Protein AF-A0A4R4PE21-F1 (afdb_monomer_lite)

Radius of gyration: 30.62 Å; chains: 1; bounding box: 73×59×98 Å

Structure (mmCIF, N/CA/C/O backbone):
data_AF-A0A4R4PE21-F1
#
_entry.id   AF-A0A4R4PE21-F1
#
loop_
_atom_site.group_PDB
_atom_site.id
_atom_site.type_symbol
_atom_site.label_atom_id
_atom_site.label_alt_id
_atom_site.label_comp_id
_atom_site.label_asym_id
_atom_site.label_entity_id
_atom_site.label_seq_id
_atom_site.pdbx_PDB_ins_code
_atom_site.Cartn_x
_atom_site.Cartn_y
_atom_site.Cartn_z
_atom_site.occupancy
_atom_site.B_iso_or_equiv
_atom_site.auth_seq_id
_atom_site.auth_comp_id
_atom_site.auth_asym_id
_atom_site.auth_atom_id
_atom_site.pdbx_PDB_model_num
ATOM 1 N N . MET A 1 1 ? 22.674 -35.352 25.903 1.00 44.53 1 MET A N 1
ATOM 2 C CA . MET A 1 1 ? 21.561 -34.923 26.779 1.00 44.53 1 MET A CA 1
ATOM 3 C C . MET A 1 1 ? 21.494 -33.419 26.658 1.00 44.53 1 MET A C 1
ATOM 5 O O . MET A 1 1 ? 22.567 -32.829 26.760 1.00 44.53 1 MET A O 1
ATOM 9 N N . PRO A 1 2 ? 20.328 -32.822 26.370 1.00 60.19 2 PRO A N 1
ATOM 10 C CA . PRO A 1 2 ? 20.245 -31.374 26.244 1.00 60.19 2 PRO A CA 1
ATOM 11 C C . PRO A 1 2 ? 20.706 -30.725 27.553 1.00 60.19 2 PRO A C 1
ATOM 13 O O . PRO A 1 2 ? 20.484 -31.265 28.641 1.00 60.19 2 PRO A O 1
ATOM 16 N N . VAL A 1 3 ? 21.434 -29.617 27.430 1.00 74.56 3 VAL A N 1
ATOM 17 C CA . VAL A 1 3 ? 21.872 -28.810 28.571 1.00 74.56 3 VAL A CA 1
ATOM 18 C C . VAL A 1 3 ? 20.606 -28.283 29.259 1.00 74.56 3 VAL A C 1
ATOM 20 O O . VAL A 1 3 ? 19.735 -27.766 28.562 1.00 74.56 3 VAL A O 1
ATOM 23 N N . PRO A 1 4 ? 20.441 -28.440 30.585 1.00 86.75 4 PRO A N 1
ATOM 24 C CA . PRO A 1 4 ? 19.269 -27.907 31.269 1.00 86.75 4 PRO A CA 1
ATOM 25 C C . PRO A 1 4 ? 19.253 -26.378 31.163 1.00 86.75 4 PRO A C 1
ATOM 27 O O . PRO A 1 4 ? 20.235 -25.729 31.530 1.00 86.75 4 PRO A O 1
ATOM 30 N N . VAL A 1 5 ? 18.136 -25.822 30.691 1.00 92.50 5 VAL A N 1
ATOM 31 C CA . VAL A 1 5 ? 17.904 -24.374 30.597 1.00 92.50 5 VAL A CA 1
ATOM 32 C C . VAL A 1 5 ? 17.174 -23.919 31.855 1.00 92.50 5 VAL A C 1
ATOM 34 O O . VAL A 1 5 ? 16.093 -24.419 32.159 1.00 92.50 5 VAL A O 1
ATOM 37 N N . TRP A 1 6 ? 17.773 -23.009 32.621 1.00 94.94 6 TRP A N 1
ATOM 38 C CA . TRP A 1 6 ? 17.172 -22.509 33.861 1.00 94.94 6 TRP A CA 1
ATOM 39 C C . TRP A 1 6 ? 17.671 -21.113 34.228 1.00 94.94 6 TRP A C 1
ATOM 41 O O . TRP A 1 6 ? 18.756 -20.689 33.815 1.00 94.94 6 TRP A O 1
ATOM 51 N N . ARG A 1 7 ? 16.880 -20.412 35.045 1.00 95.88 7 ARG A N 1
ATOM 52 C CA . ARG A 1 7 ? 17.190 -19.101 35.628 1.00 95.88 7 ARG A CA 1
ATOM 53 C C . ARG A 1 7 ? 16.810 -19.113 37.110 1.00 95.88 7 ARG A C 1
ATOM 55 O O . ARG A 1 7 ? 15.808 -19.713 37.485 1.00 95.88 7 ARG A O 1
ATOM 62 N N . THR A 1 8 ? 17.601 -18.456 37.951 1.00 96.12 8 THR A N 1
ATOM 63 C CA . THR A 1 8 ? 17.257 -18.144 39.343 1.00 96.12 8 THR A CA 1
ATOM 64 C C . THR A 1 8 ? 17.065 -16.647 39.453 1.00 96.12 8 THR A C 1
ATOM 66 O O . THR A 1 8 ? 17.989 -15.878 39.180 1.00 96.12 8 THR A O 1
ATOM 69 N N . LEU A 1 9 ? 15.864 -16.255 39.860 1.00 95.31 9 LEU A N 1
ATOM 70 C CA . LEU A 1 9 ? 15.431 -14.871 39.949 1.00 95.31 9 LEU A CA 1
ATOM 71 C C . LEU A 1 9 ? 15.038 -14.549 41.386 1.00 95.31 9 LEU A C 1
ATOM 73 O O . LEU A 1 9 ? 14.494 -15.393 42.095 1.00 95.31 9 LEU A O 1
ATOM 77 N N . GLU A 1 10 ? 15.268 -13.309 41.788 1.00 94.62 10 GLU A N 1
ATOM 78 C CA . GLU A 1 10 ? 14.630 -12.722 42.955 1.00 94.62 10 GLU A CA 1
ATOM 79 C C . GLU A 1 10 ? 13.569 -11.728 42.496 1.00 94.62 10 GLU A C 1
ATOM 81 O O . GLU A 1 10 ? 13.832 -10.848 41.673 1.00 94.62 10 GLU A O 1
ATOM 86 N N . VAL A 1 11 ? 12.374 -11.857 43.061 1.00 93.50 11 VAL A N 1
ATOM 87 C CA . VAL A 1 11 ? 11.214 -11.009 42.781 1.00 93.50 11 VAL A CA 1
ATOM 88 C C . VAL A 1 11 ? 10.529 -10.631 44.098 1.00 93.50 11 VAL A C 1
ATOM 90 O O . VAL A 1 11 ? 10.643 -11.379 45.076 1.00 93.50 11 VAL A O 1
ATOM 93 N N . PRO A 1 12 ? 9.828 -9.486 44.171 1.00 93.75 12 PRO A N 1
ATOM 94 C CA . PRO A 1 12 ? 8.986 -9.167 45.317 1.00 93.75 12 PRO A CA 1
ATOM 95 C C . PRO A 1 12 ? 7.944 -10.267 45.568 1.00 93.75 12 PRO A C 1
ATOM 97 O O . PRO A 1 12 ? 7.343 -10.790 44.638 1.00 93.75 12 PRO A O 1
ATOM 100 N N . ALA A 1 13 ? 7.686 -10.607 46.835 1.00 89.94 13 ALA A N 1
ATOM 101 C CA . ALA A 1 13 ? 6.741 -11.682 47.171 1.00 89.94 13 ALA A CA 1
ATOM 102 C C . ALA A 1 13 ? 5.314 -11.416 46.650 1.00 89.94 13 ALA A C 1
ATOM 104 O O . ALA A 1 13 ? 4.637 -12.341 46.220 1.00 89.94 13 ALA A O 1
ATOM 105 N N . GLY A 1 14 ? 4.901 -10.143 46.643 1.00 93.00 14 GLY A N 1
ATOM 106 C CA . GLY A 1 14 ? 3.607 -9.698 46.123 1.00 93.00 14 GLY A CA 1
ATOM 107 C C . GLY A 1 14 ? 3.579 -9.434 44.615 1.00 93.00 14 GLY A C 1
ATOM 108 O O . GLY A 1 14 ? 2.668 -8.755 44.156 1.00 93.00 14 GLY A O 1
ATOM 109 N N . THR A 1 15 ? 4.579 -9.887 43.851 1.00 93.25 15 THR A N 1
ATOM 110 C CA . THR A 1 15 ? 4.526 -9.863 42.382 1.00 93.25 15 THR A CA 1
ATOM 111 C C . THR A 1 15 ? 3.337 -10.702 41.921 1.00 93.25 15 THR A C 1
ATOM 113 O O . THR A 1 15 ? 3.183 -11.848 42.350 1.00 93.25 15 THR A O 1
ATOM 116 N N . THR A 1 16 ? 2.483 -10.119 41.081 1.00 95.81 16 THR A N 1
ATOM 117 C CA . THR A 1 16 ? 1.347 -10.836 40.491 1.00 95.81 16 THR A CA 1
ATOM 118 C C . THR A 1 16 ? 1.838 -11.827 39.438 1.00 95.81 16 THR A C 1
ATOM 120 O O . THR A 1 16 ? 2.945 -11.684 38.916 1.00 95.81 16 THR A O 1
ATOM 123 N N . LEU A 1 17 ? 1.040 -12.835 39.091 1.00 95.69 17 LEU A N 1
ATOM 124 C CA . LEU A 1 17 ? 1.401 -13.733 37.990 1.00 95.69 17 LEU A CA 1
ATOM 125 C C . LEU A 1 17 ? 1.453 -12.993 36.641 1.00 95.69 17 LEU A C 1
ATOM 127 O O . LEU A 1 17 ? 2.303 -13.315 35.813 1.00 95.69 17 LEU A O 1
ATOM 131 N N . ALA A 1 18 ? 0.639 -11.946 36.465 1.00 87.25 18 ALA A N 1
ATOM 132 C CA . ALA A 1 18 ? 0.717 -11.053 35.307 1.00 87.25 18 ALA A CA 1
ATOM 133 C C . ALA A 1 18 ? 2.061 -10.304 35.237 1.00 87.25 18 ALA A C 1
ATOM 135 O O . ALA A 1 18 ? 2.654 -10.203 34.168 1.00 87.25 18 ALA A O 1
ATOM 136 N N . ASP A 1 19 ? 2.587 -9.841 36.376 1.00 87.44 19 ASP A N 1
ATOM 137 C CA . ASP A 1 19 ? 3.910 -9.205 36.448 1.00 87.44 19 ASP A CA 1
ATOM 138 C C . ASP A 1 19 ? 5.058 -10.223 36.347 1.00 87.44 19 ASP A C 1
ATOM 140 O O . ASP A 1 19 ? 6.162 -9.876 35.933 1.00 87.44 19 ASP A O 1
ATOM 144 N N . LEU A 1 20 ? 4.829 -11.484 36.726 1.00 92.88 20 LEU A N 1
ATOM 145 C CA . LEU A 1 20 ? 5.826 -12.550 36.621 1.00 92.88 20 LEU A CA 1
ATOM 146 C C . LEU A 1 20 ? 6.057 -12.986 35.168 1.00 92.88 20 LEU A C 1
ATOM 148 O O . LEU A 1 20 ? 7.188 -13.321 34.818 1.00 92.88 20 LEU A O 1
ATOM 152 N N . TYR A 1 21 ? 5.019 -12.970 34.329 1.00 89.56 21 TYR A N 1
ATOM 153 C CA . TYR A 1 21 ? 5.109 -13.309 32.906 1.00 89.56 21 TYR A CA 1
ATOM 154 C C . TYR A 1 21 ? 6.270 -12.593 32.181 1.00 89.56 21 TYR A C 1
ATOM 156 O O . TYR A 1 21 ? 7.203 -13.279 31.748 1.00 89.56 21 TYR A O 1
ATOM 164 N N . PRO A 1 22 ? 6.319 -11.245 32.107 1.00 83.62 22 PRO A N 1
ATOM 165 C CA . PRO A 1 22 ? 7.391 -10.550 31.396 1.00 83.62 22 PRO A CA 1
ATOM 166 C C . PRO A 1 22 ? 8.765 -10.776 32.039 1.00 83.62 22 PRO A C 1
ATOM 168 O O . PRO A 1 22 ? 9.783 -10.761 31.349 1.00 83.62 22 PRO A O 1
ATOM 171 N N . VAL A 1 23 ? 8.815 -11.039 33.348 1.00 90.25 23 VAL A N 1
ATOM 172 C CA . VAL A 1 23 ? 10.056 -11.364 34.062 1.00 90.25 23 VAL A CA 1
ATOM 173 C C . VAL A 1 23 ? 10.629 -12.703 33.601 1.00 90.25 23 VAL A C 1
ATOM 175 O O . VAL A 1 23 ? 11.835 -12.803 33.373 1.00 90.25 23 VAL A O 1
ATOM 178 N N . VAL A 1 24 ? 9.790 -13.729 33.436 1.00 91.69 24 VAL A N 1
ATOM 179 C CA . VAL A 1 24 ? 10.227 -15.039 32.929 1.00 91.69 24 VAL A CA 1
ATOM 180 C C . VAL A 1 24 ? 10.689 -14.927 31.475 1.00 91.69 24 VAL A C 1
ATOM 182 O O . VAL A 1 24 ? 11.782 -15.412 31.172 1.00 91.69 24 VAL A O 1
ATOM 185 N N . GLN A 1 25 ? 9.929 -14.233 30.617 1.00 88.19 25 GLN A N 1
ATOM 186 C CA . GLN A 1 25 ? 10.276 -14.042 29.200 1.00 88.19 25 GLN A CA 1
ATOM 187 C C . GLN A 1 25 ? 11.646 -13.378 29.037 1.00 88.19 25 GLN A C 1
ATOM 189 O O . GLN A 1 25 ? 12.552 -13.950 28.428 1.00 88.19 25 GLN A O 1
ATOM 194 N N . GLN A 1 26 ? 11.848 -12.229 29.689 1.00 86.44 26 GLN A N 1
ATOM 195 C CA . GLN A 1 26 ? 13.098 -11.469 29.605 1.00 86.44 26 GLN A CA 1
ATOM 196 C C . GLN A 1 26 ? 14.296 -12.223 30.208 1.00 86.44 26 GLN A C 1
ATOM 198 O O . GLN A 1 26 ? 15.412 -12.179 29.674 1.00 86.44 26 GLN A O 1
ATOM 203 N N . ALA A 1 27 ? 14.084 -12.951 31.312 1.00 89.56 27 ALA A N 1
ATOM 204 C CA . ALA A 1 27 ? 15.129 -13.764 31.930 1.00 89.56 27 ALA A CA 1
ATOM 205 C C . ALA A 1 27 ? 15.571 -14.925 31.031 1.00 89.56 27 ALA A C 1
ATOM 207 O O . ALA A 1 27 ? 16.767 -15.229 30.955 1.00 89.56 27 ALA A O 1
ATOM 208 N N . MET A 1 28 ? 14.623 -15.600 30.376 1.00 90.00 28 MET A N 1
ATOM 209 C CA . MET A 1 28 ? 14.926 -16.690 29.450 1.00 90.00 28 MET A CA 1
ATOM 210 C C . MET A 1 28 ? 15.615 -16.146 28.202 1.00 90.00 28 MET A C 1
ATOM 212 O O . MET A 1 28 ? 16.726 -16.592 27.889 1.00 90.00 28 MET A O 1
ATOM 216 N N . GLY A 1 29 ? 15.035 -15.100 27.616 1.00 82.25 29 GLY A N 1
ATOM 217 C CA . GLY A 1 29 ? 15.443 -14.479 26.363 1.00 82.25 29 GLY A CA 1
ATOM 218 C C . GLY A 1 29 ? 14.467 -14.690 25.220 1.00 82.25 29 GLY A C 1
ATOM 219 O O . GLY A 1 29 ? 14.916 -14.716 24.081 1.00 82.25 29 GLY A O 1
ATOM 220 N N . TRP A 1 30 ? 13.193 -14.865 25.556 1.00 83.19 30 TRP A N 1
ATOM 221 C CA . TRP A 1 30 ? 12.093 -14.880 24.605 1.00 83.19 30 TRP A CA 1
ATOM 222 C C . TRP A 1 30 ? 11.558 -13.488 24.363 1.00 83.19 30 TRP A C 1
ATOM 224 O O . TRP A 1 30 ? 11.726 -12.591 25.201 1.00 83.19 30 TRP A O 1
ATOM 234 N N . ASP A 1 31 ? 10.920 -13.337 23.211 1.00 66.25 31 ASP A N 1
ATOM 235 C CA . ASP A 1 31 ? 10.436 -12.051 22.771 1.00 66.25 31 ASP A CA 1
ATOM 236 C C . ASP A 1 31 ? 9.260 -11.609 23.632 1.00 66.25 31 ASP A C 1
ATOM 238 O O . ASP A 1 31 ? 8.492 -12.399 24.201 1.00 66.25 31 ASP A O 1
ATOM 242 N N . LEU A 1 32 ? 9.159 -10.290 23.768 1.00 55.50 32 LEU A N 1
ATOM 243 C CA . LEU A 1 32 ? 7.949 -9.673 24.252 1.00 55.50 32 LEU A CA 1
ATOM 244 C C . LEU A 1 32 ? 7.331 -8.823 23.130 1.00 55.50 32 LEU A C 1
ATOM 246 O O . LEU A 1 32 ? 8.029 -8.033 22.505 1.00 55.50 32 LEU A O 1
ATOM 250 N N . PRO A 1 33 ? 6.015 -8.927 22.928 1.00 48.31 33 PRO A N 1
ATOM 251 C CA . PRO A 1 33 ? 5.146 -9.778 23.705 1.00 48.31 33 PRO A CA 1
ATOM 252 C C . PRO A 1 33 ? 5.037 -11.153 23.023 1.00 48.31 33 PRO A C 1
ATOM 254 O O . PRO A 1 33 ? 4.945 -11.247 21.803 1.00 48.31 33 PRO A O 1
ATOM 257 N N . GLY A 1 34 ? 5.113 -12.217 23.818 1.00 61.75 34 GLY A N 1
ATOM 258 C CA . GLY A 1 34 ? 5.159 -13.591 23.323 1.00 61.75 34 GLY A CA 1
ATOM 259 C C . GLY A 1 34 ? 3.786 -14.191 22.998 1.00 61.75 34 GLY A C 1
ATOM 260 O O . GLY A 1 34 ? 2.765 -13.505 23.031 1.00 61.75 34 GLY A O 1
ATOM 261 N N . HIS A 1 35 ? 3.746 -15.496 22.742 1.00 75.56 35 HIS A N 1
ATOM 262 C CA . HIS A 1 35 ? 2.524 -16.273 22.493 1.00 75.56 35 HIS A CA 1
ATOM 263 C C . HIS A 1 35 ? 1.572 -16.379 23.709 1.00 75.56 35 HIS A C 1
ATOM 265 O O . HIS A 1 35 ? 1.900 -16.000 24.839 1.00 75.56 35 HIS A O 1
ATOM 271 N N . LEU A 1 36 ? 0.383 -16.966 23.487 1.00 80.00 36 LEU A N 1
ATOM 272 C CA . LEU A 1 36 ? -0.569 -17.311 24.553 1.00 80.00 36 LEU A CA 1
ATOM 273 C C . LEU A 1 36 ? 0.106 -18.136 25.654 1.00 80.00 36 LEU A C 1
ATOM 275 O O . LEU A 1 36 ? 0.859 -19.073 25.380 1.00 80.00 36 LEU A O 1
ATOM 279 N N . HIS A 1 37 ? -0.214 -17.815 26.905 1.00 88.62 37 HIS A N 1
ATOM 280 C CA . HIS A 1 37 ? 0.406 -18.438 28.065 1.00 88.62 37 HIS A CA 1
ATOM 281 C C . HIS A 1 37 ? -0.588 -18.674 29.202 1.00 88.62 37 HIS A C 1
ATOM 283 O O . HIS A 1 37 ? -1.660 -18.072 29.273 1.00 88.62 37 HIS A O 1
ATOM 289 N N . VAL A 1 38 ? -0.229 -19.572 30.118 1.00 94.44 38 VAL A N 1
ATOM 290 C CA . VAL A 1 38 ? -1.010 -19.832 31.329 1.00 94.44 38 VAL A CA 1
ATOM 291 C C . VAL A 1 38 ? -0.122 -20.350 32.455 1.00 94.44 38 VAL A C 1
ATOM 293 O O . VAL A 1 38 ? 0.743 -21.202 32.256 1.00 94.44 38 VAL A O 1
ATOM 296 N N . PHE A 1 39 ? -0.371 -19.870 33.666 1.00 97.38 39 PHE A N 1
ATOM 297 C CA . PHE A 1 39 ? 0.152 -20.447 34.894 1.00 97.38 39 PHE A CA 1
ATOM 298 C C . PHE A 1 39 ? -0.825 -21.496 35.420 1.00 97.38 39 PHE A C 1
ATOM 300 O O . PHE A 1 39 ? -1.984 -21.197 35.709 1.00 97.38 39 PHE A O 1
ATOM 307 N N . GLU A 1 40 ? -0.357 -22.729 35.578 1.00 96.75 40 GLU A N 1
ATOM 308 C CA . GLU A 1 40 ? -1.118 -23.818 36.184 1.00 96.75 40 GLU A CA 1
ATOM 309 C C . GLU A 1 40 ? -0.670 -23.991 37.633 1.00 96.75 40 GLU A C 1
ATOM 311 O O . GLU A 1 40 ? 0.438 -24.448 37.929 1.00 96.75 40 GLU A O 1
ATOM 316 N N . THR A 1 41 ? -1.542 -23.601 38.560 1.00 95.81 41 THR A N 1
ATOM 317 C CA . THR A 1 41 ? -1.256 -23.605 39.994 1.00 95.81 41 THR A CA 1
ATOM 318 C C . THR A 1 41 ? -2.224 -24.537 40.729 1.00 95.81 41 THR A C 1
ATOM 320 O O . THR A 1 41 ? -3.250 -24.946 40.177 1.00 95.81 41 THR A O 1
ATOM 323 N N . PRO A 1 42 ? -1.963 -24.880 42.004 1.00 90.56 42 PRO A N 1
ATOM 324 C CA . PRO A 1 42 ? -2.924 -25.635 42.810 1.00 90.56 42 PRO A CA 1
ATOM 325 C C . PRO A 1 42 ? -4.278 -24.927 42.996 1.00 90.56 42 PRO A C 1
ATOM 327 O O . PRO A 1 42 ? -5.268 -25.594 43.302 1.00 90.56 42 PRO A O 1
ATOM 330 N N . GLY A 1 43 ? -4.311 -23.596 42.855 1.00 88.88 43 GLY A N 1
ATOM 331 C CA . GLY A 1 43 ? -5.506 -22.767 43.020 1.00 88.88 43 GLY A CA 1
ATOM 332 C C . GLY A 1 43 ? -6.353 -22.625 41.755 1.00 88.88 43 GLY A C 1
ATOM 333 O O . GLY A 1 43 ? -7.542 -22.341 41.865 1.00 88.88 43 GLY A O 1
ATOM 334 N N . GLY A 1 44 ? -5.781 -22.873 40.574 1.00 93.38 44 GLY A N 1
ATOM 335 C CA . GLY A 1 44 ? -6.461 -22.657 39.300 1.00 93.38 44 GLY A CA 1
ATOM 336 C C . GLY A 1 44 ? -5.494 -22.408 38.146 1.00 93.38 44 GLY A C 1
ATOM 337 O O . GLY A 1 44 ? -4.283 -22.603 38.269 1.00 93.38 44 GLY A O 1
ATOM 338 N N . ARG A 1 45 ? -6.055 -21.986 37.011 1.00 96.81 45 ARG A N 1
ATOM 339 C CA . ARG A 1 45 ? -5.309 -21.576 35.817 1.00 96.81 45 ARG A CA 1
ATOM 340 C C . ARG A 1 45 ? -5.388 -20.060 35.709 1.00 96.81 45 ARG A C 1
ATOM 342 O O . ARG A 1 45 ? -6.494 -19.528 35.739 1.00 96.81 45 ARG A O 1
ATOM 349 N N . TYR A 1 46 ? -4.245 -19.397 35.586 1.00 94.25 46 TYR A N 1
ATOM 350 C CA . TYR A 1 46 ? -4.150 -17.939 35.605 1.00 94.25 46 TYR A CA 1
ATOM 351 C C . TYR A 1 46 ? -3.395 -17.427 34.380 1.00 94.25 46 TYR A C 1
ATOM 353 O O . TYR A 1 46 ? -2.320 -17.932 34.069 1.00 94.25 46 TYR A O 1
ATOM 361 N N . GLY A 1 47 ? -3.951 -16.444 33.685 1.00 90.31 47 GLY A N 1
ATOM 362 C CA . GLY A 1 47 ? -3.406 -15.863 32.454 1.00 90.31 47 GLY A CA 1
ATOM 363 C C . GLY A 1 47 ? -4.294 -14.710 31.997 1.00 90.31 47 GLY A C 1
ATOM 364 O O . GLY A 1 47 ? -4.914 -14.048 32.836 1.00 90.31 47 GLY A O 1
ATOM 365 N N . ASP A 1 48 ? -4.408 -14.512 30.685 1.00 83.69 48 ASP A N 1
ATOM 366 C CA . ASP A 1 48 ? -5.450 -13.646 30.133 1.00 83.69 48 ASP A CA 1
ATOM 367 C C . ASP A 1 48 ? -6.838 -14.269 30.392 1.00 83.69 48 ASP A C 1
ATOM 369 O O . ASP A 1 48 ? -7.036 -15.456 30.103 1.00 83.69 48 ASP A O 1
ATOM 373 N N . PRO A 1 49 ? -7.806 -13.525 30.966 1.00 80.88 49 PRO A N 1
ATOM 374 C CA . PRO A 1 49 ? -9.087 -14.094 31.373 1.00 80.88 49 PRO A CA 1
ATOM 375 C C . PRO A 1 49 ? -9.869 -14.716 30.210 1.00 80.88 49 PRO A C 1
ATOM 377 O O . PRO A 1 49 ? -10.272 -14.019 29.280 1.00 80.88 49 PRO A O 1
ATOM 380 N N . ASP A 1 50 ? -10.185 -16.006 30.320 1.00 85.12 50 ASP A N 1
ATOM 381 C CA . ASP A 1 50 ? -10.978 -16.742 29.332 1.00 85.12 50 ASP A CA 1
ATOM 382 C C . ASP A 1 50 ? -11.982 -17.668 30.033 1.00 85.12 50 ASP A C 1
ATOM 384 O O . ASP A 1 50 ? -11.630 -18.614 30.749 1.00 85.12 50 ASP A O 1
ATOM 388 N N . SER A 1 51 ? -13.272 -17.397 29.821 1.00 75.62 51 SER A N 1
ATOM 389 C CA . SER A 1 51 ? -14.352 -18.135 30.482 1.00 75.62 51 SER A CA 1
ATOM 390 C C . SER A 1 51 ? -14.557 -19.560 29.954 1.00 75.62 51 SER A C 1
ATOM 392 O O . SER A 1 51 ? -15.023 -20.422 30.705 1.00 75.62 51 SER A O 1
ATOM 394 N N . GLU A 1 52 ? -14.203 -19.833 28.697 1.00 74.12 52 GLU A N 1
ATOM 395 C CA . GLU A 1 52 ? -14.349 -21.154 28.079 1.00 74.12 52 GLU A CA 1
ATOM 396 C C . GLU A 1 52 ? -13.201 -22.077 28.496 1.00 74.12 52 GLU A C 1
ATOM 398 O O . GLU A 1 52 ? -13.423 -23.227 28.896 1.00 74.12 52 GLU A O 1
ATOM 403 N N . LEU A 1 53 ? -11.977 -21.544 28.494 1.00 71.81 53 LEU A N 1
ATOM 404 C CA . LEU A 1 53 ? -10.757 -22.232 28.915 1.00 71.81 53 LEU A CA 1
ATOM 405 C C . LEU A 1 53 ? -10.579 -22.267 30.441 1.00 71.81 53 LEU A C 1
ATOM 407 O O . LEU A 1 53 ? -9.686 -22.964 30.938 1.00 71.81 53 LEU A O 1
ATOM 411 N N . LYS A 1 54 ? -11.454 -21.574 31.184 1.00 89.75 54 LYS A N 1
ATOM 412 C CA . LYS A 1 54 ? -11.425 -21.438 32.651 1.00 89.75 54 LYS A CA 1
ATOM 413 C C . LYS A 1 54 ? -10.095 -20.868 33.141 1.00 89.75 54 LYS A C 1
ATOM 415 O O . LYS A 1 54 ? -9.489 -21.415 34.063 1.00 89.75 54 LYS A O 1
ATOM 420 N N . ILE A 1 55 ? -9.640 -19.818 32.471 1.00 91.12 55 ILE A N 1
ATOM 421 C CA . ILE A 1 55 ? -8.448 -19.064 32.840 1.00 91.12 55 ILE A CA 1
ATOM 422 C C . ILE A 1 55 ? -8.918 -17.819 33.588 1.00 91.12 55 ILE A C 1
ATOM 424 O O . ILE A 1 55 ? -9.719 -17.036 33.078 1.00 91.12 55 ILE A O 1
ATOM 428 N N . GLU A 1 56 ? -8.471 -17.685 34.830 1.00 92.06 56 GLU A N 1
ATOM 429 C CA . GLU A 1 56 ? -8.719 -16.520 35.673 1.00 92.06 56 GLU A CA 1
ATOM 430 C C . GLU A 1 56 ? -7.612 -15.474 35.478 1.00 92.06 56 GLU A C 1
ATOM 432 O O . GLU A 1 56 ? -6.528 -15.769 34.979 1.00 92.06 56 GLU A O 1
ATOM 437 N N . ASP A 1 57 ? -7.893 -14.237 35.875 1.00 91.19 57 ASP A N 1
ATOM 438 C CA . ASP A 1 57 ? -6.990 -13.100 35.696 1.00 91.19 57 ASP A CA 1
ATOM 439 C C . ASP A 1 57 ? -5.695 -13.261 36.511 1.00 91.19 57 ASP A C 1
ATOM 441 O O . ASP A 1 57 ? -5.719 -13.285 37.746 1.00 91.19 57 ASP A O 1
ATOM 445 N N . ALA A 1 58 ? -4.553 -13.335 35.824 1.00 90.56 58 ALA A N 1
ATOM 446 C CA . ALA A 1 58 ? -3.238 -13.449 36.453 1.00 90.56 58 ALA A CA 1
ATOM 447 C C . ALA A 1 58 ? -2.847 -12.235 37.315 1.00 90.56 58 ALA A C 1
ATOM 449 O O . ALA A 1 58 ? -1.978 -12.362 38.181 1.00 90.56 58 ALA A O 1
ATOM 450 N N . ALA A 1 59 ? -3.486 -11.074 37.136 1.00 89.62 59 ALA A N 1
ATOM 451 C CA . ALA A 1 59 ? -3.261 -9.902 37.983 1.00 89.62 59 ALA A CA 1
ATOM 452 C C . ALA A 1 59 ? -3.903 -10.038 39.378 1.00 89.62 59 ALA A C 1
ATOM 454 O O . ALA A 1 59 ? -3.598 -9.255 40.278 1.00 89.62 59 ALA A O 1
ATOM 455 N N . GLN A 1 60 ? -4.795 -11.017 39.574 1.00 91.31 60 GLN A N 1
ATOM 456 C CA . GLN A 1 60 ? -5.527 -11.211 40.831 1.00 91.31 60 GLN A CA 1
ATOM 457 C C . GLN A 1 60 ? -4.826 -12.143 41.819 1.00 91.31 60 GLN A C 1
ATOM 459 O O . GLN A 1 60 ? -5.307 -12.280 42.942 1.00 91.31 60 GLN A O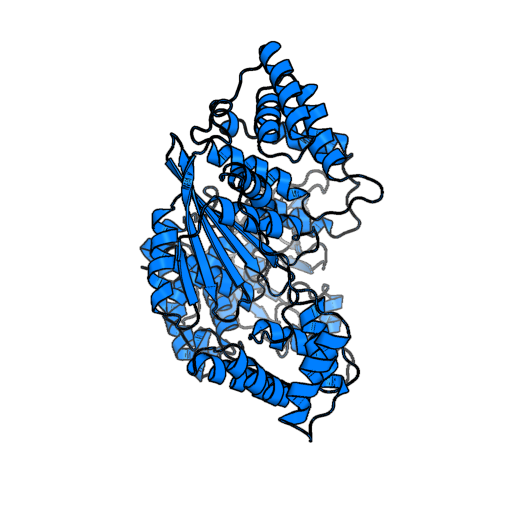 1
ATOM 464 N N . VAL A 1 61 ? -3.724 -12.775 41.410 1.00 95.25 61 VAL A N 1
ATOM 465 C CA . VAL A 1 61 ? -3.014 -13.772 42.214 1.00 95.25 61 VAL A CA 1
ATOM 466 C C . VAL A 1 61 ? -1.525 -13.472 42.251 1.00 95.25 61 VAL A C 1
ATOM 468 O O . VAL A 1 61 ? -0.912 -13.177 41.222 1.00 95.25 61 VAL A O 1
ATOM 471 N N . THR A 1 62 ? -0.936 -13.557 43.439 1.00 96.12 62 THR A N 1
ATOM 472 C CA . THR A 1 62 ? 0.490 -13.299 43.667 1.00 96.12 62 THR A CA 1
ATOM 473 C C . THR A 1 62 ? 1.298 -14.578 43.857 1.00 96.12 62 THR A C 1
ATOM 475 O O . THR A 1 62 ? 0.775 -15.651 44.161 1.00 96.12 62 THR A O 1
ATOM 478 N N . ILE A 1 63 ? 2.616 -14.476 43.672 1.00 94.81 63 ILE A N 1
ATOM 479 C CA . ILE A 1 63 ? 3.535 -15.619 43.781 1.00 94.81 63 ILE A CA 1
ATOM 480 C C . ILE A 1 63 ? 3.452 -16.289 45.157 1.00 94.81 63 ILE A C 1
ATOM 482 O O . ILE A 1 63 ? 3.505 -17.516 45.244 1.00 94.81 63 ILE A O 1
ATOM 486 N N . ASP A 1 64 ? 3.321 -15.516 46.234 1.00 94.25 64 ASP A N 1
ATOM 487 C CA . ASP A 1 64 ? 3.221 -16.044 47.596 1.00 94.25 64 ASP A CA 1
ATOM 488 C C . ASP A 1 64 ? 1.915 -16.810 47.870 1.00 94.25 64 ASP A C 1
ATOM 490 O O . ASP A 1 64 ? 1.905 -17.683 48.741 1.00 94.25 64 ASP A O 1
ATOM 494 N N . GLU A 1 65 ? 0.852 -16.566 47.099 1.00 95.06 65 GLU A N 1
ATOM 495 C CA . GLU A 1 65 ? -0.410 -17.312 47.183 1.00 95.06 65 GLU A CA 1
ATOM 496 C C . GLU A 1 65 ? -0.340 -18.682 46.491 1.00 95.06 65 GLU A C 1
ATOM 498 O O . GLU A 1 65 ? -1.024 -19.619 46.910 1.00 95.06 65 GLU A O 1
ATOM 503 N N . VAL A 1 66 ? 0.500 -18.821 45.457 1.00 94.38 66 VAL A N 1
ATOM 504 C CA . VAL A 1 66 ? 0.615 -20.050 44.640 1.00 94.38 66 VAL A CA 1
ATOM 505 C C . VAL A 1 66 ? 1.910 -20.833 44.863 1.00 94.38 66 VAL A C 1
ATOM 507 O O . VAL A 1 66 ? 2.090 -21.930 44.329 1.00 94.38 66 VAL A O 1
ATOM 510 N N . ALA A 1 67 ? 2.811 -20.296 45.684 1.00 91.75 67 ALA A N 1
ATOM 511 C CA . ALA A 1 67 ? 3.989 -20.981 46.194 1.00 91.75 67 ALA A CA 1
ATOM 512 C C . ALA A 1 67 ? 3.622 -22.319 46.890 1.00 91.75 67 ALA A C 1
ATOM 514 O O . ALA A 1 67 ? 2.517 -22.490 47.406 1.00 91.75 67 ALA A O 1
ATOM 515 N N . PRO A 1 68 ? 4.547 -23.295 46.977 1.00 94.31 68 PRO A N 1
ATOM 516 C CA . PRO A 1 68 ? 5.962 -23.205 46.618 1.00 94.31 68 PRO A CA 1
ATOM 517 C C . PRO A 1 68 ? 6.281 -23.631 45.182 1.00 94.31 68 PRO A C 1
ATOM 519 O O . PRO A 1 68 ? 7.425 -23.478 44.766 1.00 94.31 68 PRO A O 1
ATOM 522 N N . ARG A 1 69 ? 5.328 -24.209 44.443 1.00 96.69 69 ARG A N 1
ATOM 523 C CA . ARG A 1 69 ? 5.578 -24.762 43.108 1.00 96.69 69 ARG A CA 1
ATOM 524 C C . ARG A 1 69 ? 4.332 -24.699 42.234 1.00 96.69 69 ARG A C 1
ATOM 526 O O . ARG A 1 69 ? 3.263 -25.126 42.664 1.00 96.69 69 ARG A O 1
ATOM 533 N N . PHE A 1 70 ? 4.517 -24.264 40.996 1.00 97.19 70 PHE A N 1
ATOM 534 C CA . PHE A 1 70 ? 3.498 -24.213 39.951 1.00 97.19 70 PHE A CA 1
ATOM 535 C C . PHE A 1 70 ? 4.157 -24.322 38.569 1.00 97.19 70 PHE A C 1
ATOM 537 O O . PHE A 1 70 ? 5.386 -24.281 38.461 1.00 97.19 70 PHE A O 1
ATOM 544 N N . GLU A 1 71 ? 3.359 -24.519 37.523 1.00 97.50 71 GLU A N 1
ATOM 545 C CA . GLU A 1 71 ? 3.847 -24.607 36.144 1.00 97.50 71 GLU A CA 1
ATOM 546 C C . GLU A 1 71 ? 3.485 -23.343 35.362 1.00 97.50 71 GLU A C 1
ATOM 548 O O . GLU A 1 71 ? 2.451 -22.724 35.604 1.00 97.50 71 GLU A O 1
ATOM 553 N N . TYR A 1 72 ? 4.345 -22.962 34.425 1.00 95.62 72 TYR A N 1
ATOM 554 C CA . TYR A 1 72 ? 4.092 -21.920 33.436 1.00 95.62 72 TYR A CA 1
ATOM 555 C C . TYR A 1 72 ? 4.194 -22.551 32.051 1.00 95.62 72 TYR A C 1
ATOM 557 O O . TYR A 1 72 ? 5.240 -23.090 31.686 1.00 95.62 72 TYR A O 1
ATOM 565 N N . LEU A 1 73 ? 3.081 -22.549 31.326 1.00 93.56 73 LEU A N 1
ATOM 566 C CA . LEU A 1 73 ? 2.989 -23.001 29.947 1.00 93.56 73 LEU A CA 1
ATOM 567 C C . LEU A 1 73 ? 3.016 -21.769 29.045 1.00 93.56 73 LEU A C 1
ATOM 569 O O . LEU A 1 73 ? 2.123 -20.929 29.134 1.00 93.56 73 LEU A O 1
ATOM 573 N N . TYR A 1 74 ? 4.026 -21.697 28.190 1.00 89.25 74 TYR A N 1
ATOM 574 C CA . TYR A 1 74 ? 4.224 -20.658 27.192 1.00 89.25 74 TYR A CA 1
ATOM 575 C C . TYR A 1 74 ? 4.078 -21.250 25.794 1.00 89.25 74 TYR A C 1
ATOM 577 O O . TYR A 1 74 ? 4.570 -22.352 25.553 1.00 89.25 74 TYR A O 1
ATOM 585 N N . ASP A 1 75 ? 3.401 -20.515 24.914 1.00 82.00 75 ASP A N 1
ATOM 586 C CA . ASP A 1 75 ? 3.032 -20.925 23.563 1.00 82.00 75 ASP A CA 1
ATOM 587 C C . ASP A 1 75 ? 2.173 -22.200 23.536 1.00 82.00 75 ASP A C 1
ATOM 589 O O . ASP A 1 75 ? 2.630 -23.317 23.770 1.00 82.00 75 ASP A O 1
ATOM 593 N N . PHE A 1 76 ? 0.876 -22.058 23.258 1.00 80.06 76 PHE A N 1
ATOM 594 C CA . PHE A 1 76 ? -0.030 -23.211 23.195 1.00 80.06 76 PHE A CA 1
ATOM 595 C C . PHE A 1 76 ? 0.188 -24.078 21.945 1.00 80.06 76 PHE A C 1
ATOM 597 O O . PHE A 1 76 ? -0.275 -25.223 21.936 1.00 80.06 76 PHE A O 1
ATOM 604 N N . GLY A 1 77 ? 0.874 -23.557 20.924 1.00 76.12 77 GLY A N 1
ATOM 605 C CA . GLY A 1 77 ? 1.321 -24.311 19.758 1.00 76.12 77 GLY A CA 1
ATOM 606 C C . GLY A 1 77 ? 2.510 -25.202 20.108 1.00 76.12 77 GLY A C 1
ATOM 607 O O . GLY A 1 77 ? 2.389 -26.430 20.071 1.00 76.12 77 GLY A O 1
ATOM 608 N N . ASP A 1 78 ? 3.624 -24.590 20.513 1.00 77.62 78 ASP A N 1
ATOM 609 C CA . ASP A 1 78 ? 4.882 -25.298 20.789 1.00 77.62 78 ASP A CA 1
ATOM 610 C C . ASP A 1 78 ? 4.925 -25.994 22.160 1.00 77.62 78 ASP A C 1
ATOM 612 O O . ASP A 1 78 ? 5.590 -27.020 22.348 1.00 77.62 78 ASP A O 1
ATOM 616 N N . GLY A 1 79 ? 4.179 -25.483 23.135 1.00 87.06 79 GLY A N 1
ATOM 617 C CA . GLY A 1 79 ? 3.966 -26.113 24.432 1.00 87.06 79 GLY A CA 1
ATOM 618 C C . GLY A 1 79 ? 5.174 -26.066 25.370 1.00 87.06 79 GLY A C 1
ATOM 619 O O . GLY A 1 79 ? 5.491 -27.079 26.011 1.00 87.06 79 GLY A O 1
ATOM 620 N N . TRP A 1 80 ? 5.841 -24.917 25.492 1.00 91.44 80 TRP A N 1
ATOM 621 C CA . TRP A 1 80 ? 6.977 -24.725 26.397 1.00 91.44 80 TRP A CA 1
ATOM 622 C C . TRP A 1 80 ? 6.541 -24.762 27.862 1.00 91.44 80 TRP A C 1
ATOM 624 O O . TRP A 1 80 ? 5.797 -23.909 28.338 1.00 91.44 80 TRP A O 1
ATOM 634 N N . ARG A 1 81 ? 7.008 -25.765 28.613 1.00 92.94 81 ARG A N 1
ATOM 635 C CA . ARG A 1 81 ? 6.653 -25.952 30.029 1.00 92.94 81 ARG A CA 1
ATOM 636 C C . ARG A 1 81 ? 7.808 -25.593 30.949 1.00 92.94 81 ARG A C 1
ATOM 638 O O . ARG A 1 81 ? 8.864 -26.224 30.905 1.00 92.94 81 ARG A O 1
ATOM 645 N N . HIS A 1 82 ? 7.553 -24.661 31.856 1.00 94.00 82 HIS A N 1
ATOM 646 C CA . HIS A 1 82 ? 8.463 -24.257 32.917 1.00 94.00 82 HIS A CA 1
ATOM 647 C C . HIS A 1 82 ? 7.935 -24.726 34.257 1.00 94.00 82 HIS A C 1
ATOM 649 O O . HIS A 1 82 ? 6.794 -24.456 34.625 1.00 94.00 82 HIS A O 1
ATOM 655 N N . GLU A 1 83 ? 8.797 -25.378 35.026 1.00 96.38 83 GLU A N 1
ATOM 656 C CA . GLU A 1 83 ? 8.555 -25.580 36.446 1.00 96.38 83 GLU A CA 1
ATOM 657 C C . GLU A 1 83 ? 9.065 -24.352 37.206 1.00 96.38 83 GLU A C 1
ATOM 659 O O . GLU A 1 83 ? 10.253 -24.026 37.145 1.00 96.38 83 GLU A O 1
ATOM 664 N N . ILE A 1 84 ? 8.177 -23.676 37.935 1.00 96.88 84 ILE A N 1
ATOM 665 C CA . ILE A 1 84 ? 8.534 -22.547 38.793 1.00 96.88 84 ILE A CA 1
ATOM 666 C C . ILE A 1 84 ? 8.510 -23.025 40.241 1.00 96.88 84 ILE A C 1
ATOM 668 O O . ILE A 1 84 ? 7.500 -23.538 40.727 1.00 96.88 84 ILE A O 1
ATOM 672 N N . VAL A 1 85 ? 9.637 -22.860 40.939 1.00 96.88 85 VAL A N 1
ATOM 673 C CA . VAL A 1 85 ? 9.808 -23.278 42.336 1.00 96.88 85 VAL A CA 1
ATOM 674 C C . VAL A 1 85 ? 10.327 -22.111 43.167 1.00 96.88 85 VAL A C 1
ATOM 676 O O . VAL A 1 85 ? 11.421 -21.602 42.926 1.00 96.88 85 VAL A O 1
ATOM 679 N N . VAL A 1 86 ? 9.570 -21.723 44.191 1.00 95.81 86 VAL A N 1
ATOM 680 C CA . VAL A 1 86 ? 10.009 -20.761 45.206 1.00 95.81 86 VAL A CA 1
ATOM 681 C C . VAL A 1 86 ? 10.903 -21.496 46.201 1.00 95.81 86 VAL A C 1
ATOM 683 O O . VAL A 1 86 ? 10.429 -22.266 47.037 1.00 95.81 86 VAL A O 1
ATOM 686 N N . THR A 1 87 ? 12.215 -21.295 46.090 1.00 93.62 87 THR A N 1
ATOM 687 C CA . THR A 1 87 ? 13.207 -22.030 46.893 1.00 93.62 87 THR A CA 1
ATOM 688 C C . THR A 1 87 ? 13.474 -21.404 48.258 1.00 93.62 87 THR A C 1
ATOM 690 O O . THR A 1 87 ? 13.783 -22.122 49.207 1.00 93.62 87 THR A O 1
ATOM 693 N N . GLU A 1 88 ? 13.383 -20.077 48.366 1.00 93.25 88 GLU A N 1
ATOM 694 C CA . GLU A 1 88 ? 13.687 -19.326 49.586 1.00 93.25 88 GLU A CA 1
ATOM 695 C C . GLU A 1 88 ? 12.908 -17.999 49.621 1.00 93.25 88 GLU A C 1
ATOM 697 O O . GLU A 1 88 ? 12.621 -17.413 48.579 1.00 93.25 88 GLU A O 1
ATOM 702 N N . THR A 1 89 ? 12.578 -17.511 50.821 1.00 92.94 89 THR A N 1
ATOM 703 C CA . THR A 1 89 ? 12.020 -16.167 51.041 1.00 92.94 89 THR A CA 1
ATOM 704 C C . THR A 1 89 ? 12.986 -15.372 51.910 1.00 92.94 89 THR A C 1
ATOM 706 O O . THR A 1 89 ? 13.259 -15.748 53.051 1.00 92.94 89 THR A O 1
ATOM 709 N N . LEU A 1 90 ? 13.498 -14.269 51.369 1.00 91.44 90 LEU A N 1
ATOM 710 C CA . LEU A 1 90 ? 14.518 -13.429 51.993 1.00 91.44 90 LEU A CA 1
ATOM 711 C C . LEU A 1 90 ? 13.951 -12.051 52.351 1.00 91.44 90 LEU A C 1
ATOM 713 O O . LEU A 1 90 ? 12.961 -11.599 51.777 1.00 91.44 90 LEU A O 1
ATOM 717 N N . ALA A 1 91 ? 14.593 -11.360 53.294 1.00 91.12 91 ALA A N 1
ATOM 718 C CA . ALA A 1 91 ? 14.332 -9.937 53.490 1.00 91.12 91 ALA A CA 1
ATOM 719 C C . ALA A 1 91 ? 14.847 -9.162 52.267 1.00 91.12 91 ALA A C 1
ATOM 721 O O . ALA A 1 91 ? 15.992 -9.363 51.863 1.00 91.12 91 ALA A O 1
ATOM 722 N N . ALA A 1 92 ? 14.010 -8.288 51.701 1.00 88.62 92 ALA A N 1
ATOM 723 C CA . ALA A 1 92 ? 14.393 -7.466 50.558 1.00 88.62 92 ALA A CA 1
ATOM 724 C C . ALA A 1 92 ? 15.583 -6.561 50.912 1.00 88.62 92 ALA A C 1
ATOM 726 O O . ALA A 1 92 ? 15.592 -5.913 51.964 1.00 88.62 92 ALA A O 1
ATOM 727 N N . ASP A 1 93 ? 16.572 -6.517 50.024 1.00 89.69 93 ASP A N 1
ATOM 728 C CA . ASP A 1 93 ? 17.697 -5.595 50.116 1.00 89.69 93 ASP A CA 1
ATOM 729 C C . ASP A 1 93 ? 17.216 -4.196 49.692 1.00 89.69 93 ASP A C 1
ATOM 731 O O . ASP A 1 93 ? 16.772 -4.034 48.552 1.0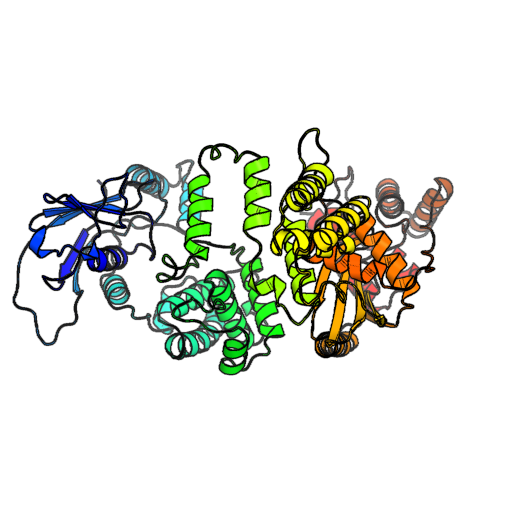0 89.69 93 ASP A O 1
ATOM 735 N N . PRO A 1 94 ? 17.254 -3.185 50.582 1.00 82.12 94 PRO A N 1
ATOM 736 C CA . PRO A 1 94 ? 16.742 -1.851 50.276 1.00 82.12 94 PRO A CA 1
ATOM 737 C C . PRO A 1 94 ? 17.530 -1.128 49.175 1.00 82.12 94 PRO A C 1
ATOM 739 O O . PRO A 1 94 ? 17.006 -0.171 48.607 1.00 82.12 94 PRO A O 1
ATOM 742 N N . ASP A 1 95 ? 18.756 -1.568 48.876 1.00 84.44 95 ASP A N 1
ATOM 743 C CA . ASP A 1 95 ? 19.620 -0.960 47.860 1.00 84.44 95 ASP A CA 1
ATOM 744 C C . ASP A 1 95 ? 19.587 -1.723 46.518 1.00 84.44 95 ASP A C 1
ATOM 746 O O . ASP A 1 95 ? 20.167 -1.268 45.527 1.00 84.44 95 ASP A O 1
ATOM 750 N N . ALA A 1 96 ? 18.899 -2.869 46.453 1.00 83.06 96 ALA A N 1
ATOM 751 C CA . ALA A 1 96 ? 18.746 -3.658 45.234 1.00 83.06 96 ALA A CA 1
ATOM 752 C C . ALA A 1 96 ? 17.488 -3.264 44.441 1.00 83.06 96 ALA A C 1
ATOM 754 O O . ALA A 1 96 ? 16.458 -2.882 44.996 1.00 83.06 96 ALA A O 1
ATOM 755 N N . ARG A 1 97 ? 17.559 -3.406 43.113 1.00 83.81 97 ARG A N 1
ATOM 756 C CA . ARG A 1 97 ? 16.387 -3.359 42.228 1.00 83.81 97 ARG A CA 1
ATOM 757 C C . ARG A 1 97 ? 15.921 -4.776 41.921 1.00 83.81 97 ARG A C 1
ATOM 759 O O . ARG A 1 97 ? 16.751 -5.667 41.761 1.00 83.81 97 ARG A O 1
ATOM 766 N N . TYR A 1 98 ? 14.608 -4.946 41.820 1.00 85.38 98 TYR A N 1
ATOM 767 C CA . TYR A 1 98 ? 13.955 -6.204 41.473 1.00 85.38 98 TYR A CA 1
ATOM 768 C C . TYR A 1 98 ? 13.066 -6.000 40.231 1.00 85.38 98 TYR A C 1
ATOM 770 O O . TYR A 1 98 ? 12.542 -4.893 40.081 1.00 85.38 98 TYR A O 1
ATOM 778 N N . PRO A 1 99 ? 12.864 -7.016 39.369 1.00 90.00 99 PRO A N 1
ATOM 779 C CA . PRO A 1 99 ? 13.401 -8.380 39.447 1.00 90.00 99 PRO A CA 1
ATOM 780 C C . PRO A 1 99 ? 14.926 -8.420 39.265 1.00 90.00 99 PRO A C 1
ATOM 782 O O . PRO A 1 99 ? 15.506 -7.563 38.603 1.00 90.00 99 PRO A O 1
ATOM 785 N N . ARG A 1 100 ? 15.586 -9.406 39.877 1.00 87.69 100 ARG A N 1
ATOM 786 C CA . ARG A 1 100 ? 17.046 -9.560 39.825 1.00 87.69 100 ARG A CA 1
ATOM 787 C C . ARG A 1 100 ? 17.422 -10.966 39.388 1.00 87.69 100 ARG A C 1
ATOM 789 O O . ARG A 1 100 ? 17.010 -11.934 40.023 1.00 87.69 100 ARG A O 1
ATOM 796 N N . LEU A 1 101 ? 18.251 -11.081 38.352 1.00 93.12 101 LEU A N 1
ATOM 797 C CA . LEU A 1 101 ? 18.872 -12.352 37.990 1.00 93.12 101 LEU A CA 1
ATOM 798 C C . LEU A 1 101 ? 20.002 -12.678 38.968 1.00 93.12 101 LEU A C 1
ATOM 800 O O . LEU A 1 101 ? 20.946 -11.908 39.126 1.00 93.12 101 LEU A O 1
ATOM 804 N N . VAL A 1 102 ? 19.915 -13.839 39.611 1.00 93.12 102 VAL A N 1
ATOM 805 C CA . VAL A 1 102 ? 20.957 -14.350 40.512 1.00 93.12 102 VAL A CA 1
ATOM 806 C C . VAL A 1 102 ? 21.897 -15.284 39.763 1.00 93.12 102 VAL A C 1
ATOM 808 O O . VAL A 1 102 ? 23.111 -15.226 39.949 1.00 93.12 102 VAL A O 1
ATOM 811 N N . ASN A 1 103 ? 21.341 -16.183 38.945 1.00 92.38 103 ASN A N 1
ATOM 812 C CA . ASN A 1 103 ? 22.112 -17.174 38.202 1.00 92.38 103 ASN A CA 1
ATOM 813 C C . ASN A 1 103 ? 21.291 -17.782 37.052 1.00 92.38 103 ASN A C 1
ATOM 815 O O . ASN A 1 103 ? 20.072 -17.634 37.008 1.00 92.38 103 ASN A O 1
ATOM 819 N N . GLY A 1 104 ? 21.939 -18.508 36.146 1.00 93.44 104 GLY A N 1
ATOM 820 C CA . GLY A 1 104 ? 21.276 -19.266 35.089 1.00 93.44 104 GLY A CA 1
ATOM 821 C C . GLY A 1 104 ? 22.258 -20.103 34.277 1.00 93.44 104 GLY A C 1
ATOM 822 O O . GLY A 1 104 ? 23.474 -19.948 34.398 1.00 93.44 104 GLY A O 1
ATOM 823 N N . ALA A 1 105 ? 21.731 -21.005 33.456 1.00 93.56 105 ALA A N 1
ATOM 824 C CA . ALA A 1 105 ? 22.511 -21.742 32.466 1.00 93.56 105 ALA A CA 1
ATOM 825 C C . ALA A 1 105 ? 21.638 -22.173 31.284 1.00 93.56 105 ALA A C 1
ATOM 827 O O . ALA A 1 105 ? 20.416 -22.269 31.414 1.00 93.56 105 ALA A O 1
ATOM 828 N N . GLY A 1 106 ? 22.291 -22.471 30.160 1.00 92.06 106 GLY A N 1
ATOM 829 C CA . GLY A 1 106 ? 21.651 -22.925 28.929 1.00 92.06 106 GLY A CA 1
ATOM 830 C C . GLY A 1 106 ? 21.046 -21.781 28.115 1.00 92.06 106 GLY A C 1
ATOM 831 O O . GLY A 1 106 ? 20.439 -20.853 28.671 1.00 92.06 106 GLY A O 1
ATOM 832 N N . ALA A 1 107 ? 21.216 -21.874 26.798 1.00 89.62 107 ALA A N 1
ATOM 833 C CA . ALA A 1 107 ? 20.641 -20.923 25.858 1.00 89.62 107 ALA A CA 1
ATOM 834 C C . ALA A 1 107 ? 19.116 -21.030 25.860 1.00 89.62 107 ALA A C 1
ATOM 836 O O . ALA A 1 107 ? 18.565 -22.117 26.047 1.00 89.62 107 ALA A O 1
ATOM 837 N N . CYS A 1 108 ? 18.444 -19.899 25.648 1.00 89.81 108 CYS A N 1
ATOM 838 C CA . CYS A 1 108 ? 17.011 -19.907 25.380 1.00 89.81 108 CYS A CA 1
ATOM 839 C C . CYS A 1 108 ? 16.754 -20.718 24.102 1.00 89.81 108 CYS A C 1
ATOM 841 O O . CYS A 1 108 ? 17.464 -20.489 23.118 1.00 89.81 108 CYS A O 1
ATOM 843 N N . PRO A 1 109 ? 15.803 -21.666 24.084 1.00 89.44 109 PRO A N 1
ATOM 844 C CA . PRO A 1 109 ? 15.306 -22.199 22.823 1.00 89.44 109 PRO A CA 1
ATOM 845 C C . PRO A 1 109 ? 14.791 -21.043 21.948 1.00 89.44 109 PRO A C 1
ATOM 847 O O . PRO A 1 109 ? 14.116 -20.170 22.496 1.00 89.44 109 PRO A O 1
ATOM 850 N N . PRO A 1 110 ? 15.108 -20.993 20.642 1.00 84.38 110 PRO A N 1
ATOM 851 C CA . PRO A 1 110 ? 14.525 -19.998 19.745 1.00 84.38 110 PRO A CA 1
ATOM 852 C C . PRO A 1 110 ? 12.994 -20.095 19.715 1.00 84.38 110 PRO A C 1
ATOM 854 O O . PRO A 1 110 ? 12.454 -21.202 19.843 1.00 84.38 110 PRO A O 1
ATOM 857 N N . GLU A 1 111 ? 12.323 -18.956 19.537 1.00 78.81 111 GLU A N 1
ATOM 858 C CA . GLU A 1 111 ? 10.878 -18.906 19.264 1.00 78.81 111 GLU A CA 1
ATOM 859 C C . GLU A 1 111 ? 10.533 -19.733 18.017 1.00 78.81 111 GLU A C 1
ATOM 861 O O . GLU A 1 111 ? 11.385 -19.939 17.146 1.00 78.81 111 GLU A O 1
ATOM 866 N N . ASP A 1 112 ? 9.307 -20.263 17.972 1.00 80.62 112 ASP A N 1
ATOM 867 C CA . ASP A 1 112 ? 8.771 -21.078 16.869 1.00 80.62 112 ASP A CA 1
ATOM 868 C C . ASP A 1 112 ? 9.637 -22.292 16.468 1.00 80.62 112 ASP A C 1
ATOM 870 O O . ASP A 1 112 ? 9.548 -22.821 15.354 1.00 80.62 112 ASP A O 1
ATOM 874 N N . SER A 1 113 ? 10.504 -22.776 17.364 1.00 83.19 113 SER A N 1
ATOM 875 C CA . SER A 1 113 ? 11.373 -23.924 17.073 1.00 83.19 113 SER A CA 1
ATOM 876 C C . SER A 1 113 ? 10.643 -25.275 17.103 1.00 83.19 113 SER A C 1
ATOM 878 O O . SER A 1 113 ? 11.288 -26.316 16.953 1.00 83.19 113 SER A O 1
ATOM 880 N N . GLY A 1 114 ? 9.315 -25.293 17.257 1.00 80.44 114 GLY A N 1
ATOM 881 C CA . GLY A 1 114 ? 8.484 -26.498 17.251 1.00 80.44 114 GLY A CA 1
ATOM 882 C C . GLY A 1 114 ? 8.463 -27.204 18.606 1.00 80.44 114 GLY A C 1
ATOM 883 O O . GLY A 1 114 ? 8.447 -28.442 18.684 1.00 80.44 114 GLY A O 1
ATOM 884 N N . GLY A 1 115 ? 8.553 -26.430 19.685 1.00 86.75 115 GLY A N 1
ATOM 885 C CA . GLY A 1 115 ? 8.554 -26.921 21.055 1.00 86.75 115 GLY A CA 1
ATOM 886 C C . GLY A 1 115 ? 9.791 -27.746 21.421 1.00 86.75 115 GLY A C 1
ATOM 887 O O . GLY A 1 115 ? 10.775 -27.823 20.678 1.00 86.75 115 GLY A O 1
ATOM 888 N N . PRO A 1 116 ? 9.762 -28.450 22.569 1.00 86.62 116 PRO A N 1
ATOM 889 C CA . PRO A 1 116 ? 10.906 -29.232 23.041 1.00 86.62 116 PRO A CA 1
ATOM 890 C C . PRO A 1 116 ? 11.406 -30.296 22.050 1.00 86.62 116 PRO A C 1
ATOM 892 O O . PRO A 1 116 ? 12.591 -30.633 22.055 1.00 86.62 116 PRO A O 1
ATOM 895 N N . ILE A 1 117 ? 10.513 -30.844 21.218 1.00 85.00 117 ILE A N 1
ATOM 896 C CA . ILE A 1 117 ? 10.852 -31.865 20.215 1.00 85.00 117 ILE A CA 1
ATOM 897 C C . ILE A 1 117 ? 11.485 -31.217 18.982 1.00 85.00 117 ILE A C 1
ATOM 899 O O . ILE A 1 117 ? 12.521 -31.699 18.515 1.00 85.00 117 ILE A O 1
ATOM 903 N N . GLY A 1 118 ? 10.896 -30.136 18.468 1.00 87.12 118 GLY A N 1
ATOM 904 C CA . GLY A 1 118 ? 11.448 -29.411 17.328 1.00 87.12 118 GLY A CA 1
ATOM 905 C C . GLY A 1 118 ? 12.823 -28.826 17.650 1.00 87.12 118 GLY A C 1
ATOM 906 O O . GLY A 1 118 ? 13.777 -29.069 16.913 1.00 87.12 118 GLY A O 1
ATOM 907 N N . TYR A 1 119 ? 12.993 -28.231 18.833 1.00 90.81 119 TYR A N 1
ATOM 908 C CA . TYR A 1 119 ? 14.294 -27.738 19.287 1.00 90.81 119 TYR A CA 1
ATOM 909 C C . TYR A 1 119 ? 15.344 -28.848 19.418 1.00 90.81 119 TYR A C 1
ATOM 911 O O . TYR A 1 119 ? 16.489 -28.675 19.003 1.00 90.81 119 TYR A O 1
ATOM 919 N N . ALA A 1 120 ? 14.974 -30.022 19.943 1.00 89.19 120 ALA A N 1
ATOM 920 C CA . ALA A 1 120 ? 15.888 -31.164 19.981 1.00 89.19 120 ALA A CA 1
ATOM 921 C C . ALA A 1 120 ? 16.303 -31.613 18.567 1.00 89.19 120 ALA A C 1
ATOM 923 O O . ALA A 1 120 ? 17.484 -31.869 18.335 1.00 89.19 120 ALA A O 1
ATOM 924 N N . THR A 1 121 ? 15.356 -31.636 17.626 1.00 90.12 121 THR A N 1
ATOM 925 C CA . THR A 1 121 ? 15.597 -31.973 16.212 1.00 90.12 121 THR A CA 1
ATOM 926 C C . THR A 1 121 ? 16.539 -30.963 15.555 1.00 90.12 121 THR A C 1
ATOM 928 O O . THR A 1 121 ? 17.506 -31.346 14.898 1.00 90.12 121 THR A O 1
ATOM 931 N N . MET A 1 122 ? 16.327 -29.669 15.806 1.00 92.25 122 MET A N 1
ATOM 932 C CA . MET A 1 122 ? 17.199 -28.597 15.330 1.00 92.25 122 MET A CA 1
ATOM 933 C C . MET A 1 122 ? 18.630 -28.758 15.859 1.00 92.25 122 MET A C 1
ATOM 935 O O . MET A 1 122 ? 19.586 -28.661 15.090 1.00 92.25 122 MET A O 1
ATOM 939 N N . LEU A 1 123 ? 18.804 -29.032 17.157 1.00 91.81 123 LEU A N 1
ATOM 940 C CA . LEU A 1 123 ? 20.133 -29.249 17.741 1.00 91.81 123 LEU A CA 1
ATOM 941 C C . LEU A 1 123 ? 20.845 -30.465 17.133 1.00 91.81 123 LEU A C 1
ATOM 943 O O . LEU A 1 123 ? 22.061 -30.423 16.939 1.00 91.81 123 LEU A O 1
ATOM 947 N N . GLU A 1 124 ? 20.112 -31.540 16.832 1.00 91.81 124 GLU A N 1
ATOM 948 C CA . GLU A 1 124 ? 20.656 -32.721 16.152 1.00 91.81 124 GLU A CA 1
ATOM 949 C C . GLU A 1 124 ? 21.121 -32.384 14.729 1.00 91.81 124 GLU A C 1
ATOM 951 O O . GLU A 1 124 ? 22.251 -32.718 14.364 1.00 91.81 124 GLU A O 1
ATOM 956 N N . ALA A 1 125 ? 20.307 -31.650 13.965 1.00 92.19 125 ALA A N 1
ATOM 957 C CA . ALA A 1 125 ? 20.649 -31.220 12.613 1.00 92.19 125 ALA A CA 1
ATOM 958 C C . ALA A 1 125 ? 21.843 -30.248 12.585 1.00 92.19 125 ALA A C 1
ATOM 960 O O . ALA A 1 125 ? 22.738 -30.380 11.750 1.00 92.19 125 ALA A O 1
ATOM 961 N N . LEU A 1 126 ? 21.916 -29.295 13.519 1.00 90.44 126 LEU A N 1
ATOM 962 C CA . LEU A 1 126 ? 23.034 -28.348 13.618 1.00 90.44 126 LEU A CA 1
ATOM 963 C C . LEU A 1 126 ? 24.351 -29.023 14.034 1.00 90.44 126 LEU A C 1
ATOM 965 O O . LEU A 1 126 ? 25.425 -28.567 13.640 1.00 90.44 126 LEU A O 1
ATOM 969 N N . ALA A 1 127 ? 24.291 -30.111 14.806 1.00 90.62 127 ALA A N 1
ATOM 970 C CA . ALA A 1 127 ? 25.476 -30.840 15.253 1.00 90.62 127 ALA A CA 1
ATOM 971 C C . ALA A 1 127 ? 26.110 -31.724 14.162 1.00 90.62 127 ALA A C 1
ATOM 973 O O . ALA A 1 127 ? 27.297 -32.048 14.270 1.00 90.62 127 ALA A O 1
ATOM 974 N N . ASP A 1 128 ? 25.354 -32.111 13.127 1.00 92.00 128 ASP A N 1
ATOM 975 C CA . ASP A 1 128 ? 25.829 -32.950 12.022 1.00 92.00 128 ASP A CA 1
ATOM 976 C C . ASP A 1 128 ? 25.790 -32.201 10.674 1.00 92.00 128 ASP A C 1
ATOM 978 O O . ASP A 1 128 ? 24.735 -32.108 10.049 1.00 92.00 128 ASP A O 1
ATOM 982 N N . PRO A 1 129 ? 26.944 -31.728 10.157 1.00 92.81 129 PRO A N 1
ATOM 983 C CA . PRO A 1 129 ? 27.027 -31.076 8.848 1.00 92.81 129 PRO A CA 1
ATOM 984 C C . PRO A 1 129 ? 26.564 -31.924 7.653 1.00 92.81 129 PRO A C 1
ATOM 986 O O . PRO A 1 129 ? 26.421 -31.389 6.555 1.00 92.81 129 PRO A O 1
ATOM 989 N N . ALA A 1 130 ? 26.398 -33.241 7.825 1.00 91.81 130 ALA A N 1
ATOM 990 C CA . ALA A 1 130 ? 25.876 -34.141 6.801 1.00 91.81 130 ALA A CA 1
ATOM 991 C C . ALA A 1 130 ? 24.361 -34.398 6.921 1.00 91.81 130 ALA A C 1
ATOM 993 O O . ALA A 1 130 ? 23.813 -35.105 6.071 1.00 91.81 130 ALA A O 1
ATOM 994 N N . HIS A 1 131 ? 23.691 -33.851 7.942 1.00 92.44 131 HIS A N 1
ATOM 995 C CA . HIS A 1 131 ? 22.243 -33.948 8.102 1.00 92.44 131 HIS A CA 1
ATOM 996 C C . HIS A 1 131 ? 21.526 -33.219 6.958 1.00 92.44 131 HIS A C 1
ATOM 998 O O . HIS A 1 131 ? 21.951 -32.138 6.545 1.00 92.44 131 HIS A O 1
ATOM 1004 N N . GLU A 1 132 ? 20.432 -33.791 6.449 1.00 92.81 132 GLU A N 1
ATOM 1005 C CA . GLU A 1 132 ? 19.709 -33.237 5.294 1.00 92.81 132 GLU A CA 1
ATOM 1006 C C . GLU A 1 132 ? 19.205 -31.806 5.544 1.00 92.81 132 GLU A C 1
ATOM 1008 O O . GLU A 1 132 ? 19.357 -30.942 4.683 1.00 92.81 132 GLU A O 1
ATOM 1013 N N . ASP A 1 133 ? 18.748 -31.533 6.769 1.00 89.00 133 ASP A N 1
ATOM 1014 C CA . ASP A 1 133 ? 18.265 -30.211 7.190 1.00 89.00 133 ASP A CA 1
ATOM 1015 C C . ASP A 1 133 ? 19.346 -29.279 7.777 1.00 89.00 133 ASP A C 1
ATOM 1017 O O . ASP A 1 133 ? 19.025 -28.180 8.232 1.00 89.00 133 ASP A O 1
ATOM 1021 N N . HIS A 1 134 ? 20.633 -29.664 7.778 1.00 89.38 134 HIS A N 1
ATOM 1022 C CA . HIS A 1 134 ? 21.699 -28.851 8.391 1.00 89.38 134 HIS A CA 1
ATOM 1023 C C . HIS A 1 134 ? 21.766 -27.436 7.802 1.00 89.38 134 HIS A C 1
ATOM 1025 O O . HIS A 1 134 ? 21.845 -26.453 8.535 1.00 89.38 134 HIS A O 1
ATOM 1031 N N . GLY A 1 135 ? 21.717 -27.327 6.468 1.00 82.69 135 GLY A N 1
ATOM 1032 C CA . GLY A 1 135 ? 21.778 -26.036 5.779 1.00 82.69 135 GLY A CA 1
ATOM 1033 C C . GLY A 1 135 ? 20.586 -25.136 6.106 1.00 82.69 135 GLY A C 1
ATOM 1034 O O . GLY A 1 135 ? 20.777 -23.945 6.334 1.00 82.69 135 GLY A O 1
ATOM 1035 N N . HIS A 1 136 ? 19.387 -25.720 6.197 1.00 83.00 136 HIS A N 1
ATOM 1036 C CA . HIS A 1 136 ? 18.161 -25.002 6.537 1.00 83.00 136 HIS A CA 1
ATOM 1037 C C . HIS A 1 136 ? 18.236 -24.408 7.948 1.00 83.00 136 HIS A C 1
ATOM 1039 O O . HIS A 1 136 ? 18.070 -23.203 8.111 1.00 83.00 136 HIS A O 1
ATOM 1045 N N . TYR A 1 137 ? 18.569 -25.218 8.958 1.00 82.81 137 TYR A N 1
ATOM 1046 C CA . TYR A 1 137 ? 18.652 -24.726 10.334 1.00 82.81 137 TYR A CA 1
ATOM 1047 C C . TYR A 1 137 ? 19.840 -23.784 10.568 1.00 82.81 137 TYR A C 1
ATOM 1049 O O . TYR A 1 137 ? 19.746 -22.872 11.390 1.00 82.81 137 TYR A O 1
ATOM 1057 N N . LEU A 1 138 ? 20.955 -23.960 9.851 1.00 82.56 138 LEU A N 1
ATOM 1058 C CA . LEU A 1 138 ? 22.102 -23.052 9.948 1.00 82.56 138 LEU A CA 1
ATOM 1059 C C . LEU A 1 138 ? 21.761 -21.655 9.413 1.00 82.56 138 LEU A C 1
ATOM 1061 O O . LEU A 1 138 ? 22.170 -20.658 10.004 1.00 82.56 138 LEU A O 1
ATOM 1065 N N . GLU A 1 139 ? 21.007 -21.583 8.315 1.00 78.50 139 GLU A N 1
ATOM 1066 C CA . GLU A 1 139 ? 20.477 -20.327 7.783 1.00 78.50 139 GLU A CA 1
ATOM 1067 C C . GLU A 1 139 ? 19.418 -19.724 8.716 1.00 78.50 139 GLU A C 1
ATOM 1069 O O . GLU A 1 139 ? 19.525 -18.550 9.068 1.00 78.50 139 GLU A O 1
ATOM 1074 N N . TRP A 1 140 ? 18.462 -20.535 9.181 1.00 78.31 140 TRP A N 1
ATOM 1075 C CA . TRP A 1 140 ? 17.363 -20.109 10.054 1.00 78.31 140 TRP A CA 1
ATOM 1076 C C . TRP A 1 140 ? 17.848 -19.530 11.391 1.00 78.31 140 TRP A C 1
ATOM 1078 O O . TRP A 1 140 ? 17.384 -18.481 11.820 1.00 78.31 140 TRP A O 1
ATOM 1088 N N . THR A 1 141 ? 18.863 -20.145 12.005 1.00 75.56 141 THR A N 1
ATOM 1089 C CA . THR A 1 141 ? 19.496 -19.636 13.240 1.00 75.56 141 THR A CA 1
ATOM 1090 C C . THR A 1 141 ? 20.480 -18.486 13.004 1.00 75.56 141 THR A C 1
ATOM 1092 O O . THR A 1 141 ? 21.127 -18.017 13.937 1.00 75.56 141 THR A O 1
ATOM 1095 N N . GLY A 1 142 ? 20.653 -18.032 11.759 1.00 73.19 142 GLY A N 1
ATOM 1096 C CA . GLY A 1 142 ? 21.550 -16.924 11.438 1.00 73.19 142 GLY A CA 1
ATOM 1097 C C . GLY A 1 142 ? 23.043 -17.253 11.561 1.00 73.19 142 GLY A C 1
ATOM 1098 O O . GLY A 1 142 ? 23.858 -16.341 11.718 1.00 73.19 142 GLY A O 1
ATOM 1099 N N . GLY A 1 143 ? 23.422 -18.530 11.460 1.00 72.19 143 GLY A N 1
ATOM 1100 C CA . GLY A 1 143 ? 24.816 -18.987 11.498 1.00 72.19 143 GLY A CA 1
ATOM 1101 C C . GLY A 1 143 ? 25.157 -19.958 12.631 1.00 72.19 143 GLY A C 1
ATOM 1102 O O . GLY A 1 143 ? 26.327 -20.328 12.757 1.00 72.19 143 GLY A O 1
ATOM 1103 N N . GLY A 1 144 ? 24.168 -20.395 13.417 1.00 79.56 144 GLY A N 1
ATOM 1104 C CA . GLY A 1 144 ? 24.287 -21.459 14.417 1.00 79.56 144 GLY A CA 1
ATOM 1105 C C . GLY A 1 144 ? 23.661 -21.113 15.771 1.00 79.56 144 GLY A C 1
ATOM 1106 O O . GLY A 1 144 ? 23.299 -19.974 16.037 1.00 79.56 144 GLY A O 1
ATOM 1107 N N . HIS A 1 145 ? 23.583 -22.112 16.655 1.00 83.88 145 HIS A N 1
ATOM 1108 C CA . HIS A 1 145 ? 23.042 -21.982 18.013 1.00 83.88 145 HIS A CA 1
ATOM 1109 C C . HIS A 1 145 ? 23.852 -22.839 18.993 1.00 83.88 145 HIS A C 1
ATOM 1111 O O . HIS A 1 145 ? 23.920 -24.058 18.830 1.00 83.88 145 HIS A O 1
ATOM 1117 N N . ASP A 1 146 ? 24.487 -22.224 19.998 1.00 86.69 146 ASP A N 1
ATOM 1118 C CA . ASP A 1 146 ? 25.188 -22.956 21.063 1.00 86.69 146 ASP A CA 1
ATOM 1119 C C . ASP A 1 146 ? 24.236 -23.194 22.249 1.00 86.69 146 ASP A C 1
ATOM 1121 O O . ASP A 1 146 ? 23.989 -22.267 23.022 1.00 86.69 146 ASP A O 1
ATOM 1125 N N . PRO A 1 147 ? 23.733 -24.426 22.466 1.00 88.94 147 PRO A N 1
ATOM 1126 C CA . PRO A 1 147 ? 22.782 -24.710 23.541 1.00 88.94 147 PRO A CA 1
ATOM 1127 C C . PRO A 1 147 ? 23.363 -24.502 24.949 1.00 88.94 147 PRO A C 1
ATOM 1129 O O . PRO A 1 147 ? 22.605 -24.428 25.919 1.00 88.94 147 PRO A O 1
ATOM 1132 N N . ALA A 1 148 ? 24.692 -24.434 25.097 1.00 88.88 148 ALA A N 1
ATOM 1133 C CA . ALA A 1 148 ? 25.350 -24.175 26.373 1.00 88.88 148 ALA A CA 1
ATOM 1134 C C . ALA A 1 148 ? 25.566 -22.679 26.657 1.00 88.88 148 ALA A C 1
ATOM 1136 O O . ALA A 1 148 ? 25.886 -22.330 27.798 1.00 88.88 148 ALA A O 1
ATOM 1137 N N . ALA A 1 149 ? 25.398 -21.805 25.660 1.00 86.81 149 ALA A N 1
ATOM 1138 C CA . ALA A 1 149 ? 25.657 -20.381 25.807 1.00 86.81 149 ALA A CA 1
ATOM 1139 C C . ALA A 1 149 ? 24.635 -19.721 26.741 1.00 86.81 149 ALA A C 1
ATOM 1141 O O . ALA A 1 149 ? 23.428 -19.826 26.556 1.00 86.81 149 ALA A O 1
ATOM 1142 N N . PHE A 1 150 ? 25.122 -19.012 27.755 1.00 89.00 150 PHE A N 1
ATOM 1143 C CA . PHE A 1 150 ? 24.297 -18.148 28.589 1.00 89.00 150 PHE A CA 1
ATOM 1144 C C . PHE A 1 150 ? 25.121 -16.949 29.043 1.00 89.00 150 PHE A C 1
ATOM 1146 O O . PHE A 1 150 ? 26.174 -17.126 29.659 1.00 89.00 150 PHE A O 1
ATOM 1153 N N . ASP A 1 151 ? 24.630 -15.746 28.748 1.00 84.25 151 ASP A N 1
ATOM 1154 C CA . ASP A 1 151 ? 25.203 -14.494 29.231 1.00 84.25 151 ASP A CA 1
ATOM 1155 C C . ASP A 1 151 ? 24.297 -13.872 30.312 1.00 84.25 151 ASP A C 1
ATOM 1157 O O . ASP A 1 151 ? 23.231 -13.330 29.996 1.00 84.25 151 ASP A O 1
ATOM 1161 N N . PRO A 1 152 ? 24.706 -13.924 31.595 1.00 85.25 152 PRO A N 1
ATOM 1162 C CA . PRO A 1 152 ? 23.971 -13.285 32.676 1.00 85.25 152 PRO A CA 1
ATOM 1163 C C . PRO A 1 152 ? 23.839 -11.767 32.515 1.00 85.25 152 PRO A C 1
ATOM 1165 O O . PRO A 1 152 ? 22.854 -11.211 32.990 1.00 85.25 152 PRO A O 1
ATOM 1168 N N . ALA A 1 153 ? 24.803 -11.090 31.877 1.00 78.56 153 ALA A N 1
ATOM 1169 C CA . ALA A 1 153 ? 24.754 -9.639 31.712 1.00 78.56 153 ALA A CA 1
ATOM 1170 C C . ALA A 1 153 ? 23.654 -9.237 30.723 1.00 78.56 153 ALA A C 1
ATOM 1172 O O . ALA A 1 153 ? 22.835 -8.377 31.040 1.00 78.56 153 ALA A O 1
ATOM 1173 N N . SER A 1 154 ? 23.577 -9.910 29.572 1.00 73.75 154 SER A N 1
ATOM 1174 C CA . SER A 1 154 ? 22.478 -9.749 28.615 1.00 73.75 154 SER A CA 1
ATOM 1175 C C . SER A 1 154 ? 21.106 -10.019 29.249 1.00 73.75 154 SER A C 1
ATOM 1177 O O . SER A 1 154 ? 20.195 -9.198 29.134 1.00 73.75 154 SER A O 1
ATOM 1179 N N . ALA A 1 155 ? 20.964 -11.108 30.010 1.00 80.31 155 ALA A N 1
ATOM 1180 C CA . ALA A 1 155 ? 19.705 -11.425 30.686 1.00 80.31 155 ALA A CA 1
ATOM 1181 C C . ALA A 1 155 ? 19.329 -10.411 31.792 1.00 80.31 155 ALA A C 1
ATOM 1183 O O . ALA A 1 155 ? 18.157 -10.067 31.930 1.00 80.31 155 ALA A O 1
ATOM 1184 N N . ASP A 1 156 ? 20.297 -9.892 32.556 1.00 80.56 156 ASP A N 1
ATOM 1185 C CA . ASP A 1 156 ? 20.065 -8.835 33.554 1.00 80.56 156 ASP A CA 1
ATOM 1186 C C . ASP A 1 156 ? 19.685 -7.496 32.895 1.00 80.56 156 ASP A C 1
ATOM 1188 O O . ASP A 1 156 ? 18.786 -6.816 33.384 1.00 80.56 156 ASP A O 1
ATOM 1192 N N . ARG A 1 157 ? 20.281 -7.142 31.746 1.00 75.94 157 ARG A N 1
ATOM 1193 C CA . ARG A 1 157 ? 19.890 -5.952 30.965 1.00 75.94 157 ARG A CA 1
ATOM 1194 C C . ARG A 1 157 ? 18.454 -6.032 30.463 1.00 75.94 157 ARG A C 1
ATOM 1196 O O . ARG A 1 157 ? 17.699 -5.079 30.647 1.00 75.94 157 ARG A O 1
ATOM 1203 N N . ARG A 1 158 ? 18.070 -7.179 29.898 1.00 78.19 158 ARG A N 1
ATOM 1204 C CA . ARG A 1 158 ? 16.697 -7.477 29.465 1.00 78.19 158 ARG A CA 1
ATOM 1205 C C . ARG A 1 158 ? 15.692 -7.323 30.604 1.00 78.19 158 ARG A C 1
ATOM 1207 O O . ARG A 1 158 ? 14.699 -6.616 30.470 1.00 78.19 158 ARG A O 1
ATOM 1214 N N . LEU A 1 159 ? 16.012 -7.879 31.773 1.00 77.50 159 LEU A N 1
ATOM 1215 C CA . LEU A 1 159 ? 15.202 -7.721 32.987 1.00 77.50 159 LEU A CA 1
ATOM 1216 C C . LEU A 1 159 ? 15.094 -6.269 33.475 1.00 77.50 159 LEU A C 1
ATOM 1218 O O . LEU A 1 159 ? 14.109 -5.914 34.120 1.00 77.50 159 LEU A O 1
ATOM 1222 N N . ARG A 1 160 ? 16.096 -5.432 33.188 1.00 72.81 160 ARG A N 1
ATOM 1223 C CA . ARG A 1 160 ? 16.131 -4.012 33.572 1.00 72.81 160 ARG A CA 1
ATOM 1224 C C . ARG A 1 160 ? 15.614 -3.063 32.493 1.00 72.81 160 ARG A C 1
ATOM 1226 O O . ARG A 1 160 ? 15.528 -1.868 32.770 1.00 72.81 160 ARG A O 1
ATOM 1233 N N . ALA A 1 161 ? 15.283 -3.573 31.304 1.00 65.69 161 ALA A N 1
ATOM 1234 C CA . ALA A 1 161 ? 14.990 -2.776 30.114 1.00 65.69 161 ALA A CA 1
ATOM 1235 C C . ALA A 1 161 ? 16.089 -1.728 29.815 1.00 65.69 161 ALA A C 1
ATOM 1237 O O . ALA A 1 161 ? 15.802 -0.567 29.509 1.00 65.69 161 ALA A O 1
ATOM 1238 N N . GLU A 1 162 ? 17.359 -2.132 29.942 1.00 68.25 162 GLU A N 1
ATOM 1239 C CA . GLU A 1 162 ? 18.537 -1.303 29.649 1.00 68.25 162 GLU A CA 1
ATOM 1240 C C . GLU A 1 162 ? 19.143 -1.684 28.286 1.00 68.25 162 GLU A C 1
ATOM 1242 O O . GLU A 1 162 ? 19.461 -2.849 28.049 1.00 68.25 162 GLU A O 1
ATOM 1247 N N . LEU A 1 163 ? 19.357 -0.704 27.397 1.00 70.06 163 LEU A N 1
ATOM 1248 C CA . LEU A 1 163 ? 20.047 -0.937 26.119 1.00 70.06 163 LEU A CA 1
ATOM 1249 C C . LEU A 1 163 ? 21.552 -1.149 26.339 1.00 70.06 163 LEU A C 1
ATOM 1251 O O . LEU A 1 163 ? 22.160 -0.402 27.116 1.00 70.06 163 LEU A O 1
ATOM 1255 N N . PRO A 1 164 ? 22.200 -2.067 25.597 1.00 76.50 164 PRO A N 1
ATOM 1256 C CA . PRO A 1 164 ? 23.655 -2.112 25.551 1.00 76.50 164 PRO A CA 1
ATOM 1257 C C . PRO A 1 164 ? 24.207 -0.799 24.979 1.00 76.50 164 PRO A C 1
ATOM 1259 O O . PRO A 1 164 ? 23.564 -0.121 24.164 1.00 76.50 164 PRO A O 1
ATOM 1262 N N . GLY A 1 165 ? 25.427 -0.434 25.377 1.00 80.69 165 GLY A N 1
ATOM 1263 C CA . GLY A 1 165 ? 26.115 0.703 24.763 1.00 80.69 165 GLY A CA 1
ATOM 1264 C C . GLY A 1 165 ? 26.292 0.480 23.256 1.00 80.69 165 GLY A C 1
ATOM 1265 O O . GLY A 1 165 ? 26.419 -0.658 22.814 1.00 80.69 165 GLY A O 1
ATOM 1266 N N . ILE A 1 166 ? 26.319 1.546 22.451 1.00 87.56 166 ILE A N 1
ATOM 1267 C CA . ILE A 1 166 ? 26.422 1.419 20.983 1.00 87.56 166 ILE A CA 1
ATOM 1268 C C . ILE A 1 166 ? 27.695 0.657 20.570 1.00 87.56 166 ILE A C 1
ATOM 1270 O O . ILE A 1 166 ? 27.645 -0.174 19.668 1.00 87.56 166 ILE A O 1
ATOM 1274 N N . ASP A 1 167 ? 28.814 0.871 21.269 1.00 84.81 167 ASP A N 1
ATOM 1275 C CA . ASP A 1 167 ? 30.071 0.146 21.026 1.00 84.81 167 ASP A CA 1
ATOM 1276 C C . ASP A 1 167 ? 29.963 -1.360 21.317 1.00 84.81 167 ASP A C 1
ATOM 1278 O O . ASP A 1 167 ? 30.562 -2.173 20.613 1.00 84.81 167 ASP A O 1
ATOM 1282 N N . GLU A 1 168 ? 29.202 -1.731 22.348 1.00 82.25 168 GLU A N 1
ATOM 1283 C CA . GLU A 1 168 ? 28.942 -3.125 22.723 1.00 82.25 168 GLU A CA 1
ATOM 1284 C C . GLU A 1 168 ? 28.010 -3.780 21.698 1.00 82.25 168 GLU A C 1
ATOM 1286 O O . GLU A 1 168 ? 28.343 -4.820 21.136 1.00 82.25 168 GLU A O 1
ATOM 1291 N N . TRP A 1 169 ? 26.922 -3.096 21.341 1.00 88.00 169 TRP A N 1
ATOM 1292 C CA . TRP A 1 169 ? 25.999 -3.517 20.288 1.00 88.00 169 TRP A CA 1
ATOM 1293 C C . TRP A 1 169 ? 26.710 -3.742 18.940 1.00 88.00 169 TRP A C 1
ATOM 1295 O O . TRP A 1 169 ? 26.522 -4.772 18.301 1.00 88.00 169 TRP A O 1
ATOM 1305 N N . LEU A 1 170 ? 27.605 -2.837 18.524 1.00 86.06 170 LEU A N 1
ATOM 1306 C CA . LEU A 1 170 ? 28.407 -2.996 17.300 1.00 86.06 170 LEU A CA 1
ATOM 1307 C C . LEU A 1 170 ? 29.391 -4.177 17.350 1.00 86.06 170 LEU A C 1
ATOM 1309 O O . LEU A 1 170 ? 29.861 -4.623 16.295 1.00 86.06 170 LEU A O 1
ATOM 1313 N N . ALA A 1 171 ? 29.784 -4.614 18.547 1.00 81.00 171 ALA A N 1
ATOM 1314 C CA . ALA A 1 171 ? 30.684 -5.745 18.733 1.00 81.00 171 ALA A CA 1
ATOM 1315 C C . ALA A 1 171 ? 29.940 -7.085 18.653 1.00 81.00 171 ALA A C 1
ATOM 1317 O O . ALA A 1 171 ? 30.508 -8.048 18.136 1.00 81.00 171 ALA A O 1
ATOM 1318 N N . GLU A 1 172 ? 28.700 -7.124 19.137 1.00 81.81 172 GLU A N 1
ATOM 1319 C CA . GLU A 1 172 ? 27.834 -8.307 19.141 1.00 81.81 172 GLU A CA 1
ATOM 1320 C C . GLU A 1 172 ? 27.135 -8.516 17.788 1.00 81.81 172 GLU A C 1
ATOM 1322 O O . GLU A 1 172 ? 27.052 -9.642 17.297 1.00 81.81 172 GLU A O 1
ATOM 1327 N N . GLU A 1 173 ? 26.700 -7.437 17.133 1.00 83.69 173 GLU A N 1
ATOM 1328 C CA . GLU A 1 173 ? 25.980 -7.522 15.865 1.00 83.69 173 GLU A CA 1
ATOM 1329 C C . GLU A 1 173 ? 26.898 -7.834 14.666 1.00 83.69 173 GLU A C 1
ATOM 1331 O O . GLU A 1 173 ? 27.951 -7.201 14.491 1.00 83.69 173 GLU A O 1
ATOM 1336 N N . PRO A 1 174 ? 26.484 -8.723 13.736 1.00 84.25 174 PRO A N 1
ATOM 1337 C CA . PRO A 1 174 ? 27.244 -9.054 12.531 1.00 84.25 174 PRO A CA 1
ATOM 1338 C C . PRO A 1 174 ? 27.167 -7.948 11.453 1.00 84.25 174 PRO A C 1
ATOM 1340 O O . PRO A 1 174 ? 26.839 -8.195 10.289 1.00 84.25 174 PRO A O 1
ATOM 1343 N N . ILE A 1 175 ? 27.490 -6.703 11.818 1.00 86.88 175 ILE A N 1
ATOM 1344 C CA . ILE A 1 175 ? 27.516 -5.534 10.930 1.00 86.88 175 ILE A CA 1
ATOM 1345 C C . ILE A 1 175 ? 28.875 -5.448 10.212 1.00 86.88 175 ILE A C 1
ATOM 1347 O O . ILE A 1 175 ? 29.920 -5.388 10.879 1.00 86.88 175 ILE A O 1
ATOM 1351 N N . PRO A 1 176 ? 28.900 -5.369 8.861 1.00 87.31 176 PRO A N 1
ATOM 1352 C CA . PRO A 1 176 ? 30.137 -5.203 8.100 1.00 87.31 176 PRO A CA 1
ATOM 1353 C C . PRO A 1 176 ? 30.937 -3.981 8.559 1.00 87.31 176 PRO A C 1
ATOM 1355 O O . PRO A 1 176 ? 30.370 -2.903 8.730 1.00 87.31 176 PRO A O 1
ATOM 1358 N N . GLU A 1 177 ? 32.262 -4.113 8.680 1.00 88.12 177 GLU A N 1
ATOM 1359 C CA . GLU A 1 177 ? 33.149 -3.045 9.179 1.00 88.12 177 GLU A CA 1
ATOM 1360 C C . GLU A 1 177 ? 32.946 -1.712 8.437 1.00 88.12 177 GLU A C 1
ATOM 1362 O O . GLU A 1 177 ? 32.855 -0.656 9.060 1.00 88.12 177 GLU A O 1
ATOM 1367 N N . ALA A 1 178 ? 32.748 -1.771 7.115 1.00 89.50 178 ALA A N 1
ATOM 1368 C CA . ALA A 1 178 ? 32.480 -0.602 6.279 1.00 89.50 178 ALA A CA 1
ATOM 1369 C C . ALA A 1 178 ? 31.195 0.164 6.657 1.00 89.50 178 ALA A C 1
ATOM 1371 O O . ALA A 1 178 ? 31.103 1.358 6.381 1.00 89.50 178 ALA A O 1
ATOM 1372 N N . MET A 1 179 ? 30.207 -0.502 7.265 1.00 94.56 179 MET A N 1
ATOM 1373 C CA . MET A 1 179 ? 28.906 0.073 7.625 1.00 94.56 179 MET A CA 1
ATOM 1374 C C . MET A 1 179 ?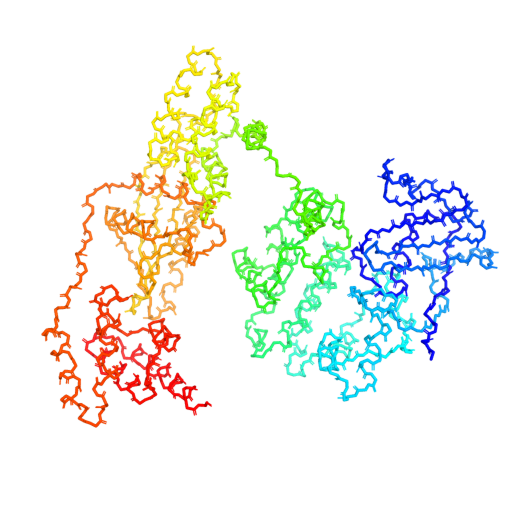 28.792 0.470 9.101 1.00 94.56 179 MET A C 1
ATOM 1376 O O . MET A 1 179 ? 27.867 1.205 9.439 1.00 94.56 179 MET A O 1
ATOM 1380 N N . ARG A 1 180 ? 29.731 0.073 9.972 1.00 93.62 180 ARG A N 1
ATOM 1381 C CA . ARG A 1 180 ? 29.652 0.333 11.425 1.00 93.62 180 ARG A CA 1
ATOM 1382 C C . ARG A 1 180 ? 29.506 1.815 11.770 1.00 93.62 180 ARG A C 1
ATOM 1384 O O . ARG A 1 180 ? 28.646 2.171 12.564 1.00 93.62 180 ARG A O 1
ATOM 1391 N N . ALA A 1 181 ? 30.270 2.689 11.111 1.00 93.69 181 ALA A N 1
ATOM 1392 C CA . ALA A 1 181 ? 30.184 4.134 11.343 1.00 93.69 181 ALA A CA 1
ATOM 1393 C C . ALA A 1 181 ? 28.818 4.724 10.940 1.00 93.69 181 ALA A C 1
ATOM 1395 O O . ALA A 1 181 ? 28.299 5.610 11.615 1.00 93.69 181 ALA A O 1
ATOM 1396 N N . LYS A 1 182 ? 28.220 4.227 9.847 1.00 94.31 182 LYS A N 1
ATOM 1397 C CA . LYS A 1 182 ? 26.881 4.642 9.401 1.00 94.31 182 LYS A CA 1
ATOM 1398 C C . LYS A 1 182 ? 25.798 4.123 10.347 1.00 94.31 182 LYS A C 1
ATOM 1400 O O . LYS A 1 182 ? 24.914 4.890 10.705 1.00 94.31 182 LYS A O 1
ATOM 1405 N N . ALA A 1 183 ? 25.892 2.858 10.755 1.00 95.75 183 ALA A N 1
ATOM 1406 C CA . ALA A 1 183 ? 24.961 2.236 11.688 1.00 95.75 183 ALA A CA 1
ATOM 1407 C C . ALA A 1 183 ? 24.974 2.943 13.054 1.00 95.75 183 ALA A C 1
ATOM 1409 O O . ALA A 1 183 ? 23.915 3.346 13.518 1.00 95.75 183 ALA A O 1
ATOM 1410 N N . SER A 1 184 ? 26.159 3.199 13.626 1.00 96.88 184 SER A N 1
ATOM 1411 C CA . SER A 1 184 ? 26.322 3.960 14.878 1.00 96.88 184 SER A CA 1
ATOM 1412 C C . SER A 1 184 ? 25.636 5.320 14.811 1.00 96.88 184 SER A C 1
ATOM 1414 O O . SER A 1 184 ? 24.823 5.642 15.665 1.00 96.88 184 SER A O 1
ATOM 1416 N N . GLY A 1 185 ? 25.905 6.099 13.758 1.00 96.94 185 GLY A N 1
ATOM 1417 C CA . GLY A 1 185 ? 25.343 7.444 13.634 1.00 96.94 185 GLY A CA 1
ATOM 1418 C C . GLY A 1 185 ? 23.827 7.475 13.412 1.00 96.94 185 GLY A C 1
ATOM 1419 O O . GLY A 1 185 ? 23.196 8.474 13.733 1.00 96.94 185 GLY A O 1
ATOM 1420 N N . ILE A 1 186 ? 23.230 6.409 12.866 1.00 98.25 186 ILE A N 1
ATOM 1421 C CA . ILE A 1 186 ? 21.765 6.270 12.797 1.00 98.25 186 ILE A CA 1
ATOM 1422 C C . ILE A 1 186 ? 21.222 5.925 14.183 1.00 98.25 186 ILE A C 1
ATOM 1424 O O . ILE A 1 186 ? 20.298 6.591 14.641 1.00 98.25 186 ILE A O 1
ATOM 1428 N N . VAL A 1 187 ? 21.828 4.936 14.848 1.00 97.25 187 VAL A N 1
ATOM 1429 C CA . VAL A 1 187 ? 21.408 4.466 16.173 1.00 97.25 187 VAL A CA 1
ATOM 1430 C C . VAL A 1 187 ? 21.498 5.568 17.222 1.00 97.25 187 VAL A C 1
ATOM 1432 O O . VAL A 1 187 ? 20.571 5.716 18.002 1.00 97.25 187 VAL A O 1
ATOM 1435 N N . GLU A 1 188 ? 22.535 6.407 17.199 1.00 97.19 188 GLU A N 1
ATOM 1436 C CA . GLU A 1 188 ? 22.636 7.575 18.088 1.00 97.19 188 GLU A CA 1
ATOM 1437 C C . GLU A 1 188 ? 21.397 8.481 17.994 1.00 97.19 188 GLU A C 1
ATOM 1439 O O . GLU A 1 188 ? 20.856 8.897 19.016 1.00 97.19 188 GLU A O 1
ATOM 1444 N N . ILE A 1 189 ? 20.912 8.744 16.775 1.00 97.56 189 ILE A N 1
ATOM 1445 C CA . ILE A 1 189 ? 19.745 9.603 16.536 1.00 97.56 189 ILE A CA 1
ATOM 1446 C C . ILE A 1 189 ? 18.453 8.888 16.950 1.00 97.56 189 ILE A C 1
ATOM 1448 O O . ILE A 1 189 ? 17.576 9.499 17.563 1.00 97.56 189 ILE A O 1
ATOM 1452 N N . THR A 1 190 ? 18.307 7.604 16.608 1.00 97.75 190 THR A N 1
ATOM 1453 C CA . THR A 1 190 ? 17.095 6.849 16.951 1.00 97.75 190 THR A CA 1
ATOM 1454 C C . THR A 1 190 ? 16.990 6.584 18.448 1.00 97.75 190 THR A C 1
ATOM 1456 O O . THR A 1 190 ? 15.893 6.684 18.984 1.00 97.75 190 THR A O 1
ATOM 1459 N N . ASP A 1 191 ? 18.101 6.303 19.131 1.00 94.06 191 ASP A N 1
ATOM 1460 C CA . ASP A 1 191 ? 18.141 6.100 20.580 1.00 94.06 191 ASP A CA 1
ATOM 1461 C C . ASP A 1 191 ? 17.791 7.391 21.320 1.00 94.06 191 ASP A C 1
ATOM 1463 O O . ASP A 1 191 ? 16.956 7.364 22.220 1.00 94.06 191 ASP A O 1
ATOM 1467 N N . GLU A 1 192 ? 18.377 8.531 20.925 1.00 92.44 192 GLU A N 1
ATOM 1468 C CA . GLU A 1 192 ? 18.045 9.836 21.511 1.00 92.44 192 GLU A CA 1
ATOM 1469 C C . GLU A 1 192 ? 16.541 10.121 21.396 1.00 92.44 192 GLU A C 1
ATOM 1471 O O . GLU A 1 192 ? 15.898 10.506 22.376 1.00 92.44 192 GLU A O 1
ATOM 1476 N N . PHE A 1 193 ? 15.960 9.871 20.219 1.00 94.94 193 PHE A N 1
ATOM 1477 C CA . PHE A 1 193 ? 14.532 10.054 19.994 1.00 94.94 193 PHE A CA 1
ATOM 1478 C C . PHE A 1 193 ? 13.679 9.085 20.819 1.00 94.94 193 PHE A C 1
ATOM 1480 O O . PHE A 1 193 ? 12.761 9.517 21.517 1.00 94.94 193 PHE A O 1
ATOM 1487 N N . CYS A 1 194 ? 13.960 7.782 20.746 1.00 93.25 194 CYS A N 1
ATOM 1488 C CA . CYS A 1 194 ? 13.135 6.763 21.387 1.00 93.25 194 CYS A CA 1
ATOM 1489 C C . CYS A 1 194 ? 13.201 6.882 22.910 1.00 93.25 194 CYS A C 1
ATOM 1491 O O . CYS A 1 194 ? 12.167 6.902 23.560 1.00 93.25 194 CYS A O 1
ATOM 1493 N N . LEU A 1 195 ? 14.382 7.090 23.490 1.00 84.94 195 LEU A N 1
ATOM 1494 C CA . LEU A 1 195 ? 14.516 7.266 24.938 1.00 84.94 195 LEU A CA 1
ATOM 1495 C C . LEU A 1 195 ? 13.936 8.603 25.431 1.00 84.94 195 LEU A C 1
ATOM 1497 O O . LEU A 1 195 ? 13.544 8.714 26.592 1.00 84.94 195 LEU A O 1
ATOM 1501 N N . GLY A 1 196 ? 13.883 9.627 24.573 1.00 80.06 196 GLY A N 1
ATOM 1502 C CA . GLY A 1 196 ? 13.304 10.932 24.904 1.00 80.06 196 GLY A CA 1
ATOM 1503 C C . GLY A 1 196 ? 11.784 11.020 24.731 1.00 80.06 196 GLY A C 1
ATOM 1504 O O . GLY A 1 196 ? 11.140 11.850 25.381 1.00 80.06 196 GLY A O 1
ATOM 1505 N N . HIS A 1 197 ? 11.204 10.207 23.843 1.00 86.75 197 HIS A N 1
ATOM 1506 C CA . HIS A 1 197 ? 9.822 10.381 23.382 1.00 86.75 197 HIS A CA 1
ATOM 1507 C C . HIS A 1 197 ? 8.981 9.103 23.318 1.00 86.75 197 HIS A C 1
ATOM 1509 O O . HIS A 1 197 ? 7.758 9.225 23.232 1.00 86.75 197 HIS A O 1
ATOM 1515 N N . LEU A 1 198 ? 9.610 7.930 23.352 1.00 88.00 198 LEU A N 1
ATOM 1516 C CA . LEU A 1 198 ? 9.004 6.598 23.331 1.00 88.00 198 LEU A CA 1
ATOM 1517 C C . LEU A 1 198 ? 9.551 5.797 24.529 1.00 88.00 198 LEU A C 1
ATOM 1519 O O . LEU A 1 198 ? 9.456 6.265 25.664 1.00 88.00 198 LEU A O 1
ATOM 1523 N N . ASP A 1 199 ? 10.126 4.617 24.290 1.00 83.00 199 ASP A N 1
ATOM 1524 C CA . ASP A 1 199 ? 10.764 3.785 25.302 1.00 83.00 199 ASP A CA 1
ATOM 1525 C C . ASP A 1 199 ? 11.974 2.996 24.757 1.00 83.00 199 ASP A C 1
ATOM 1527 O O . ASP A 1 199 ? 12.393 3.134 23.602 1.00 83.00 199 ASP A O 1
ATOM 1531 N N . TH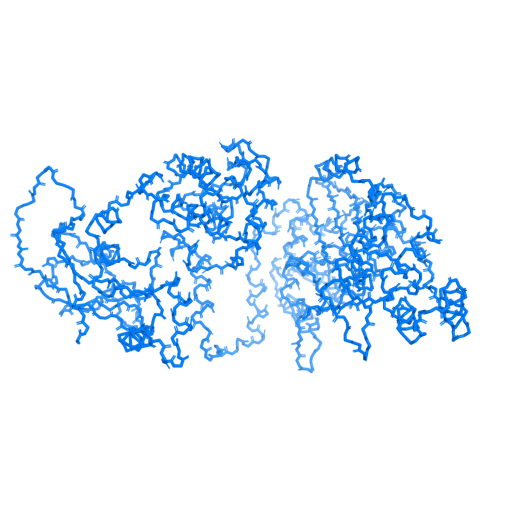R A 1 200 ? 12.561 2.178 25.633 1.00 81.38 200 THR A N 1
ATOM 1532 C CA . THR A 1 200 ? 13.693 1.295 25.330 1.00 81.38 200 THR A CA 1
ATOM 1533 C C . THR A 1 200 ? 13.357 0.274 24.238 1.00 81.38 200 THR A C 1
ATOM 1535 O O . THR A 1 200 ? 14.214 -0.027 23.410 1.00 81.38 200 THR A O 1
ATOM 1538 N N . ALA A 1 201 ? 12.126 -0.237 24.193 1.00 82.25 201 ALA A N 1
ATOM 1539 C CA . ALA A 1 201 ? 11.746 -1.272 23.237 1.00 82.25 201 ALA A CA 1
ATOM 1540 C C . ALA A 1 201 ? 11.686 -0.718 21.805 1.00 82.25 201 ALA A C 1
ATOM 1542 O O . ALA A 1 201 ? 12.216 -1.329 20.879 1.00 82.25 201 ALA A O 1
ATOM 1543 N N . PHE A 1 202 ? 11.158 0.494 21.606 1.00 89.56 202 PHE A N 1
ATOM 1544 C CA . PHE A 1 202 ? 11.244 1.163 20.302 1.00 89.56 202 PHE A CA 1
ATOM 1545 C C . PHE A 1 202 ? 12.685 1.446 19.859 1.00 89.56 202 PHE A C 1
ATOM 1547 O O . PHE A 1 202 ? 12.994 1.354 18.666 1.00 89.56 202 PHE A O 1
ATOM 1554 N N . ALA A 1 203 ? 13.575 1.774 20.798 1.00 89.62 203 ALA A N 1
ATOM 1555 C CA . ALA A 1 203 ? 14.991 1.959 20.490 1.00 89.62 203 ALA A CA 1
ATOM 1556 C C . ALA A 1 203 ? 15.640 0.645 20.015 1.00 89.62 203 ALA A C 1
ATOM 1558 O O . ALA A 1 203 ? 16.390 0.638 19.036 1.00 89.62 203 ALA A O 1
ATOM 1559 N N . GLU A 1 204 ? 15.300 -0.479 20.647 1.00 88.69 204 GLU A N 1
ATOM 1560 C CA . GLU A 1 204 ? 15.761 -1.812 20.250 1.00 88.69 204 GLU A CA 1
ATOM 1561 C C . GLU A 1 204 ? 15.270 -2.197 18.846 1.00 88.69 204 GLU A C 1
ATOM 1563 O O . GLU A 1 204 ? 16.083 -2.560 17.992 1.00 88.69 204 GLU A O 1
ATOM 1568 N N . LEU A 1 205 ? 13.986 -1.975 18.543 1.00 91.50 205 LEU A N 1
ATOM 1569 C CA . LEU A 1 205 ? 13.430 -2.167 17.196 1.00 91.50 205 LEU A CA 1
ATOM 1570 C C . LEU A 1 205 ? 14.180 -1.343 16.136 1.00 91.50 205 LEU A C 1
ATOM 1572 O O . LEU A 1 205 ? 14.502 -1.834 15.046 1.00 91.50 205 LEU A O 1
ATOM 1576 N N . CYS A 1 206 ? 14.521 -0.090 16.452 1.00 96.19 206 CYS A N 1
ATOM 1577 C CA . CYS A 1 206 ? 15.299 0.767 15.557 1.00 96.19 206 CYS A CA 1
ATOM 1578 C C . CYS A 1 206 ? 16.725 0.235 15.333 1.00 96.19 206 CYS A C 1
ATOM 1580 O O . CYS A 1 206 ? 17.232 0.276 14.203 1.00 96.19 206 CYS A O 1
ATOM 1582 N N . ARG A 1 207 ? 17.372 -0.302 16.374 1.00 94.69 207 ARG A N 1
ATOM 1583 C CA . ARG A 1 207 ? 18.702 -0.924 16.286 1.00 94.69 207 ARG A CA 1
ATOM 1584 C C . ARG A 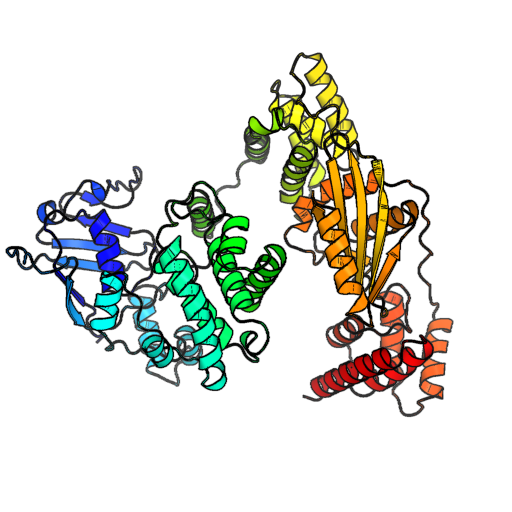1 207 ? 18.679 -2.194 15.437 1.00 94.69 207 ARG A C 1
ATOM 1586 O O . ARG A 1 207 ? 19.479 -2.295 14.504 1.00 94.69 207 ARG A O 1
ATOM 1593 N N . VAL A 1 208 ? 17.727 -3.100 15.669 1.00 90.69 208 VAL A N 1
ATOM 1594 C CA . VAL A 1 208 ? 17.543 -4.330 14.873 1.00 90.69 208 VAL A CA 1
ATOM 1595 C C . VAL A 1 208 ? 17.318 -3.993 13.398 1.00 90.69 208 VAL A C 1
ATOM 1597 O O . VAL A 1 208 ? 18.010 -4.515 12.516 1.00 90.69 208 VAL A O 1
ATOM 1600 N N . THR A 1 209 ? 16.421 -3.045 13.121 1.00 94.69 209 THR A N 1
ATOM 1601 C CA . THR A 1 209 ? 16.150 -2.551 11.763 1.00 94.69 209 THR A CA 1
ATOM 1602 C C . THR A 1 209 ? 17.418 -2.002 11.106 1.00 94.69 209 THR A C 1
ATOM 1604 O O . THR A 1 209 ? 17.746 -2.348 9.967 1.00 94.69 209 THR A O 1
ATOM 1607 N N . THR A 1 210 ? 18.191 -1.192 11.836 1.00 97.19 210 THR A N 1
ATOM 1608 C CA . THR A 1 210 ? 19.451 -0.618 11.343 1.00 97.19 210 THR A CA 1
ATOM 1609 C C . THR A 1 210 ? 20.486 -1.702 11.032 1.00 97.19 210 THR A C 1
ATOM 1611 O O . THR A 1 210 ? 21.108 -1.661 9.966 1.00 97.19 210 THR A O 1
ATOM 1614 N N . ALA A 1 211 ? 20.653 -2.701 11.905 1.00 93.06 211 ALA A N 1
ATOM 1615 C CA . ALA A 1 211 ? 21.563 -3.824 11.681 1.00 93.06 211 ALA A CA 1
ATOM 1616 C C . ALA A 1 211 ? 21.152 -4.661 10.460 1.00 93.06 211 ALA A C 1
ATOM 1618 O O . ALA A 1 211 ? 21.994 -4.989 9.616 1.00 93.06 211 ALA A O 1
ATOM 1619 N N . LYS A 1 212 ? 19.858 -4.981 10.316 1.00 91.25 212 LYS A N 1
ATOM 1620 C CA . LYS A 1 212 ? 19.323 -5.708 9.151 1.00 91.25 212 LYS A CA 1
ATOM 1621 C C . LYS A 1 212 ? 19.583 -4.928 7.848 1.00 91.25 212 LYS A C 1
ATOM 1623 O O . LYS A 1 212 ? 20.110 -5.504 6.894 1.00 91.25 212 LYS A O 1
ATOM 1628 N N . LEU A 1 213 ? 19.359 -3.609 7.818 1.00 91.62 213 LEU A N 1
ATOM 1629 C CA . LEU A 1 213 ? 19.688 -2.761 6.656 1.00 91.62 213 LEU A CA 1
ATOM 1630 C C . LEU A 1 213 ? 21.199 -2.698 6.370 1.00 91.62 213 LEU A C 1
ATOM 1632 O O . LEU A 1 213 ? 21.622 -2.733 5.210 1.00 91.62 213 LEU A O 1
ATOM 1636 N N . ALA A 1 214 ? 22.038 -2.622 7.403 1.00 92.38 214 ALA A N 1
ATOM 1637 C CA . ALA A 1 214 ? 23.495 -2.586 7.258 1.00 92.38 214 ALA A CA 1
ATOM 1638 C C . ALA A 1 214 ? 24.073 -3.874 6.636 1.00 92.38 214 ALA A C 1
ATOM 1640 O O . ALA A 1 214 ? 25.117 -3.823 5.982 1.00 92.38 214 ALA A O 1
ATOM 1641 N N . ARG A 1 215 ? 23.394 -5.018 6.809 1.00 90.62 215 ARG A N 1
ATOM 1642 C CA . ARG A 1 215 ? 23.816 -6.336 6.298 1.00 90.62 215 ARG A CA 1
ATOM 1643 C C . ARG A 1 215 ? 23.436 -6.608 4.839 1.00 90.62 215 ARG A C 1
ATOM 1645 O O . ARG A 1 215 ? 24.080 -7.450 4.207 1.00 90.62 215 ARG A O 1
ATOM 1652 N N . LYS A 1 216 ? 22.439 -5.904 4.284 1.00 85.38 216 LYS A N 1
ATOM 1653 C CA . LYS A 1 216 ? 22.022 -6.055 2.874 1.00 85.38 216 LYS A CA 1
ATOM 1654 C C . LYS A 1 216 ? 23.192 -5.760 1.919 1.00 85.38 216 LYS A C 1
ATOM 1656 O O . LYS A 1 216 ? 24.086 -4.972 2.233 1.00 85.38 216 LYS A O 1
ATOM 1661 N N . ARG A 1 217 ? 23.206 -6.401 0.743 1.00 82.62 217 ARG A N 1
ATOM 1662 C CA . ARG A 1 217 ? 24.290 -6.286 -0.252 1.00 82.62 217 ARG A CA 1
ATOM 1663 C C . ARG A 1 217 ? 23.738 -5.868 -1.625 1.00 82.62 217 ARG A C 1
ATOM 1665 O O . ARG A 1 217 ? 23.092 -6.694 -2.259 1.00 82.62 217 ARG A O 1
ATOM 1672 N N . PRO A 1 218 ? 24.024 -4.639 -2.107 1.00 82.38 218 PRO A N 1
ATOM 1673 C CA . PRO A 1 218 ? 24.692 -3.543 -1.393 1.00 82.38 218 PRO A CA 1
ATOM 1674 C C . PRO A 1 218 ? 23.804 -2.966 -0.277 1.00 82.38 218 PRO A C 1
ATOM 1676 O O . PRO A 1 218 ? 22.580 -2.966 -0.395 1.00 82.38 218 PRO A O 1
ATOM 1679 N N . SER A 1 219 ? 24.404 -2.448 0.802 1.00 90.50 219 SER A N 1
ATOM 1680 C CA . SER A 1 219 ? 23.610 -1.867 1.893 1.00 90.50 219 SER A CA 1
ATOM 1681 C C . SER A 1 219 ? 23.001 -0.535 1.444 1.00 90.50 219 SER A C 1
ATOM 1683 O O . SER A 1 219 ? 23.733 0.332 0.947 1.00 90.50 219 SER A O 1
ATOM 1685 N N . PRO A 1 220 ? 21.692 -0.311 1.651 1.00 89.25 220 PRO A N 1
ATOM 1686 C CA . PRO A 1 220 ? 21.062 0.963 1.330 1.00 89.25 220 PRO A CA 1
ATOM 1687 C C . PRO A 1 220 ? 21.596 2.117 2.194 1.00 89.25 220 PRO A C 1
ATOM 1689 O O . PRO A 1 220 ? 21.569 3.264 1.750 1.00 89.25 220 PRO A O 1
ATOM 1692 N N . LEU A 1 221 ? 22.155 1.823 3.376 1.00 92.69 221 LEU A N 1
ATOM 1693 C CA . LEU A 1 221 ? 22.735 2.815 4.291 1.00 92.69 221 LEU A CA 1
ATOM 1694 C C . LEU A 1 221 ? 24.042 3.430 3.766 1.00 92.69 221 LEU A C 1
ATOM 1696 O O . LEU A 1 221 ? 24.503 4.457 4.272 1.00 92.69 221 LEU A O 1
ATOM 1700 N N . ALA A 1 222 ? 24.643 2.833 2.729 1.00 87.38 222 ALA A N 1
ATOM 1701 C CA . ALA A 1 222 ? 25.861 3.346 2.111 1.00 87.38 222 ALA A CA 1
ATOM 1702 C C . ALA A 1 222 ? 25.666 4.744 1.493 1.00 87.38 222 ALA A C 1
ATOM 1704 O O . ALA A 1 222 ? 26.636 5.485 1.320 1.00 87.38 222 ALA A O 1
ATOM 1705 N N . ARG A 1 223 ? 24.423 5.124 1.161 1.00 81.25 223 ARG A N 1
ATOM 1706 C CA . ARG A 1 223 ? 24.065 6.431 0.594 1.00 81.25 223 ARG A CA 1
ATOM 1707 C C . ARG A 1 223 ? 22.919 7.069 1.380 1.00 81.25 223 ARG A C 1
ATOM 1709 O O . ARG A 1 223 ? 22.090 6.384 1.968 1.00 81.25 223 ARG A O 1
ATOM 1716 N N . GLY A 1 224 ? 22.846 8.395 1.333 1.00 83.38 224 GLY A N 1
ATOM 1717 C CA . GLY A 1 224 ? 21.807 9.172 2.007 1.00 83.38 224 GLY A CA 1
ATOM 1718 C C . GLY A 1 224 ? 22.234 9.740 3.361 1.00 83.38 224 GLY A C 1
ATOM 1719 O O . GLY A 1 224 ? 23.279 9.386 3.922 1.00 83.38 224 GLY A O 1
ATOM 1720 N N . ASP A 1 225 ? 21.416 10.675 3.832 1.00 94.69 225 ASP A N 1
ATOM 1721 C CA . ASP A 1 225 ? 21.600 11.384 5.093 1.00 94.69 225 ASP A CA 1
ATOM 1722 C C . ASP A 1 225 ? 21.212 10.507 6.295 1.00 94.69 225 ASP A C 1
ATOM 1724 O O . ASP A 1 225 ? 20.257 9.731 6.221 1.00 94.69 225 ASP A O 1
ATOM 1728 N N . LEU A 1 226 ? 21.969 10.621 7.392 1.00 96.69 226 LEU A N 1
ATOM 1729 C CA . LEU A 1 226 ? 21.768 9.815 8.601 1.00 96.69 226 LEU A CA 1
ATOM 1730 C C . LEU A 1 226 ? 20.436 10.124 9.289 1.00 96.69 226 LEU A C 1
ATOM 1732 O O . LEU A 1 226 ? 19.743 9.191 9.683 1.00 96.69 226 LEU A O 1
ATOM 1736 N N . ARG A 1 227 ? 20.049 11.405 9.383 1.00 96.06 227 ARG A N 1
ATOM 1737 C CA . ARG A 1 227 ? 18.776 11.810 9.998 1.00 96.06 227 ARG A CA 1
ATOM 1738 C C . ARG A 1 227 ? 17.595 11.332 9.178 1.00 96.06 227 ARG A C 1
ATOM 1740 O O . ARG A 1 227 ? 16.623 10.863 9.751 1.00 96.06 227 ARG A O 1
ATOM 1747 N N . ILE A 1 228 ? 17.688 11.392 7.848 1.00 93.06 228 ILE A N 1
ATOM 1748 C CA . ILE A 1 228 ? 16.624 10.872 6.978 1.00 93.06 228 ILE A CA 1
ATOM 1749 C C . ILE A 1 228 ? 16.439 9.366 7.199 1.00 93.06 228 ILE A C 1
ATOM 1751 O O . ILE A 1 228 ? 15.304 8.907 7.306 1.00 93.06 228 ILE A O 1
ATOM 1755 N N . TRP A 1 229 ? 17.531 8.596 7.278 1.00 97.69 229 TRP A N 1
ATOM 1756 C CA . TRP A 1 229 ? 17.459 7.165 7.588 1.00 97.69 229 TRP A CA 1
ATOM 1757 C C . TRP A 1 229 ? 16.881 6.904 8.979 1.00 97.69 229 TRP A C 1
ATOM 1759 O O . TRP A 1 229 ? 15.969 6.090 9.089 1.00 97.69 229 TRP A O 1
ATOM 1769 N N . ALA A 1 230 ? 17.343 7.623 10.003 1.00 98.31 230 ALA A N 1
ATOM 1770 C CA . ALA A 1 230 ? 16.823 7.512 11.364 1.00 98.31 230 ALA A CA 1
ATOM 1771 C C . ALA A 1 230 ? 15.316 7.818 11.429 1.00 98.31 230 ALA A C 1
ATOM 1773 O O . ALA A 1 230 ? 14.551 7.017 11.954 1.00 98.31 230 ALA A O 1
ATOM 1774 N N . ALA A 1 231 ? 14.866 8.915 10.809 1.00 97.38 231 ALA A N 1
ATOM 1775 C CA . ALA A 1 231 ? 13.452 9.277 10.739 1.00 97.38 231 ALA A CA 1
ATOM 1776 C C . ALA A 1 231 ? 12.616 8.243 9.982 1.00 97.38 231 ALA A C 1
ATOM 1778 O O . ALA A 1 231 ? 11.530 7.882 10.431 1.00 97.38 231 ALA A O 1
ATOM 1779 N N . GLY A 1 232 ? 13.129 7.727 8.863 1.00 96.75 232 GLY A N 1
ATOM 1780 C CA . GLY A 1 232 ? 12.476 6.649 8.127 1.00 96.75 232 GLY A CA 1
ATOM 1781 C C . GLY A 1 232 ? 12.329 5.371 8.952 1.00 96.75 232 GLY A C 1
ATOM 1782 O O . GLY A 1 232 ? 11.271 4.758 8.915 1.00 96.75 232 GLY A O 1
ATOM 1783 N N . ILE A 1 233 ? 13.354 4.989 9.718 1.00 98.25 233 ILE A N 1
ATOM 1784 C CA . ILE A 1 233 ? 13.341 3.792 10.573 1.00 98.25 233 ILE A CA 1
ATOM 1785 C C . ILE A 1 233 ? 12.366 3.960 11.741 1.00 98.25 233 ILE A C 1
ATOM 1787 O O . ILE A 1 233 ? 11.501 3.109 11.923 1.00 98.25 233 ILE A O 1
ATOM 1791 N N . VAL A 1 234 ? 12.438 5.079 12.471 1.00 97.81 234 VAL A N 1
ATOM 1792 C CA . VAL A 1 234 ? 11.507 5.387 13.572 1.00 97.81 234 VAL A CA 1
ATOM 1793 C C . VAL A 1 234 ? 10.066 5.367 13.073 1.00 97.81 234 VAL A C 1
ATOM 1795 O O . VAL A 1 234 ? 9.198 4.758 13.693 1.00 97.81 234 VAL A O 1
ATOM 1798 N N . TYR A 1 235 ? 9.799 5.994 11.926 1.00 96.38 235 TYR A N 1
ATOM 1799 C CA . TYR A 1 235 ? 8.451 6.035 11.374 1.00 96.38 235 TYR A CA 1
ATOM 1800 C C . TYR A 1 235 ? 7.994 4.686 10.802 1.00 96.38 235 TYR A C 1
ATOM 1802 O O . TYR A 1 235 ? 6.817 4.357 10.919 1.00 96.38 235 TYR A O 1
ATOM 1810 N N . ALA A 1 236 ? 8.892 3.883 10.222 1.00 94.50 236 ALA A N 1
ATOM 1811 C CA . ALA A 1 236 ? 8.583 2.519 9.788 1.00 94.50 236 ALA A CA 1
ATOM 1812 C C . ALA A 1 236 ? 8.174 1.644 10.979 1.00 94.50 236 ALA A C 1
ATOM 1814 O O . ALA A 1 236 ? 7.097 1.055 10.955 1.00 94.50 236 ALA A O 1
ATOM 1815 N N . MET A 1 237 ? 8.975 1.635 12.048 1.00 94.25 237 MET A N 1
ATOM 1816 C CA . MET A 1 237 ? 8.657 0.891 13.271 1.00 94.25 237 MET A CA 1
ATOM 1817 C C . MET A 1 237 ? 7.390 1.421 13.936 1.00 94.25 237 MET A C 1
ATOM 1819 O O . MET A 1 237 ? 6.557 0.640 14.383 1.00 94.25 237 MET A O 1
ATOM 1823 N N . GLY A 1 238 ? 7.186 2.739 13.925 1.00 89.94 238 GLY A N 1
ATOM 1824 C CA . GLY A 1 238 ? 5.944 3.350 14.381 1.00 89.94 238 GLY A CA 1
ATOM 1825 C C . GLY A 1 238 ? 4.724 2.922 13.560 1.00 89.94 238 GLY A C 1
ATOM 1826 O O . GLY A 1 238 ? 3.665 2.699 14.131 1.00 89.94 238 GLY A O 1
ATOM 1827 N N . ARG A 1 239 ? 4.845 2.764 12.236 1.00 87.25 239 ARG A N 1
ATOM 1828 C CA . ARG A 1 239 ? 3.752 2.271 11.377 1.00 87.25 239 ARG A CA 1
ATOM 1829 C C . ARG A 1 239 ? 3.401 0.817 11.663 1.00 87.25 239 ARG A C 1
ATOM 1831 O O . ARG A 1 239 ? 2.221 0.518 11.797 1.00 87.25 239 ARG A O 1
ATOM 1838 N N . VAL A 1 240 ? 4.409 -0.051 11.767 1.00 84.38 240 VAL A N 1
ATOM 1839 C CA . VAL A 1 240 ? 4.224 -1.472 12.120 1.00 84.38 240 VAL A CA 1
ATOM 1840 C C . VAL A 1 240 ? 3.536 -1.600 13.481 1.00 84.38 240 VAL A C 1
ATOM 1842 O O . VAL A 1 240 ? 2.702 -2.478 13.674 1.00 84.38 240 VAL A O 1
ATOM 1845 N N . ASN A 1 241 ? 3.824 -0.662 14.386 1.00 84.69 241 ASN A N 1
ATOM 1846 C CA . ASN A 1 241 ? 3.330 -0.645 15.757 1.00 84.69 241 ASN A CA 1
ATOM 1847 C C . ASN A 1 241 ? 2.261 0.421 16.023 1.00 84.69 241 ASN A C 1
ATOM 1849 O O . ASN A 1 241 ? 2.194 0.954 17.126 1.00 84.69 241 ASN A O 1
ATOM 1853 N N . PHE A 1 242 ? 1.448 0.771 15.022 1.00 83.19 242 PHE A N 1
ATOM 1854 C CA . PHE A 1 242 ? 0.281 1.660 15.163 1.00 83.19 242 PHE A CA 1
ATOM 1855 C C . PHE A 1 242 ? 0.527 2.948 15.980 1.00 83.19 242 PHE A C 1
ATOM 1857 O O . PHE A 1 242 ? -0.382 3.500 16.588 1.00 83.19 242 PHE A O 1
ATOM 1864 N N . LEU A 1 243 ? 1.749 3.483 15.976 1.00 85.88 243 LEU A N 1
ATOM 1865 C CA . LEU A 1 243 ? 2.164 4.610 16.815 1.00 85.88 243 LEU A CA 1
ATOM 1866 C C . LEU A 1 243 ? 1.408 5.903 16.472 1.00 85.88 243 LEU A C 1
ATOM 1868 O O . LEU A 1 243 ? 1.263 6.795 17.307 1.00 85.88 243 LEU A O 1
ATOM 1872 N N . GLY A 1 244 ? 0.921 5.994 15.232 1.00 76.50 244 GLY A N 1
ATOM 1873 C CA . GLY A 1 244 ? 0.071 7.079 14.752 1.00 76.50 244 GLY A CA 1
ATOM 1874 C C . GLY A 1 244 ? -1.397 6.972 15.177 1.00 76.50 244 GLY A C 1
ATOM 1875 O O . GLY A 1 244 ? -2.148 7.904 14.906 1.00 76.50 244 GLY A O 1
ATOM 1876 N N . ASP A 1 245 ? -1.809 5.886 15.832 1.00 74.19 245 ASP A N 1
ATOM 1877 C CA . ASP A 1 245 ? -3.152 5.719 16.388 1.00 74.19 245 ASP A CA 1
ATOM 1878 C C . ASP A 1 245 ? -3.250 6.422 17.748 1.00 74.19 245 ASP A C 1
ATOM 1880 O O . ASP A 1 245 ? -2.375 6.269 18.602 1.00 74.19 245 ASP A O 1
ATOM 1884 N N . GLY A 1 246 ? -4.296 7.227 17.952 1.00 69.62 246 GLY A N 1
ATOM 1885 C CA . GLY A 1 246 ? -4.479 8.020 19.174 1.00 69.62 246 GLY A CA 1
ATOM 1886 C C . GLY A 1 246 ? -4.750 7.194 20.437 1.00 69.62 246 GLY A C 1
ATOM 1887 O O . GLY A 1 246 ? -4.659 7.733 21.539 1.00 69.62 246 GLY A O 1
ATOM 1888 N N . SER A 1 247 ? -5.081 5.910 20.292 1.00 64.75 247 SER A N 1
ATOM 1889 C CA . SER A 1 247 ? -5.254 4.963 21.396 1.00 64.75 247 SER A CA 1
ATOM 1890 C C . SER A 1 247 ? -3.944 4.295 21.829 1.00 64.75 247 SER A C 1
ATOM 1892 O O . SER A 1 247 ? -3.898 3.690 22.903 1.00 64.75 247 SER A O 1
ATOM 1894 N N . HIS A 1 248 ? -2.858 4.452 21.060 1.00 73.56 248 HIS A N 1
ATOM 1895 C CA . HIS A 1 248 ? -1.544 3.934 21.427 1.00 73.56 248 HIS A CA 1
ATOM 1896 C C . HIS A 1 248 ? -0.977 4.690 22.653 1.00 73.56 248 HIS A C 1
ATOM 1898 O O . HIS A 1 248 ? -0.889 5.920 22.625 1.00 73.56 248 HIS A O 1
ATOM 1904 N N . PRO A 1 249 ? -0.514 4.012 23.723 1.00 67.94 249 PRO A N 1
ATOM 1905 C CA . PRO A 1 249 ? -0.023 4.677 24.941 1.00 67.94 249 PRO A CA 1
ATOM 1906 C C . PRO A 1 249 ? 1.154 5.634 24.709 1.00 67.94 249 PRO A C 1
ATOM 1908 O O . PRO A 1 249 ? 1.285 6.652 25.385 1.00 67.94 249 PRO A O 1
ATOM 1911 N N . LEU A 1 250 ? 2.001 5.308 23.730 1.00 81.00 250 LEU A N 1
ATOM 1912 C CA . LEU A 1 250 ? 3.148 6.118 23.309 1.00 81.00 250 LEU A CA 1
ATOM 1913 C C . LEU A 1 250 ? 2.854 6.981 22.072 1.00 81.00 250 LEU A C 1
ATOM 1915 O O . LEU A 1 250 ? 3.787 7.344 21.365 1.00 81.00 250 LEU A O 1
ATOM 1919 N N . HIS A 1 251 ? 1.580 7.265 21.774 1.00 82.69 251 HIS A N 1
ATOM 1920 C CA . HIS A 1 251 ? 1.149 7.913 20.533 1.00 82.69 251 HIS A CA 1
ATOM 1921 C C . HIS A 1 251 ? 2.060 9.069 20.086 1.00 82.69 251 HIS A C 1
ATOM 1923 O O . HIS A 1 251 ? 2.321 10.030 20.826 1.00 82.69 251 HIS A O 1
ATOM 1929 N N . LYS A 1 252 ? 2.494 8.982 18.827 1.00 86.31 252 LYS A N 1
ATOM 1930 C CA . LYS A 1 252 ? 3.186 10.047 18.108 1.00 86.31 252 LYS A CA 1
ATOM 1931 C C . LYS A 1 252 ? 2.662 10.119 16.688 1.00 86.31 252 LYS A C 1
ATOM 1933 O O . LYS A 1 252 ? 2.838 9.203 15.885 1.00 86.31 252 LYS A O 1
ATOM 1938 N N . SER A 1 253 ? 2.071 11.256 16.345 1.00 82.31 253 SER A N 1
ATOM 1939 C CA . SER A 1 253 ? 1.655 11.514 14.975 1.00 82.31 253 SER A CA 1
ATOM 1940 C C . SER A 1 253 ? 2.867 11.622 14.042 1.00 82.31 253 SER A C 1
ATOM 1942 O O . SER A 1 253 ? 3.957 12.057 14.420 1.00 82.31 253 SER A O 1
ATOM 1944 N N . ALA A 1 254 ? 2.658 11.315 12.760 1.00 81.25 254 ALA A N 1
ATOM 1945 C CA . ALA A 1 254 ? 3.677 11.499 11.724 1.00 81.25 254 ALA A CA 1
ATOM 1946 C C . ALA A 1 254 ? 4.220 12.942 11.664 1.00 81.25 254 ALA A C 1
ATOM 1948 O O . ALA A 1 254 ? 5.368 13.163 11.286 1.00 81.25 254 ALA A O 1
ATOM 1949 N N . HIS A 1 255 ? 3.390 13.931 12.020 1.00 76.00 255 HIS A N 1
ATOM 1950 C CA . HIS A 1 255 ? 3.809 15.328 12.084 1.00 76.00 255 HIS A CA 1
ATOM 1951 C C . HIS A 1 255 ? 4.760 15.583 13.259 1.00 76.00 255 HIS A C 1
ATOM 1953 O O . HIS A 1 255 ? 5.795 16.213 13.067 1.00 76.00 255 HIS A O 1
ATOM 1959 N N . GLU A 1 256 ? 4.458 15.058 14.449 1.00 83.25 256 GLU A N 1
ATOM 1960 C CA . GLU A 1 256 ? 5.337 15.197 15.615 1.00 83.25 256 GLU A CA 1
ATOM 1961 C C . GLU A 1 256 ? 6.696 14.535 15.388 1.00 83.25 256 GLU A C 1
ATOM 1963 O O . GLU A 1 256 ? 7.718 15.159 15.660 1.00 83.25 256 GLU A O 1
ATOM 1968 N N . ILE A 1 257 ? 6.723 13.317 14.837 1.00 92.50 257 ILE A N 1
ATOM 1969 C CA . ILE A 1 257 ? 7.979 12.610 14.531 1.00 92.50 257 ILE A CA 1
ATOM 1970 C C . ILE A 1 257 ? 8.814 13.426 13.532 1.00 92.50 257 ILE A C 1
ATOM 1972 O O . ILE A 1 257 ? 10.008 13.631 13.740 1.00 92.50 257 ILE A O 1
ATOM 1976 N N . SER A 1 258 ? 8.170 13.964 12.490 1.00 87.50 258 SER A N 1
ATOM 1977 C CA . SER A 1 258 ? 8.804 14.834 11.492 1.00 87.50 258 SER A CA 1
ATOM 1978 C C . SER A 1 258 ? 9.437 16.086 12.113 1.00 87.50 258 SER A C 1
ATOM 1980 O O . SER A 1 258 ? 10.576 16.419 11.788 1.00 87.50 258 SER A O 1
ATOM 1982 N N . VAL A 1 259 ? 8.729 16.762 13.024 1.00 85.12 259 VAL A N 1
ATOM 1983 C CA . VAL A 1 259 ? 9.227 17.973 13.699 1.00 85.12 259 VAL A CA 1
ATOM 1984 C C . VAL A 1 259 ? 10.380 17.651 14.649 1.00 85.12 259 VAL A C 1
ATOM 1986 O O . VAL A 1 259 ? 11.372 18.373 14.669 1.00 85.12 259 VAL A O 1
ATOM 1989 N N . LEU A 1 260 ? 10.261 16.577 15.431 1.00 90.19 260 LEU A N 1
ATOM 1990 C CA . LEU A 1 260 ? 11.249 16.200 16.444 1.00 90.19 260 LEU A CA 1
ATOM 1991 C C . LEU A 1 260 ? 12.566 15.696 15.836 1.00 90.19 260 LEU A C 1
ATOM 1993 O O . LEU A 1 260 ? 13.624 15.931 16.411 1.00 90.19 260 LEU A O 1
ATOM 1997 N N . LEU A 1 261 ? 12.512 15.040 14.674 1.00 94.44 261 LEU A N 1
ATOM 1998 C CA . LEU A 1 261 ? 13.699 14.539 13.969 1.00 94.44 261 LEU A CA 1
ATOM 1999 C C . LEU A 1 261 ? 14.246 15.505 12.907 1.00 94.44 261 LEU A C 1
ATOM 2001 O O . LEU A 1 261 ? 15.271 15.205 12.293 1.00 94.44 261 LEU A O 1
ATOM 2005 N N . ASP A 1 262 ? 13.594 16.656 12.706 1.00 93.94 262 ASP A N 1
ATOM 2006 C CA . ASP A 1 262 ? 13.966 17.684 11.722 1.00 93.94 262 ASP A CA 1
ATOM 2007 C C . ASP A 1 262 ? 14.069 17.133 10.281 1.00 93.94 262 ASP A C 1
ATOM 2009 O O . ASP A 1 262 ? 15.021 17.383 9.539 1.00 93.94 262 ASP A O 1
ATOM 2013 N N . VAL A 1 263 ? 13.074 16.333 9.878 1.00 90.31 263 VAL A N 1
ATOM 2014 C CA . VAL A 1 263 ? 12.955 15.750 8.528 1.00 90.31 263 VAL A CA 1
ATOM 2015 C C . VAL A 1 263 ? 11.535 15.960 8.020 1.00 90.31 263 VAL A C 1
ATOM 2017 O O . VAL A 1 263 ? 10.579 15.755 8.763 1.00 90.31 263 VAL A O 1
ATOM 2020 N N . THR A 1 264 ? 11.357 16.344 6.751 1.00 84.06 264 THR A N 1
ATOM 2021 C CA . THR A 1 264 ? 10.007 16.564 6.204 1.00 84.06 264 THR A CA 1
ATOM 2022 C C . THR A 1 264 ? 9.174 15.280 6.241 1.00 84.06 264 THR A C 1
ATOM 2024 O O . THR A 1 264 ? 9.678 14.189 5.964 1.00 84.06 264 THR A O 1
ATOM 2027 N N . LYS A 1 265 ? 7.880 15.411 6.559 1.00 77.06 265 LYS A N 1
ATOM 2028 C CA . LYS A 1 265 ? 6.954 14.276 6.695 1.00 77.06 265 LYS A CA 1
ATOM 2029 C C . LYS A 1 265 ? 6.946 13.379 5.450 1.00 77.06 265 LYS A C 1
ATOM 2031 O O . LYS A 1 265 ? 7.042 12.167 5.600 1.00 77.06 265 LYS A O 1
ATOM 2036 N N . THR A 1 266 ? 6.918 13.952 4.244 1.00 65.00 266 THR A N 1
ATOM 2037 C CA . THR A 1 266 ? 6.934 13.192 2.979 1.00 65.00 266 THR A CA 1
ATOM 2038 C C . THR A 1 266 ? 8.241 12.422 2.779 1.00 65.00 266 THR A C 1
ATOM 2040 O O . THR A 1 266 ? 8.208 11.224 2.505 1.00 65.00 266 THR A O 1
ATOM 2043 N N . THR A 1 267 ? 9.397 13.048 3.030 1.00 76.12 267 THR A N 1
ATOM 2044 C CA . THR A 1 267 ? 10.713 12.383 2.954 1.00 76.12 267 THR A CA 1
ATOM 2045 C C . THR A 1 267 ? 10.818 11.224 3.947 1.00 76.12 267 THR A C 1
ATOM 2047 O O . THR A 1 267 ? 11.302 10.145 3.603 1.00 76.12 267 THR A O 1
ATOM 2050 N N . MET A 1 268 ? 10.354 11.435 5.181 1.00 94.06 268 MET A N 1
ATOM 2051 C CA . MET A 1 268 ? 10.323 10.417 6.230 1.00 94.06 268 MET A CA 1
ATOM 2052 C C . MET A 1 268 ? 9.412 9.243 5.844 1.00 94.06 268 MET A C 1
ATOM 2054 O O . MET A 1 268 ? 9.830 8.093 5.945 1.00 94.06 268 MET A O 1
ATOM 2058 N N . GLN A 1 269 ? 8.202 9.525 5.350 1.00 78.44 269 GLN A N 1
ATOM 2059 C CA . GLN A 1 269 ? 7.230 8.518 4.909 1.00 78.44 269 GLN A CA 1
ATOM 2060 C C . GLN A 1 269 ? 7.756 7.681 3.736 1.00 78.44 269 GLN A C 1
ATOM 2062 O O . GLN A 1 269 ? 7.726 6.454 3.801 1.00 78.44 269 GLN A O 1
ATOM 2067 N N . GLN A 1 270 ? 8.320 8.325 2.710 1.00 75.69 270 GLN A N 1
ATOM 2068 C CA . GLN A 1 270 ? 8.953 7.638 1.578 1.00 75.69 270 GLN A CA 1
ATOM 2069 C C . GLN A 1 270 ? 10.135 6.775 2.032 1.00 75.69 270 GLN A C 1
ATOM 2071 O O . GLN A 1 270 ? 10.313 5.649 1.563 1.00 75.69 270 GLN A O 1
ATOM 2076 N N . LYS A 1 271 ? 10.957 7.285 2.962 1.00 93.50 271 LYS A N 1
ATOM 2077 C CA . LYS A 1 271 ? 12.067 6.511 3.519 1.00 93.50 271 LYS A CA 1
ATOM 2078 C C . LYS A 1 271 ? 11.567 5.301 4.301 1.00 93.50 271 LYS A C 1
ATOM 2080 O O . LYS A 1 271 ? 12.157 4.238 4.156 1.00 93.50 271 LYS A O 1
ATOM 2085 N N . ALA A 1 272 ? 10.497 5.456 5.075 1.00 92.88 272 ALA A N 1
ATOM 2086 C CA . ALA A 1 272 ? 9.899 4.383 5.852 1.00 92.88 272 ALA A CA 1
ATOM 2087 C C . ALA A 1 272 ? 9.317 3.274 4.973 1.00 92.88 272 ALA A C 1
ATOM 2089 O O . ALA A 1 272 ? 9.641 2.118 5.212 1.00 92.88 272 ALA A O 1
ATOM 2090 N N . SER A 1 273 ? 8.544 3.600 3.927 1.00 87.44 273 SER A N 1
ATOM 2091 C CA . SER A 1 273 ? 8.065 2.577 2.980 1.00 87.44 273 SER A CA 1
ATOM 2092 C C . SER A 1 273 ? 9.237 1.805 2.380 1.00 87.44 273 SER A C 1
ATOM 2094 O O . SER A 1 273 ? 9.271 0.588 2.449 1.00 87.44 273 SER A O 1
ATOM 2096 N N . ARG A 1 274 ? 10.298 2.507 1.966 1.00 88.56 274 ARG A N 1
ATOM 2097 C CA . ARG A 1 274 ? 11.513 1.857 1.463 1.00 88.56 274 ARG A CA 1
ATOM 2098 C C . ARG A 1 274 ? 12.220 0.969 2.499 1.00 88.56 274 ARG A C 1
ATOM 2100 O O . ARG A 1 274 ? 12.871 0.007 2.107 1.00 88.56 274 ARG A O 1
ATOM 2107 N N . VAL A 1 275 ? 12.176 1.304 3.790 1.00 93.12 275 VAL A N 1
ATOM 2108 C CA . VAL A 1 275 ? 12.713 0.437 4.856 1.00 93.12 275 VAL A CA 1
ATOM 2109 C C . VAL A 1 275 ? 11.905 -0.856 4.932 1.00 93.12 275 VAL A C 1
ATOM 2111 O O . VAL A 1 275 ? 12.514 -1.924 4.923 1.00 93.12 275 VAL A O 1
ATOM 2114 N N . LEU A 1 276 ? 10.574 -0.743 4.963 1.00 87.19 276 LEU A N 1
ATOM 2115 C CA . LEU A 1 276 ? 9.660 -1.884 5.011 1.00 87.19 276 LEU A CA 1
ATOM 2116 C C . LEU A 1 276 ? 9.840 -2.779 3.778 1.00 87.19 276 LEU A C 1
ATOM 2118 O O . LEU A 1 276 ? 10.062 -3.971 3.943 1.00 87.19 276 LEU A O 1
ATOM 2122 N N . ASP A 1 277 ? 9.905 -2.199 2.576 1.00 84.25 277 ASP A N 1
ATOM 2123 C CA . ASP A 1 277 ? 10.095 -2.941 1.321 1.00 84.25 277 ASP A CA 1
ATOM 2124 C C . ASP A 1 277 ? 11.435 -3.695 1.280 1.00 84.25 277 ASP A C 1
ATOM 2126 O O . ASP A 1 277 ? 11.499 -4.856 0.893 1.00 84.25 277 ASP A O 1
ATOM 2130 N N . ILE A 1 278 ? 12.542 -3.052 1.681 1.00 84.69 278 ILE A N 1
ATOM 2131 C CA . ILE A 1 278 ? 13.886 -3.667 1.626 1.00 84.69 278 ILE A CA 1
ATOM 2132 C C . ILE A 1 278 ? 14.016 -4.840 2.600 1.00 84.69 278 ILE A C 1
ATOM 2134 O O . ILE A 1 278 ? 14.799 -5.773 2.368 1.00 84.69 278 ILE A O 1
ATOM 2138 N N . LEU A 1 279 ? 13.349 -4.729 3.744 1.00 82.88 279 LEU A N 1
ATOM 2139 C CA . LEU A 1 279 ? 13.380 -5.738 4.790 1.00 82.88 279 LEU A CA 1
ATOM 2140 C C . LEU A 1 279 ? 12.216 -6.725 4.695 1.00 82.88 279 LEU A C 1
ATOM 2142 O O . LEU A 1 279 ? 12.231 -7.678 5.461 1.00 82.88 279 LEU A O 1
ATOM 2146 N N . GLU A 1 280 ? 11.294 -6.524 3.749 1.00 82.06 280 GLU A N 1
ATOM 2147 C CA . GLU A 1 280 ? 10.082 -7.331 3.558 1.00 82.06 280 GLU A CA 1
ATOM 2148 C C . GLU A 1 280 ? 9.225 -7.402 4.836 1.00 82.06 280 GLU A C 1
ATOM 2150 O O . GLU A 1 280 ? 8.614 -8.420 5.143 1.00 82.06 280 GLU A O 1
ATOM 2155 N N . ILE A 1 281 ? 9.183 -6.295 5.590 1.00 77.88 281 ILE A N 1
ATOM 2156 C CA . ILE A 1 281 ? 8.463 -6.207 6.866 1.00 77.88 281 ILE A CA 1
ATOM 2157 C C . ILE A 1 281 ? 6.984 -5.972 6.580 1.00 77.88 281 ILE A C 1
ATOM 2159 O O . ILE A 1 281 ? 6.576 -4.870 6.199 1.00 77.88 281 ILE A O 1
ATOM 2163 N N . GLY A 1 282 ? 6.189 -7.017 6.787 1.00 64.62 282 GLY A N 1
ATOM 2164 C CA . GLY A 1 282 ? 4.735 -6.966 6.698 1.00 64.62 282 GLY A CA 1
ATOM 2165 C C . GLY A 1 282 ? 4.069 -6.448 7.974 1.00 64.62 282 GLY A C 1
ATOM 2166 O O . GLY A 1 282 ? 4.697 -6.229 9.013 1.00 64.62 282 GLY A O 1
ATOM 2167 N N . THR A 1 283 ? 2.749 -6.276 7.917 1.00 54.69 283 THR A N 1
ATOM 2168 C CA . THR A 1 283 ? 1.956 -6.010 9.123 1.00 54.69 283 THR A CA 1
ATOM 2169 C C . THR A 1 283 ? 2.055 -7.203 10.080 1.00 54.69 283 THR A C 1
ATOM 2171 O O . THR A 1 283 ? 1.918 -8.354 9.661 1.00 54.69 283 THR A O 1
ATOM 2174 N N . PHE A 1 284 ? 2.278 -6.911 11.366 1.00 54.44 284 PHE A N 1
ATOM 2175 C CA . PHE A 1 284 ? 2.405 -7.883 12.459 1.00 54.44 284 PHE A CA 1
ATOM 2176 C C . PHE A 1 284 ? 3.682 -8.745 12.447 1.00 54.44 284 PHE A C 1
ATOM 2178 O O . PHE A 1 284 ? 3.744 -9.714 13.189 1.00 54.44 284 PHE A O 1
ATOM 2185 N N . ASP A 1 285 ? 4.694 -8.472 11.621 1.00 64.00 285 ASP A N 1
ATOM 2186 C CA . ASP A 1 285 ? 5.968 -9.220 11.651 1.00 64.00 285 ASP A CA 1
ATOM 2187 C C . ASP A 1 285 ? 6.532 -9.323 13.094 1.00 64.00 285 ASP A C 1
ATOM 2189 O O . ASP A 1 285 ? 6.835 -8.277 13.676 1.00 64.00 285 ASP A O 1
ATOM 2193 N N . PRO A 1 286 ? 6.612 -10.533 13.695 1.00 59.75 286 PRO A N 1
ATOM 2194 C CA . PRO A 1 286 ? 6.887 -10.701 15.126 1.00 59.75 286 PRO A CA 1
ATOM 2195 C C . PRO A 1 286 ? 8.241 -10.110 15.538 1.00 59.75 286 PRO A C 1
ATOM 2197 O O . PRO A 1 286 ? 8.341 -9.518 16.610 1.00 59.75 286 PRO A O 1
ATOM 2200 N N . ASP A 1 287 ? 9.228 -10.126 14.636 1.00 68.75 287 ASP A N 1
ATOM 2201 C CA . ASP A 1 287 ? 10.558 -9.539 14.844 1.00 68.75 287 ASP A CA 1
ATOM 2202 C C . ASP A 1 287 ? 10.534 -8.009 15.034 1.00 68.75 287 ASP A C 1
ATOM 2204 O O . ASP A 1 287 ? 11.542 -7.404 15.415 1.00 68.75 287 ASP A O 1
ATOM 2208 N N . PHE A 1 288 ? 9.429 -7.352 14.668 1.00 79.12 288 PHE A N 1
ATOM 2209 C CA . PHE A 1 288 ? 9.309 -5.894 14.622 1.00 79.12 288 PHE A CA 1
ATOM 2210 C C . PHE A 1 288 ? 8.100 -5.354 15.386 1.00 79.12 288 PHE A C 1
ATOM 2212 O O . PHE A 1 288 ? 7.720 -4.191 15.207 1.00 79.12 288 PHE A O 1
ATOM 2219 N N . VAL A 1 289 ? 7.505 -6.177 16.248 1.00 75.56 289 VAL A N 1
ATOM 2220 C CA . VAL A 1 289 ? 6.374 -5.807 17.096 1.00 75.56 289 VAL A CA 1
ATOM 2221 C C . VAL A 1 289 ? 6.862 -5.306 18.454 1.00 75.56 289 VAL A C 1
ATOM 2223 O O . VAL A 1 289 ? 7.788 -5.827 19.063 1.00 75.56 289 VAL A O 1
ATOM 2226 N N . HIS A 1 290 ? 6.220 -4.255 18.944 1.00 77.88 290 HIS A N 1
ATOM 2227 C CA . HIS A 1 290 ? 6.507 -3.648 20.226 1.00 77.88 290 HIS A CA 1
ATOM 2228 C C . HIS A 1 290 ? 5.838 -4.438 21.373 1.00 77.88 290 HIS A C 1
ATOM 2230 O O . HIS A 1 290 ? 4.617 -4.609 21.337 1.00 77.88 290 HIS A O 1
ATOM 2236 N N . PRO A 1 291 ? 6.560 -4.799 22.456 1.00 64.88 291 PRO A N 1
ATOM 2237 C CA . PRO A 1 291 ? 6.036 -5.471 23.655 1.00 64.88 291 PRO A CA 1
ATOM 2238 C C . PRO A 1 291 ? 4.671 -4.989 24.157 1.00 64.88 291 PRO A C 1
ATOM 2240 O O . PRO A 1 291 ? 3.777 -5.765 24.473 1.00 64.88 291 PRO A O 1
ATOM 2243 N N . GLY A 1 292 ? 4.483 -3.676 24.231 1.00 65.06 292 GLY A N 1
ATOM 2244 C CA . GLY A 1 292 ? 3.259 -3.077 24.768 1.00 65.06 292 GLY A CA 1
ATOM 2245 C C . GLY A 1 292 ? 2.031 -3.132 23.853 1.00 65.06 292 GLY A C 1
ATOM 2246 O O . GLY A 1 292 ? 0.956 -2.718 24.287 1.00 65.06 292 GLY A O 1
ATOM 2247 N N . ILE A 1 293 ? 2.151 -3.588 22.600 1.00 64.06 293 ILE A N 1
ATOM 2248 C CA . ILE A 1 293 ? 1.079 -3.422 21.609 1.00 64.06 293 ILE A CA 1
ATOM 2249 C C . ILE A 1 293 ? 0.024 -4.532 21.611 1.00 64.06 293 ILE A C 1
ATOM 2251 O O . ILE A 1 293 ? -1.025 -4.371 20.996 1.00 64.06 293 ILE A O 1
ATOM 2255 N N . GLN A 1 294 ? 0.224 -5.611 22.370 1.00 53.81 294 GLN A N 1
ATOM 2256 C CA . GLN A 1 294 ? -0.739 -6.717 22.468 1.00 53.81 294 GLN A CA 1
ATOM 2257 C C . GLN A 1 294 ? -2.123 -6.336 23.007 1.00 53.81 294 GLN A C 1
ATOM 2259 O O . GLN A 1 294 ? -3.112 -6.996 22.703 1.00 53.81 294 GLN A O 1
ATOM 2264 N N . SER A 1 295 ? -2.220 -5.249 23.774 1.00 53.97 295 SER A N 1
ATOM 2265 C CA . SER A 1 295 ? -3.505 -4.708 24.242 1.00 53.97 295 SER A CA 1
ATOM 2266 C C . SER A 1 295 ? -4.187 -3.783 23.224 1.00 53.97 295 SER A C 1
ATOM 2268 O O . SER A 1 295 ? -5.323 -3.358 23.437 1.00 53.97 295 SER A O 1
ATOM 2270 N N . HIS A 1 296 ? -3.508 -3.448 22.122 1.00 52.00 296 HIS A N 1
ATOM 2271 C CA . HIS A 1 296 ? -4.025 -2.534 21.115 1.00 52.00 296 HIS A CA 1
ATOM 2272 C C . HIS A 1 296 ? -5.081 -3.240 20.245 1.00 52.00 296 HIS A C 1
ATOM 2274 O O . HIS A 1 296 ? -4.776 -4.281 19.653 1.00 52.00 296 HIS A O 1
ATOM 2280 N N . PRO A 1 297 ? -6.291 -2.672 20.073 1.00 50.31 297 PRO A N 1
ATOM 2281 C CA . PRO A 1 297 ? -7.393 -3.325 19.358 1.00 50.31 297 PRO A CA 1
ATOM 2282 C C . PRO A 1 297 ? -7.042 -3.800 17.938 1.00 50.31 297 PRO A C 1
ATOM 2284 O O . PRO A 1 297 ? -7.473 -4.871 17.519 1.00 50.31 297 PRO A O 1
ATOM 2287 N N . LEU A 1 298 ? -6.222 -3.036 17.203 1.00 50.56 298 LEU A N 1
ATOM 2288 C CA . LEU A 1 298 ? -5.784 -3.404 15.847 1.00 50.56 298 LEU A CA 1
ATOM 2289 C C . LEU A 1 298 ? -4.744 -4.534 15.826 1.00 50.56 298 LEU A C 1
ATOM 2291 O O . LEU A 1 298 ? -4.721 -5.316 14.880 1.00 50.56 298 LEU A O 1
ATOM 2295 N N . HIS A 1 299 ? -3.910 -4.645 16.865 1.00 53.44 299 HIS A N 1
ATOM 2296 C CA . HIS A 1 299 ? -2.977 -5.763 16.999 1.00 53.44 299 HIS A CA 1
ATOM 2297 C C . HIS A 1 299 ? -3.712 -7.047 17.386 1.00 53.44 299 HIS A C 1
ATOM 2299 O O . HIS A 1 299 ? -3.488 -8.079 16.766 1.00 53.44 299 HIS A O 1
ATOM 2305 N N . GLN A 1 300 ? -4.677 -6.964 18.307 1.00 53.84 300 GLN A N 1
ATOM 2306 C CA . GLN A 1 300 ? -5.537 -8.096 18.671 1.00 53.84 300 GLN A CA 1
ATOM 2307 C C . GLN A 1 300 ? -6.361 -8.609 17.485 1.00 53.84 300 GLN A C 1
ATOM 2309 O O . GLN A 1 300 ? -6.470 -9.815 17.289 1.00 53.84 300 GLN A O 1
ATOM 2314 N N . ALA A 1 301 ? -6.903 -7.711 16.656 1.00 50.88 301 ALA A N 1
ATOM 2315 C CA . ALA A 1 301 ? -7.599 -8.096 15.429 1.00 50.88 301 ALA A CA 1
ATOM 2316 C C . ALA A 1 301 ? -6.668 -8.807 14.424 1.00 50.88 301 ALA A C 1
ATOM 2318 O O . ALA A 1 301 ? -7.082 -9.775 13.789 1.00 50.88 301 ALA A O 1
ATOM 2319 N N . GLY A 1 302 ? -5.413 -8.359 14.309 1.00 48.34 302 GLY A N 1
ATOM 2320 C CA . GLY A 1 302 ? -4.387 -8.984 13.468 1.00 48.34 302 GLY A CA 1
ATOM 2321 C C . GLY A 1 302 ? -3.932 -10.361 13.949 1.00 48.34 302 GLY A C 1
ATOM 2322 O O . GLY A 1 302 ? -3.847 -11.291 13.151 1.00 48.34 302 GLY A O 1
ATOM 2323 N N . GLU A 1 303 ? -3.696 -10.513 15.251 1.00 46.78 303 GLU A N 1
ATOM 2324 C CA . GLU A 1 303 ? -3.355 -11.795 15.883 1.00 46.78 303 GLU A CA 1
ATOM 2325 C C . GLU A 1 303 ? -4.506 -12.800 15.786 1.00 46.78 303 GLU A C 1
ATOM 2327 O O . GLU A 1 303 ? -4.288 -13.961 15.445 1.00 46.78 303 GLU A O 1
ATOM 2332 N N . LEU A 1 304 ? -5.754 -12.354 15.974 1.00 43.50 304 LEU A N 1
ATOM 2333 C CA . LEU A 1 304 ? -6.933 -13.184 15.718 1.00 43.50 304 LEU A CA 1
ATOM 2334 C C . LEU A 1 304 ? -6.943 -13.676 14.265 1.00 43.50 304 LEU A C 1
ATOM 2336 O O . LEU A 1 304 ? -7.063 -14.875 14.033 1.00 43.50 304 LEU A O 1
ATOM 2340 N N . LEU A 1 305 ? -6.733 -12.789 13.286 1.00 41.16 305 LEU A N 1
ATOM 2341 C CA . LEU A 1 305 ? -6.641 -13.163 11.868 1.00 41.16 305 LEU A CA 1
ATOM 2342 C C . LEU A 1 305 ? -5.514 -14.175 11.583 1.00 41.16 305 LEU A C 1
ATOM 2344 O O . LEU A 1 305 ? -5.690 -15.041 10.728 1.00 41.16 305 LEU A O 1
ATOM 2348 N N . ARG A 1 306 ? -4.391 -14.119 12.312 1.00 42.97 306 ARG A N 1
ATOM 2349 C CA . ARG A 1 306 ? -3.288 -15.091 12.206 1.00 42.97 306 ARG A CA 1
ATOM 2350 C C . ARG A 1 306 ? -3.611 -16.441 12.838 1.00 42.97 306 ARG A C 1
ATOM 2352 O O . ARG A 1 306 ? -3.381 -17.466 12.197 1.00 42.97 306 ARG A O 1
ATOM 2359 N N . LEU A 1 307 ? -4.202 -16.450 14.033 1.00 42.41 307 LEU A N 1
ATOM 2360 C CA . LEU A 1 307 ? -4.671 -17.653 14.735 1.00 42.41 307 LEU A CA 1
ATOM 2361 C C . LEU A 1 307 ? -5.733 -18.422 13.929 1.00 42.41 307 LEU A C 1
ATOM 2363 O O . LEU A 1 307 ? -5.806 -19.649 14.007 1.00 42.41 307 LEU A O 1
ATOM 2367 N N . PHE A 1 308 ? -6.507 -17.727 13.089 1.00 39.53 308 PHE A N 1
ATOM 2368 C CA . PHE A 1 308 ? -7.460 -18.331 12.150 1.00 39.53 308 PHE A CA 1
ATOM 2369 C C . PHE A 1 308 ? -6.830 -18.883 10.857 1.00 39.53 308 PHE A C 1
ATOM 2371 O O . PHE A 1 308 ? -7.565 -19.311 9.971 1.00 39.53 308 PHE A O 1
ATOM 2378 N N . SER A 1 309 ? -5.496 -18.975 10.764 1.00 40.00 309 SER A N 1
ATOM 2379 C CA . SER A 1 309 ? -4.800 -19.686 9.671 1.00 40.00 309 SER A CA 1
ATOM 2380 C C . SER A 1 309 ? -4.809 -21.224 9.828 1.00 40.00 309 SER A C 1
ATOM 2382 O O . SER A 1 309 ? -4.175 -21.939 9.051 1.00 40.00 309 SER A O 1
ATOM 2384 N N . GLY A 1 310 ? -5.543 -21.750 10.819 1.00 40.06 310 GLY A N 1
ATOM 2385 C CA . GLY A 1 310 ? -6.080 -23.119 10.827 1.00 40.06 310 GLY A CA 1
ATOM 2386 C C . GLY A 1 310 ? -7.240 -23.291 9.827 1.00 40.06 310 GLY A C 1
ATOM 2387 O O . GLY A 1 310 ? -7.511 -22.372 9.060 1.00 40.06 310 GLY A O 1
ATOM 2388 N N . PRO A 1 311 ? -7.924 -24.457 9.765 1.00 34.06 311 PRO A N 1
ATOM 2389 C CA . PRO A 1 311 ? -8.980 -24.668 8.773 1.00 34.06 311 PRO A CA 1
ATOM 2390 C C . PRO A 1 311 ? -10.029 -23.559 8.906 1.00 34.06 311 PRO A C 1
ATOM 2392 O O . PRO A 1 311 ? -10.455 -23.278 10.026 1.00 34.06 311 PRO A O 1
ATOM 2395 N N . GLU A 1 312 ? -10.367 -22.937 7.768 1.00 32.91 312 GLU A N 1
ATOM 2396 C CA . GLU A 1 312 ? -11.174 -21.715 7.661 1.00 32.91 312 GLU A CA 1
ATOM 2397 C C . GLU A 1 312 ? -12.300 -21.669 8.712 1.00 32.91 312 GLU A C 1
ATOM 2399 O O . GLU A 1 312 ? -13.038 -22.657 8.839 1.00 32.91 312 GLU A O 1
ATOM 2404 N N . PRO A 1 313 ? -12.471 -20.551 9.453 1.00 42.38 313 PRO A N 1
ATOM 2405 C CA . PRO A 1 313 ? -13.662 -20.375 10.275 1.00 42.38 313 PRO A CA 1
ATOM 2406 C C . PRO A 1 313 ? -14.903 -20.588 9.402 1.00 42.38 313 PRO A C 1
ATOM 2408 O O . PRO A 1 313 ? -14.880 -20.272 8.209 1.00 42.38 313 PRO A O 1
ATOM 2411 N N . GLU A 1 314 ? -15.973 -21.151 9.979 1.00 42.69 314 GLU A N 1
ATOM 2412 C CA . GLU A 1 314 ? -17.219 -21.360 9.235 1.00 42.69 314 GLU A CA 1
ATOM 2413 C C . GLU A 1 314 ? -17.582 -20.063 8.496 1.00 42.69 314 GLU A C 1
ATOM 2415 O O . GLU A 1 314 ? -17.611 -18.998 9.124 1.00 42.69 314 GLU A O 1
ATOM 2420 N N . PRO A 1 315 ? -17.800 -20.116 7.169 1.00 52.94 315 PRO A N 1
ATOM 2421 C CA . PRO A 1 315 ? -17.993 -18.912 6.385 1.00 52.94 315 PRO A CA 1
ATOM 2422 C C . PRO A 1 315 ? -19.201 -18.160 6.933 1.00 52.94 315 PRO A C 1
ATOM 2424 O O . PRO A 1 315 ? -20.313 -18.695 6.949 1.00 52.94 315 PRO A O 1
ATOM 2427 N N . VAL A 1 316 ? -18.971 -16.920 7.380 1.00 57.34 316 VAL A N 1
ATOM 2428 C CA . VAL A 1 316 ? -20.044 -16.005 7.779 1.00 57.34 316 VAL A CA 1
ATOM 2429 C C . VAL A 1 316 ? -21.043 -15.964 6.623 1.00 57.34 316 VAL A C 1
ATOM 2431 O O . VAL A 1 316 ? -20.635 -15.687 5.487 1.00 57.34 316 VAL A O 1
ATOM 2434 N N . PRO A 1 317 ? -22.332 -16.274 6.856 1.00 76.81 317 PRO A N 1
ATOM 2435 C CA . PRO A 1 317 ? -23.331 -16.209 5.806 1.00 76.81 317 PRO A CA 1
ATOM 2436 C C . PRO A 1 317 ? -23.285 -14.839 5.128 1.00 76.81 317 PRO A C 1
ATOM 2438 O O . PRO A 1 317 ? -23.227 -13.814 5.804 1.00 76.81 317 PRO A O 1
ATOM 2441 N N . LEU A 1 318 ? -23.328 -14.814 3.795 1.00 75.25 318 LEU A N 1
ATOM 2442 C CA . LEU A 1 318 ? -23.218 -13.575 3.017 1.00 75.25 318 LEU A CA 1
ATOM 2443 C C . LEU A 1 318 ? -24.197 -12.491 3.505 1.00 75.25 318 LEU A C 1
ATOM 2445 O O . LEU A 1 318 ? -23.828 -11.325 3.584 1.00 75.25 318 LEU A O 1
ATOM 2449 N N . ASP A 1 319 ? -25.412 -12.876 3.894 1.00 77.38 319 ASP A N 1
ATOM 2450 C CA . ASP A 1 319 ? -26.408 -11.951 4.440 1.00 77.38 319 ASP A CA 1
ATOM 2451 C C . ASP A 1 319 ? -25.948 -11.296 5.757 1.00 77.38 319 ASP A C 1
ATOM 2453 O O . ASP A 1 319 ? -26.131 -10.094 5.938 1.00 77.38 319 ASP A O 1
ATOM 2457 N N . GLU A 1 320 ? -25.308 -12.051 6.656 1.00 77.44 320 GLU A N 1
ATOM 2458 C CA . GLU A 1 320 ? -24.762 -11.536 7.921 1.00 77.44 320 GLU A CA 1
ATOM 2459 C C . GLU A 1 320 ? -23.536 -10.641 7.685 1.00 77.44 320 GLU A C 1
ATOM 2461 O O . GLU A 1 320 ? -23.360 -9.623 8.359 1.00 77.44 320 GLU A O 1
ATOM 2466 N N . LEU A 1 321 ? -22.722 -10.964 6.676 1.00 76.50 321 LEU A N 1
ATOM 2467 C CA . LEU A 1 321 ? -21.606 -10.120 6.257 1.00 76.50 321 LEU A CA 1
ATOM 2468 C C . LEU A 1 321 ? -22.111 -8.773 5.723 1.00 76.50 321 LEU A C 1
ATOM 2470 O O . LEU A 1 321 ? -21.695 -7.727 6.215 1.00 76.50 321 LEU A O 1
ATOM 2474 N N . LEU A 1 322 ? -23.047 -8.782 4.771 1.00 81.81 322 LEU A N 1
ATOM 2475 C CA . LEU A 1 322 ? -23.634 -7.557 4.214 1.00 81.81 322 LEU A CA 1
ATOM 2476 C C . LEU A 1 322 ? -24.332 -6.728 5.301 1.00 81.81 322 LEU A C 1
ATOM 2478 O O . LEU A 1 322 ? -24.266 -5.499 5.288 1.00 81.81 322 LEU A O 1
ATOM 2482 N N . ASP A 1 323 ? -24.961 -7.392 6.270 1.00 81.12 323 ASP A N 1
ATOM 2483 C CA . ASP A 1 323 ? -25.556 -6.742 7.432 1.00 81.12 323 ASP A CA 1
ATOM 2484 C C . ASP A 1 323 ? -24.530 -6.015 8.286 1.00 81.12 323 ASP A C 1
ATOM 2486 O O . ASP A 1 323 ? -24.716 -4.832 8.579 1.00 81.12 323 ASP A O 1
ATOM 2490 N N . SER A 1 324 ? -23.439 -6.697 8.631 1.00 80.19 324 SER A N 1
ATOM 2491 C CA . SER A 1 324 ? -22.378 -6.114 9.447 1.00 80.19 324 SER A CA 1
ATOM 2492 C C . SER A 1 324 ? -21.682 -4.945 8.748 1.00 80.19 324 SER A C 1
ATOM 2494 O O . SER A 1 324 ? -21.356 -3.964 9.406 1.00 80.19 324 SER A O 1
ATOM 2496 N N . MET A 1 325 ? -21.545 -4.973 7.418 1.00 81.00 325 MET A N 1
ATOM 2497 C CA . MET A 1 325 ? -21.006 -3.845 6.649 1.00 81.00 325 MET A CA 1
ATOM 2498 C C . MET A 1 325 ? -21.912 -2.608 6.702 1.00 81.00 325 MET A C 1
ATOM 2500 O O . MET A 1 325 ? -21.413 -1.493 6.828 1.00 81.00 325 MET A O 1
ATOM 2504 N N . VAL A 1 326 ? -23.240 -2.776 6.642 1.00 84.69 326 VAL A N 1
ATOM 2505 C CA . VAL A 1 326 ? -24.181 -1.648 6.789 1.00 84.69 326 VAL A CA 1
ATOM 2506 C C . VAL A 1 326 ? -24.202 -1.129 8.229 1.00 84.69 326 VAL A C 1
ATOM 2508 O O . VAL A 1 326 ? -24.264 0.082 8.443 1.00 84.69 326 VAL A O 1
ATOM 2511 N N . ASP A 1 327 ? -24.163 -2.027 9.214 1.00 81.00 327 ASP A N 1
ATOM 2512 C CA . ASP A 1 327 ? -24.192 -1.673 10.639 1.00 81.00 327 ASP A CA 1
ATOM 2513 C C . ASP A 1 327 ? -22.861 -1.086 11.137 1.00 81.00 327 ASP A C 1
ATOM 2515 O O . ASP A 1 327 ? -22.854 -0.287 12.073 1.00 81.00 327 ASP A O 1
ATOM 2519 N N . GLY A 1 328 ? -21.751 -1.431 10.483 1.00 78.25 328 GLY A N 1
ATOM 2520 C CA . GLY A 1 328 ? -20.406 -0.941 10.777 1.00 78.25 328 GLY A CA 1
ATOM 2521 C C . GLY A 1 328 ? -20.120 0.479 10.287 1.00 78.25 328 GLY A C 1
ATOM 2522 O O . GLY A 1 328 ? -19.038 0.994 10.553 1.00 78.25 328 GLY A O 1
ATOM 2523 N N . ILE A 1 329 ? -21.062 1.131 9.594 1.00 81.75 329 ILE A N 1
ATOM 2524 C CA . ILE A 1 329 ? -20.915 2.525 9.152 1.00 81.75 329 ILE A CA 1
ATOM 2525 C C . ILE A 1 329 ? -20.919 3.447 10.387 1.00 81.75 329 ILE A C 1
ATOM 2527 O O . ILE A 1 329 ? -21.961 3.566 11.047 1.00 81.75 329 ILE A O 1
ATOM 2531 N N . PRO A 1 330 ? -19.804 4.144 10.692 1.00 77.94 330 PRO A N 1
ATOM 2532 C CA . PRO A 1 330 ? -19.704 4.987 11.880 1.00 77.94 330 PRO A CA 1
ATOM 2533 C C . PRO A 1 330 ? -20.719 6.130 11.845 1.00 77.94 330 PRO A C 1
ATOM 2535 O O . PRO A 1 330 ? -20.974 6.723 10.797 1.00 77.94 330 PRO A O 1
ATOM 2538 N N . GLY A 1 331 ? -21.296 6.486 12.994 1.00 79.31 331 GLY A N 1
ATOM 2539 C CA . GLY A 1 331 ? -22.255 7.594 13.067 1.00 79.31 331 GLY A CA 1
ATOM 2540 C C . GLY A 1 331 ? -21.628 8.949 12.722 1.00 79.31 331 GLY A C 1
ATOM 2541 O O . GLY A 1 331 ? -22.316 9.837 12.218 1.00 79.31 331 GLY A O 1
ATOM 2542 N N . GLU A 1 332 ? -20.322 9.091 12.950 1.00 84.38 332 GLU A N 1
ATOM 2543 C CA . GLU A 1 332 ? -19.514 10.272 12.652 1.00 84.38 332 GLU A CA 1
ATOM 2544 C C . GLU A 1 332 ? -19.570 10.636 11.166 1.00 84.38 332 GLU A C 1
ATOM 2546 O O . GLU A 1 332 ? -19.690 11.818 10.836 1.00 84.38 332 GLU A O 1
ATOM 2551 N N . ILE A 1 333 ? -19.599 9.636 10.272 1.00 84.75 333 ILE A N 1
ATOM 2552 C CA . ILE A 1 333 ? -19.611 9.875 8.823 1.00 84.75 333 ILE A CA 1
ATOM 2553 C C . ILE A 1 333 ? -20.860 10.637 8.379 1.00 84.75 333 ILE A C 1
ATOM 2555 O O . ILE A 1 333 ? -20.829 11.344 7.380 1.00 84.75 333 ILE A O 1
ATOM 2559 N N . LEU A 1 334 ? -21.971 10.535 9.117 1.00 89.31 334 LEU A N 1
ATOM 2560 C CA . LEU A 1 334 ? -23.230 11.211 8.785 1.00 89.31 334 LEU A CA 1
ATOM 2561 C C . LEU A 1 334 ? -23.144 12.731 8.959 1.00 89.31 334 LEU A C 1
ATOM 2563 O O . LEU A 1 334 ? -23.877 13.470 8.298 1.00 89.31 334 LEU A O 1
ATOM 2567 N N . GLY A 1 335 ? -22.297 13.169 9.894 1.00 84.12 335 GLY A N 1
ATOM 2568 C CA . GLY A 1 335 ? -22.073 14.569 10.243 1.00 84.12 335 GLY A CA 1
ATOM 2569 C C . GLY A 1 335 ? -20.768 15.138 9.693 1.00 84.12 335 GLY A C 1
ATOM 2570 O O . GLY A 1 335 ? -20.430 16.271 10.031 1.00 84.12 335 GLY A O 1
ATOM 2571 N N . GLU A 1 336 ? -20.048 14.372 8.875 1.00 89.00 336 GLU A N 1
ATOM 2572 C CA . GLU A 1 336 ? -18.767 14.765 8.301 1.00 89.00 336 GLU A CA 1
ATOM 2573 C C . GLU A 1 336 ? -18.915 16.056 7.465 1.00 89.00 336 GLU A C 1
ATOM 2575 O O . GLU A 1 336 ? -19.753 16.112 6.552 1.00 89.00 336 GLU A O 1
ATOM 2580 N N . PRO A 1 337 ? -18.185 17.139 7.801 1.00 82.81 337 PRO A N 1
ATOM 2581 C CA . PRO A 1 337 ? -18.282 18.404 7.080 1.00 82.81 337 PRO A CA 1
ATOM 2582 C C . PRO A 1 337 ? -17.647 18.378 5.686 1.00 82.81 337 PRO A C 1
ATOM 2584 O O . PRO A 1 337 ? -18.124 19.112 4.816 1.00 82.81 337 PRO A O 1
ATOM 2587 N N . ASP A 1 338 ? -16.593 17.588 5.458 1.00 87.44 338 ASP A N 1
ATOM 2588 C CA . ASP A 1 338 ? -15.937 17.513 4.152 1.00 87.44 338 ASP A CA 1
ATOM 2589 C C . ASP A 1 338 ? -16.422 16.288 3.356 1.00 87.44 338 ASP A C 1
ATOM 2591 O O . ASP A 1 338 ? -16.095 15.154 3.713 1.00 87.44 338 ASP A O 1
ATOM 2595 N N . PRO A 1 339 ? -17.156 16.469 2.236 1.00 91.25 339 PRO A N 1
ATOM 2596 C CA . PRO A 1 339 ? -17.637 15.349 1.426 1.00 91.25 339 PRO A CA 1
ATOM 2597 C C . PRO A 1 339 ? -16.519 14.414 0.945 1.00 91.25 339 PRO A C 1
ATOM 2599 O O . PRO A 1 339 ? -16.796 13.243 0.701 1.00 91.25 339 PRO A O 1
ATOM 2602 N N . LEU A 1 340 ? -15.267 14.887 0.842 1.00 89.88 340 LEU A N 1
ATOM 2603 C CA . LEU A 1 340 ? -14.135 14.033 0.475 1.00 89.88 340 LEU A CA 1
ATOM 2604 C C . LEU A 1 340 ? -13.938 12.872 1.456 1.00 89.88 340 LEU A C 1
ATOM 2606 O O . LEU A 1 340 ? -13.687 11.757 1.017 1.00 89.88 340 LEU A O 1
ATOM 2610 N N . GLN A 1 341 ? -14.075 13.102 2.761 1.00 89.69 341 GLN A N 1
ATOM 2611 C CA . GLN A 1 341 ? -13.867 12.053 3.764 1.00 89.69 341 GLN A CA 1
ATOM 2612 C C . GLN A 1 341 ? -14.919 10.942 3.638 1.00 89.69 341 GLN A C 1
ATOM 2614 O O . GLN A 1 341 ? -14.596 9.760 3.737 1.00 89.69 341 GLN A O 1
ATOM 2619 N N . ALA A 1 342 ? -16.166 11.307 3.320 1.00 91.62 342 ALA A N 1
ATOM 2620 C CA . ALA A 1 342 ? -17.206 10.337 2.988 1.00 91.62 342 ALA A CA 1
ATOM 2621 C C . ALA A 1 342 ? -16.879 9.571 1.696 1.00 91.62 342 ALA A C 1
ATOM 2623 O O . ALA A 1 342 ? -17.035 8.353 1.647 1.00 91.62 342 ALA A O 1
ATOM 2624 N N . GLU A 1 343 ? -16.400 10.260 0.659 1.00 94.38 343 GLU A N 1
ATOM 2625 C CA . GLU A 1 343 ? -16.007 9.615 -0.597 1.00 94.38 343 GLU A CA 1
ATOM 2626 C C . GLU A 1 343 ? -14.875 8.602 -0.401 1.00 94.38 343 GLU A C 1
ATOM 2628 O O . GLU A 1 343 ? -14.983 7.489 -0.910 1.00 94.38 343 GLU A O 1
ATOM 2633 N N . LEU A 1 344 ? -13.836 8.958 0.362 1.00 87.75 344 LEU A N 1
ATOM 2634 C CA . LEU A 1 344 ? -12.712 8.073 0.674 1.00 87.75 344 LEU A CA 1
ATOM 2635 C C . LEU A 1 344 ? -13.163 6.867 1.503 1.00 87.75 344 LEU A C 1
ATOM 2637 O O . LEU A 1 344 ? -12.838 5.741 1.148 1.00 87.75 344 LEU A O 1
ATOM 2641 N N . PHE A 1 345 ? -13.987 7.071 2.535 1.00 90.88 345 PHE A N 1
ATOM 2642 C CA . PHE A 1 345 ? -14.512 5.976 3.357 1.00 90.88 345 PHE A CA 1
ATOM 2643 C C . PHE A 1 345 ? -15.302 4.946 2.533 1.00 90.88 345 PHE A C 1
ATOM 2645 O O . PHE A 1 345 ? -15.068 3.742 2.625 1.00 90.88 345 PHE A O 1
ATOM 2652 N N . PHE A 1 346 ? -16.251 5.401 1.708 1.00 93.62 346 PHE A N 1
ATOM 2653 C CA . PHE A 1 346 ? -17.063 4.482 0.905 1.00 93.62 346 PHE A CA 1
ATOM 2654 C C . PHE A 1 346 ? -16.295 3.908 -0.292 1.00 93.62 346 PHE A C 1
ATOM 2656 O O . PHE A 1 346 ? -16.636 2.818 -0.750 1.00 93.62 346 PHE A O 1
ATOM 2663 N N . SER A 1 347 ? -15.263 4.603 -0.778 1.00 94.06 347 SER A N 1
ATOM 2664 C CA . SER A 1 347 ? -14.326 4.060 -1.763 1.00 94.06 347 SER A CA 1
ATOM 2665 C C . SER A 1 347 ? -13.495 2.925 -1.161 1.00 94.06 347 SER A C 1
ATOM 2667 O O . SER A 1 347 ? -13.452 1.852 -1.756 1.00 94.06 347 SER A O 1
ATOM 2669 N N . GLU A 1 348 ? -12.957 3.106 0.049 1.00 85.12 348 GLU A N 1
ATOM 2670 C CA . GLU A 1 348 ? -12.219 2.079 0.798 1.00 85.12 348 GLU A CA 1
ATOM 2671 C C . GLU A 1 348 ? -13.075 0.828 1.009 1.00 85.12 348 GLU A C 1
ATOM 2673 O O . GLU A 1 348 ? -12.662 -0.294 0.712 1.00 85.12 348 GLU A O 1
ATOM 2678 N N . MET A 1 349 ? -14.329 1.028 1.426 1.00 86.81 349 MET A N 1
ATOM 2679 C CA . MET A 1 349 ? -15.285 -0.062 1.584 1.00 86.81 349 MET A CA 1
ATOM 2680 C C . MET A 1 349 ? -15.476 -0.845 0.277 1.00 86.81 349 MET A C 1
ATOM 2682 O O . MET A 1 349 ? -15.476 -2.070 0.316 1.00 86.81 349 MET A O 1
ATOM 2686 N N . MET A 1 350 ? -15.601 -0.166 -0.872 1.00 86.75 350 MET A N 1
ATOM 2687 C CA . MET A 1 350 ? -15.685 -0.819 -2.189 1.00 86.75 350 MET A CA 1
ATOM 2688 C C . MET A 1 350 ? -14.384 -1.506 -2.609 1.00 86.75 350 MET A C 1
ATOM 2690 O O . MET A 1 350 ? -14.415 -2.545 -3.271 1.00 86.75 350 MET A O 1
ATOM 2694 N N . GLY A 1 351 ? -13.244 -0.956 -2.199 1.00 83.88 351 GLY A N 1
ATOM 2695 C CA . GLY A 1 351 ? -11.928 -1.543 -2.410 1.00 83.88 351 GLY A CA 1
ATOM 2696 C C . GLY A 1 351 ? -11.767 -2.915 -1.765 1.00 83.88 351 GLY A C 1
ATOM 2697 O O . GLY A 1 351 ? -11.046 -3.752 -2.305 1.00 83.88 351 GLY A O 1
ATOM 2698 N N . ALA A 1 352 ? -12.501 -3.199 -0.683 1.00 80.81 352 ALA A N 1
ATOM 2699 C CA . ALA A 1 352 ? -12.408 -4.462 0.050 1.00 80.81 352 ALA A CA 1
ATOM 2700 C C . ALA A 1 352 ? -12.671 -5.709 -0.815 1.00 80.81 352 ALA A C 1
ATOM 2702 O O . ALA A 1 352 ? -12.120 -6.779 -0.532 1.00 80.81 352 ALA A O 1
ATOM 2703 N N . TRP A 1 353 ? -13.483 -5.590 -1.872 1.00 81.06 353 TRP A N 1
ATOM 2704 C CA . TRP A 1 353 ? -13.768 -6.676 -2.817 1.00 81.06 353 TRP A CA 1
ATOM 2705 C C . TRP A 1 353 ? -13.204 -6.440 -4.222 1.00 81.06 353 TRP A C 1
ATOM 2707 O O . TRP A 1 353 ? -13.454 -7.243 -5.123 1.00 81.06 353 TRP A O 1
ATOM 2717 N N . TRP A 1 354 ? -12.419 -5.381 -4.426 1.00 82.56 354 TRP A N 1
ATOM 2718 C CA . TRP A 1 354 ? -11.748 -5.165 -5.700 1.00 82.56 354 TRP A CA 1
ATOM 2719 C C . TRP A 1 354 ? -10.755 -6.300 -5.989 1.00 82.56 354 TRP A C 1
ATOM 2721 O O . TRP A 1 354 ? -10.048 -6.776 -5.105 1.00 82.56 354 TRP A O 1
ATOM 2731 N N . GLY A 1 355 ? -10.742 -6.766 -7.238 1.00 77.19 355 GLY A N 1
ATOM 2732 C CA . GLY A 1 355 ? -9.839 -7.815 -7.713 1.00 77.19 355 GLY A CA 1
ATOM 2733 C C . GLY A 1 355 ? -10.105 -9.227 -7.190 1.00 77.19 355 GLY A C 1
ATOM 2734 O O . GLY A 1 355 ? -9.405 -10.161 -7.574 1.00 77.19 355 GLY A O 1
ATOM 2735 N N . ARG A 1 356 ? -11.139 -9.420 -6.365 1.00 76.62 356 ARG A N 1
ATOM 2736 C CA . ARG A 1 356 ? -11.538 -10.750 -5.898 1.00 76.62 356 ARG A CA 1
ATOM 2737 C C . ARG A 1 356 ? -12.421 -11.449 -6.932 1.00 76.62 356 ARG A C 1
ATOM 2739 O O . ARG A 1 356 ? -13.247 -10.823 -7.593 1.00 76.62 356 ARG A O 1
ATOM 2746 N N . GLU A 1 357 ? -12.297 -12.770 -7.021 1.00 71.00 357 GLU A N 1
ATOM 2747 C CA . GLU A 1 357 ? -13.178 -13.609 -7.835 1.00 71.00 357 GLU A CA 1
ATOM 2748 C C . GLU A 1 357 ? -14.118 -14.433 -6.949 1.00 71.00 357 GLU A C 1
ATOM 2750 O O . GLU A 1 357 ? -13.697 -15.069 -5.983 1.00 71.00 357 GLU A O 1
ATOM 2755 N N . LEU A 1 358 ? -15.403 -14.460 -7.308 1.00 67.75 358 LEU A N 1
ATOM 2756 C CA . LEU A 1 358 ? -16.408 -15.337 -6.708 1.00 67.75 358 LEU A CA 1
ATOM 2757 C C . LEU A 1 358 ? -16.915 -16.310 -7.770 1.00 67.75 358 LEU A C 1
ATOM 2759 O O . LEU A 1 358 ? -17.429 -15.921 -8.818 1.00 67.75 358 LEU A O 1
ATOM 2763 N N . THR A 1 359 ? -16.761 -17.609 -7.510 1.00 67.56 359 THR A N 1
ATOM 2764 C CA . THR A 1 359 ? -17.077 -18.642 -8.504 1.00 67.56 359 THR A CA 1
ATOM 2765 C C . THR A 1 359 ? -18.565 -18.617 -8.863 1.00 67.56 359 THR A C 1
ATOM 2767 O O . THR A 1 359 ? -19.421 -18.922 -8.036 1.00 67.56 359 THR A O 1
ATOM 2770 N N . GLY A 1 360 ? -18.873 -18.304 -10.126 1.00 65.81 360 GLY A N 1
ATOM 2771 C CA . GLY A 1 360 ? -20.236 -18.353 -10.663 1.00 65.81 360 GLY A CA 1
ATOM 2772 C C . GLY A 1 360 ? -21.142 -17.182 -10.268 1.00 65.81 360 GLY A C 1
ATOM 2773 O O . GLY A 1 360 ? -22.344 -17.264 -10.523 1.00 65.81 360 GLY A O 1
ATOM 2774 N N . ALA A 1 361 ? -20.594 -16.112 -9.685 1.00 75.38 361 ALA A N 1
ATOM 2775 C CA . ALA A 1 361 ? -21.336 -14.908 -9.326 1.00 75.38 361 ALA A CA 1
ATOM 2776 C C . ALA A 1 361 ? -20.616 -13.642 -9.809 1.00 75.38 361 ALA A C 1
ATOM 2778 O O . ALA A 1 361 ? -19.391 -13.590 -9.865 1.00 75.38 361 ALA A O 1
ATOM 2779 N N . ASP A 1 362 ? -21.396 -12.619 -10.151 1.00 82.25 362 ASP A N 1
ATOM 2780 C CA . ASP A 1 362 ? -20.880 -11.272 -10.383 1.00 82.25 362 ASP A CA 1
ATOM 2781 C C . ASP A 1 362 ? -20.612 -10.620 -9.021 1.00 82.25 362 ASP A C 1
ATOM 2783 O O . ASP A 1 362 ? -21.539 -10.428 -8.231 1.00 82.25 362 ASP A O 1
ATOM 2787 N N . ILE A 1 363 ? -19.341 -10.329 -8.732 1.00 83.50 363 ILE A N 1
ATOM 2788 C CA . ILE A 1 363 ? -18.917 -9.795 -7.437 1.00 83.50 363 ILE A CA 1
ATOM 2789 C C . ILE A 1 363 ? -19.536 -8.427 -7.139 1.00 83.50 363 ILE A C 1
ATOM 2791 O O . ILE A 1 363 ? -19.912 -8.163 -5.996 1.00 83.50 363 ILE A O 1
ATOM 2795 N N . ASP A 1 364 ? -19.724 -7.588 -8.159 1.00 86.06 364 ASP A N 1
ATOM 2796 C CA . ASP A 1 364 ? -20.349 -6.283 -7.979 1.00 86.06 364 ASP A CA 1
ATOM 2797 C C . ASP A 1 364 ? -21.852 -6.438 -7.716 1.00 86.06 364 ASP A C 1
ATOM 2799 O O . ASP A 1 364 ? -22.403 -5.730 -6.876 1.00 86.06 364 ASP A O 1
ATOM 2803 N N . GLU A 1 365 ? -22.536 -7.404 -8.337 1.00 90.12 365 GLU A N 1
ATOM 2804 C CA . GLU A 1 365 ? -23.939 -7.688 -7.990 1.00 90.12 365 GLU A CA 1
ATOM 2805 C C . GLU A 1 365 ? -24.069 -8.231 -6.561 1.00 90.12 365 GLU A C 1
ATOM 2807 O O . GLU A 1 365 ? -24.981 -7.832 -5.835 1.00 90.12 365 GLU A O 1
ATOM 2812 N N . VAL A 1 366 ? -23.140 -9.090 -6.132 1.00 86.12 366 VAL A N 1
ATOM 2813 C CA . VAL A 1 366 ? -23.113 -9.643 -4.770 1.00 86.12 366 VAL A CA 1
ATOM 2814 C C . VAL A 1 366 ? -22.936 -8.537 -3.729 1.00 86.12 366 VAL A C 1
ATOM 2816 O O . VAL A 1 366 ? -23.759 -8.424 -2.821 1.00 86.12 366 VAL A O 1
ATOM 2819 N N . PHE A 1 367 ? -21.899 -7.706 -3.862 1.00 89.19 367 PHE A N 1
ATOM 2820 C CA . PHE A 1 367 ? -21.589 -6.687 -2.859 1.00 89.19 367 PHE A CA 1
ATOM 2821 C C . PHE A 1 367 ? -22.328 -5.374 -3.110 1.00 89.19 367 PHE A C 1
ATOM 2823 O O . PHE A 1 367 ? -23.086 -4.940 -2.245 1.00 89.19 367 PHE A O 1
ATOM 2830 N N . CYS A 1 368 ? -22.191 -4.742 -4.282 1.00 91.62 368 CYS A N 1
ATOM 2831 C CA . CYS A 1 368 ? -22.905 -3.489 -4.553 1.00 91.62 368 CYS A CA 1
ATOM 2832 C C . CYS A 1 368 ? -24.420 -3.708 -4.564 1.00 91.62 368 CYS A C 1
ATOM 2834 O O . CYS A 1 368 ? -25.151 -2.981 -3.890 1.00 91.62 368 CYS A O 1
ATOM 2836 N N . GLY A 1 369 ? -24.902 -4.707 -5.307 1.00 93.06 369 GLY A N 1
ATOM 2837 C CA . GLY A 1 369 ? -26.329 -5.025 -5.379 1.00 93.06 369 GLY A CA 1
ATOM 2838 C C . GLY A 1 369 ? -26.905 -5.443 -4.024 1.00 93.06 369 GLY A C 1
ATOM 2839 O O . GLY A 1 369 ? -27.917 -4.881 -3.594 1.00 93.06 369 GLY A O 1
ATOM 2840 N N . GLY A 1 370 ? -26.224 -6.356 -3.325 1.00 92.44 370 GLY A N 1
ATOM 2841 C CA . GLY A 1 370 ? -26.616 -6.829 -1.996 1.00 92.44 370 GLY A CA 1
ATOM 2842 C C . GLY A 1 370 ? -26.668 -5.720 -0.940 1.00 92.44 370 GLY A C 1
ATOM 2843 O O . GLY A 1 370 ? -27.680 -5.580 -0.248 1.00 92.44 370 GLY A O 1
ATOM 2844 N N . LEU A 1 371 ? -25.633 -4.875 -0.851 1.00 94.56 371 LEU A N 1
ATOM 2845 C CA . LEU A 1 371 ? -25.606 -3.738 0.081 1.00 94.56 371 LEU A CA 1
ATOM 2846 C C . LEU A 1 371 ? -26.712 -2.724 -0.226 1.00 94.56 371 LEU A C 1
ATOM 2848 O O . LEU A 1 371 ? -27.361 -2.234 0.700 1.00 94.56 371 LEU A O 1
ATOM 2852 N N . ILE A 1 372 ? -26.971 -2.434 -1.507 1.00 97.62 372 ILE A N 1
ATOM 2853 C CA . ILE A 1 372 ? -28.053 -1.527 -1.912 1.00 97.62 372 ILE A CA 1
ATOM 2854 C C . ILE A 1 372 ? -29.412 -2.074 -1.473 1.00 97.62 372 ILE A C 1
ATOM 2856 O O . ILE A 1 372 ? -30.194 -1.340 -0.869 1.00 97.62 372 ILE A O 1
ATOM 2860 N N . ASP A 1 373 ? -29.700 -3.349 -1.735 1.00 95.19 373 ASP A N 1
ATOM 2861 C CA . ASP A 1 373 ? -30.977 -3.958 -1.349 1.00 95.19 373 ASP A CA 1
ATOM 2862 C C . ASP A 1 373 ? -31.158 -3.984 0.164 1.00 95.19 373 ASP A C 1
ATOM 2864 O O . ASP A 1 373 ? -32.241 -3.683 0.685 1.00 95.19 373 ASP A O 1
ATOM 2868 N N . ARG A 1 374 ? -30.086 -4.304 0.890 1.00 93.31 374 ARG A N 1
ATOM 2869 C CA . ARG A 1 374 ? -30.143 -4.388 2.342 1.00 93.31 374 ARG A CA 1
ATOM 2870 C C . ARG A 1 374 ? -30.310 -3.020 2.983 1.00 93.31 374 ARG A C 1
ATOM 2872 O O . ARG A 1 374 ? -31.131 -2.884 3.894 1.00 93.31 374 ARG A O 1
ATOM 2879 N N . ALA A 1 375 ? -29.604 -2.009 2.478 1.00 95.44 375 ALA A N 1
ATOM 2880 C CA . ALA A 1 375 ? -29.779 -0.622 2.882 1.00 95.44 375 ALA A CA 1
ATOM 2881 C C . ALA A 1 375 ? -31.190 -0.111 2.541 1.00 95.44 375 ALA A C 1
ATOM 2883 O O . ALA A 1 375 ? -31.838 0.482 3.398 1.00 95.44 375 ALA A O 1
ATOM 2884 N N . ALA A 1 376 ? -31.728 -0.413 1.354 1.00 94.75 376 ALA A N 1
ATOM 2885 C CA . ALA A 1 376 ? -33.085 -0.019 0.959 1.00 94.75 376 ALA A CA 1
ATOM 2886 C C . ALA A 1 376 ? -34.169 -0.590 1.894 1.00 94.75 376 ALA A C 1
ATOM 2888 O O . ALA A 1 376 ? -35.185 0.056 2.159 1.00 94.75 376 ALA A O 1
ATOM 2889 N N . GLY A 1 377 ? -33.947 -1.793 2.434 1.00 91.62 377 GLY A N 1
ATOM 2890 C CA . GLY A 1 377 ? -34.832 -2.422 3.417 1.00 91.62 377 GLY A CA 1
ATOM 2891 C C . GLY A 1 377 ? -34.747 -1.831 4.832 1.00 91.62 377 GLY A C 1
ATOM 2892 O O . GLY A 1 377 ? -35.592 -2.145 5.676 1.00 91.62 377 GLY A O 1
ATOM 2893 N N . ARG A 1 378 ? -33.753 -0.980 5.118 1.00 90.81 378 ARG A N 1
ATOM 2894 C CA . ARG A 1 378 ? -33.442 -0.448 6.452 1.00 90.81 378 ARG A CA 1
ATOM 2895 C C . ARG A 1 378 ? -33.718 1.057 6.507 1.00 90.81 378 ARG A C 1
ATOM 2897 O O . ARG A 1 378 ? -33.135 1.856 5.789 1.00 90.81 378 ARG A O 1
ATOM 2904 N N . ARG A 1 379 ? -34.588 1.485 7.425 1.00 89.94 379 ARG A N 1
ATOM 2905 C CA . ARG A 1 379 ? -34.927 2.910 7.621 1.00 89.94 379 ARG A CA 1
ATOM 2906 C C . ARG A 1 379 ? -33.970 3.600 8.594 1.00 89.94 379 ARG A C 1
ATOM 2908 O O . ARG A 1 379 ? -34.412 4.143 9.605 1.00 89.94 379 ARG A O 1
ATOM 2915 N N . THR A 1 380 ? -32.672 3.533 8.314 1.00 94.75 380 THR A N 1
ATOM 2916 C CA . THR A 1 380 ? -31.631 4.137 9.161 1.00 94.75 380 THR A CA 1
ATOM 2917 C C . THR A 1 380 ? -30.866 5.231 8.408 1.00 94.75 380 THR A C 1
ATOM 2919 O O . THR A 1 380 ? -30.725 5.131 7.186 1.00 94.75 380 THR A O 1
ATOM 2922 N N . PRO A 1 381 ? -30.353 6.264 9.104 1.00 95.31 381 PRO A N 1
ATOM 2923 C CA . PRO A 1 381 ? -29.481 7.270 8.495 1.00 95.31 381 PRO A CA 1
ATOM 2924 C C . PRO A 1 381 ? -28.230 6.675 7.827 1.00 95.31 381 PRO A C 1
ATOM 2926 O O . PRO A 1 381 ? -27.844 7.129 6.755 1.00 95.31 381 PRO A O 1
ATOM 2929 N N . GLN A 1 382 ? -27.641 5.622 8.405 1.00 94.38 382 GLN A N 1
ATOM 2930 C CA . GLN A 1 382 ? -26.484 4.898 7.861 1.00 94.38 382 GLN A CA 1
ATOM 2931 C C . GLN A 1 382 ? -26.798 4.265 6.505 1.00 94.38 382 GLN A C 1
ATOM 2933 O O . GLN A 1 382 ? -26.040 4.414 5.549 1.00 94.38 382 GLN A O 1
ATOM 2938 N N . SER A 1 383 ? -27.958 3.612 6.394 1.00 96.38 383 SER A N 1
ATOM 2939 C CA . SER A 1 383 ? -28.416 3.027 5.133 1.00 96.38 383 SER A CA 1
ATOM 2940 C C . SER A 1 383 ? -28.643 4.092 4.059 1.00 96.38 383 SER A C 1
ATOM 2942 O O . SER A 1 383 ? -28.238 3.898 2.916 1.00 96.38 383 SER A O 1
ATOM 2944 N N . LEU A 1 384 ? -29.229 5.241 4.414 1.00 97.69 384 LEU A N 1
ATOM 2945 C CA . LEU A 1 384 ? -29.372 6.350 3.469 1.00 97.69 384 LEU A CA 1
ATOM 2946 C C . LEU A 1 384 ? -28.009 6.933 3.061 1.00 97.69 384 LEU A C 1
ATOM 2948 O O . LEU A 1 384 ? -27.810 7.215 1.882 1.00 97.69 384 LEU A O 1
ATOM 2952 N N . ALA A 1 385 ? -27.054 7.055 3.986 1.00 97.31 385 ALA A N 1
ATOM 2953 C CA . ALA A 1 385 ? -25.701 7.512 3.673 1.00 97.31 385 ALA A CA 1
ATOM 2954 C C . ALA A 1 385 ? -24.988 6.583 2.681 1.00 97.31 385 ALA A C 1
ATOM 2956 O O . ALA A 1 385 ? -24.514 7.062 1.652 1.00 97.31 385 ALA A O 1
ATOM 2957 N N . LEU A 1 386 ? -25.004 5.264 2.910 1.00 97.81 386 LEU A N 1
ATOM 2958 C CA . LEU A 1 386 ? -24.450 4.294 1.958 1.00 97.81 386 LEU A CA 1
ATOM 2959 C C . LEU A 1 386 ? -25.063 4.466 0.566 1.00 97.81 386 LEU A C 1
ATOM 2961 O O . LEU A 1 386 ? -24.339 4.563 -0.421 1.00 97.81 386 LEU A O 1
ATOM 2965 N N . LEU A 1 387 ? -26.393 4.563 0.476 1.00 98.44 387 LEU A N 1
ATOM 2966 C CA . LEU A 1 387 ? -27.082 4.706 -0.808 1.00 98.44 387 LEU A CA 1
ATOM 2967 C C . LEU A 1 387 ? -26.747 6.032 -1.508 1.00 98.44 387 LEU A C 1
ATOM 2969 O O . LEU A 1 387 ? -26.592 6.053 -2.729 1.00 98.44 387 LEU A O 1
ATOM 2973 N N . ARG A 1 388 ? -26.589 7.134 -0.760 1.00 98.12 388 ARG A N 1
ATOM 2974 C CA . ARG A 1 388 ? -26.156 8.429 -1.314 1.00 98.12 388 ARG A CA 1
ATOM 2975 C C . ARG A 1 388 ? -24.721 8.384 -1.832 1.00 98.12 388 ARG A C 1
ATOM 2977 O O . ARG A 1 388 ? -24.466 8.927 -2.903 1.00 98.12 388 ARG A O 1
ATOM 2984 N N . ALA A 1 389 ? -23.811 7.716 -1.126 1.00 98.12 389 ALA A N 1
ATOM 2985 C CA . ALA A 1 389 ? -22.442 7.526 -1.595 1.00 98.12 389 ALA A CA 1
ATOM 2986 C C . ALA A 1 389 ? -22.381 6.611 -2.825 1.00 98.12 389 ALA A C 1
ATOM 2988 O O . ALA A 1 389 ? -21.753 6.952 -3.827 1.00 98.12 389 ALA A O 1
ATOM 2989 N N . PHE A 1 390 ? -23.104 5.491 -2.807 1.00 98.19 390 PHE A N 1
ATOM 2990 C CA . PHE A 1 390 ? -23.131 4.536 -3.917 1.00 98.19 390 PHE A CA 1
ATOM 2991 C C . PHE A 1 390 ? -23.764 5.131 -5.172 1.00 98.19 390 PHE A C 1
ATOM 2993 O O . PHE A 1 390 ? -23.312 4.833 -6.272 1.00 98.19 390 PHE A O 1
ATOM 3000 N N . ALA A 1 391 ? -24.733 6.038 -5.030 1.00 98.19 391 ALA A N 1
ATOM 3001 C CA . ALA A 1 391 ? -25.300 6.781 -6.153 1.00 98.19 391 ALA A CA 1
ATOM 3002 C C . ALA A 1 391 ? -24.265 7.610 -6.938 1.00 98.19 391 ALA A C 1
ATOM 3004 O O . ALA A 1 391 ? -24.530 7.999 -8.075 1.00 98.19 391 ALA A O 1
ATOM 3005 N N . VAL A 1 392 ? -23.105 7.892 -6.337 1.00 97.38 392 VAL A N 1
ATOM 3006 C CA . VAL A 1 392 ? -22.020 8.685 -6.927 1.00 97.38 392 VAL A CA 1
ATOM 3007 C C . VAL A 1 392 ? -20.791 7.839 -7.254 1.00 97.38 392 VAL A C 1
ATOM 3009 O O . VAL A 1 392 ? -20.170 8.047 -8.299 1.00 97.38 392 VAL A O 1
ATOM 3012 N N . LEU A 1 393 ? -20.414 6.914 -6.371 1.00 97.06 393 LEU A N 1
ATOM 3013 C CA . LEU A 1 393 ? -19.169 6.153 -6.475 1.00 97.06 393 LEU A CA 1
ATOM 3014 C C . LEU A 1 393 ? -19.332 4.864 -7.283 1.00 97.06 393 LEU A C 1
ATOM 3016 O O . LEU A 1 393 ? -18.461 4.560 -8.102 1.00 97.06 393 LEU A O 1
ATOM 3020 N N . ALA A 1 394 ? -20.450 4.154 -7.107 1.00 95.56 394 ALA A N 1
ATOM 3021 C CA . ALA A 1 394 ? -20.633 2.815 -7.654 1.00 95.56 394 ALA A CA 1
ATOM 3022 C C . ALA A 1 394 ? -20.584 2.797 -9.196 1.00 95.56 394 ALA A C 1
ATOM 3024 O O . ALA A 1 394 ? -20.912 3.792 -9.856 1.00 95.56 394 ALA A O 1
ATOM 3025 N N . PRO A 1 395 ? -20.168 1.676 -9.808 1.00 92.12 395 PRO A N 1
ATOM 3026 C CA . PRO A 1 395 ? -20.246 1.520 -11.252 1.00 92.12 395 PRO A CA 1
ATOM 3027 C C . PRO A 1 395 ? -21.707 1.364 -11.719 1.00 92.12 395 PRO A C 1
ATOM 3029 O O . PRO A 1 395 ? -22.562 0.895 -10.963 1.00 92.12 395 PRO A O 1
ATOM 3032 N N . PRO A 1 396 ? -22.029 1.714 -12.977 1.00 92.25 396 PRO A N 1
ATOM 3033 C CA . PRO A 1 396 ? -23.323 1.377 -13.557 1.00 92.25 396 PRO A CA 1
ATOM 3034 C C . PRO A 1 396 ? -23.549 -0.144 -13.604 1.00 92.25 396 PRO A C 1
ATOM 3036 O O . PRO A 1 396 ? -22.617 -0.871 -13.944 1.00 92.25 396 PRO A O 1
ATOM 3039 N N . PRO A 1 397 ? -24.775 -0.640 -13.334 1.00 95.50 397 PRO A N 1
ATOM 3040 C CA . PRO A 1 397 ? -26.012 0.117 -13.094 1.00 95.50 397 PRO A CA 1
ATOM 3041 C C . PRO A 1 397 ? -26.307 0.422 -11.608 1.00 95.50 397 PRO A C 1
ATOM 3043 O O . PRO A 1 397 ? -27.422 0.851 -11.277 1.00 95.50 397 PRO A O 1
ATOM 3046 N N . PHE A 1 398 ? -25.368 0.138 -10.701 1.00 97.25 398 PHE A N 1
ATOM 3047 C CA . PHE A 1 398 ? -25.567 0.227 -9.252 1.00 97.25 398 PHE A CA 1
ATOM 3048 C C . PHE A 1 398 ? -25.740 1.664 -8.769 1.00 97.25 398 PHE A C 1
ATOM 3050 O O . PHE A 1 398 ? -26.552 1.901 -7.878 1.00 97.25 398 PHE A O 1
ATOM 3057 N N . ASP A 1 399 ? -25.080 2.621 -9.418 1.00 96.56 399 ASP A N 1
ATOM 3058 C CA . ASP A 1 399 ? -25.268 4.060 -9.213 1.00 96.56 399 ASP A CA 1
ATOM 3059 C C . ASP A 1 399 ? -26.754 4.468 -9.268 1.00 96.56 399 ASP A C 1
ATOM 3061 O O . ASP A 1 399 ? -27.326 4.999 -8.313 1.00 96.56 399 ASP A O 1
ATOM 3065 N N . ALA A 1 400 ? -27.443 4.127 -10.355 1.00 97.81 400 ALA A N 1
ATOM 3066 C CA . ALA A 1 400 ? -28.838 4.476 -10.566 1.00 97.81 400 ALA A CA 1
ATOM 3067 C C . ALA A 1 400 ? -29.780 3.690 -9.639 1.00 97.81 400 ALA A C 1
ATOM 3069 O O . ALA A 1 400 ? -30.854 4.185 -9.285 1.00 97.81 400 ALA A O 1
ATOM 3070 N N . ARG A 1 401 ? -29.416 2.455 -9.264 1.00 98.06 401 ARG A N 1
ATOM 3071 C CA . ARG A 1 401 ? -30.171 1.636 -8.297 1.00 98.06 401 ARG A CA 1
ATOM 3072 C C . ARG A 1 401 ? -30.088 2.246 -6.898 1.00 98.06 401 ARG A C 1
ATOM 3074 O O . ARG A 1 401 ? -31.132 2.436 -6.277 1.00 98.06 401 ARG A O 1
ATOM 3081 N N . ALA A 1 402 ? -28.887 2.619 -6.461 1.00 98.19 402 ALA A N 1
ATOM 3082 C CA . ALA A 1 402 ? -28.641 3.274 -5.184 1.00 98.19 402 ALA A CA 1
ATOM 3083 C C . ALA A 1 402 ? -29.348 4.633 -5.101 1.00 98.19 402 ALA A C 1
ATOM 3085 O O . ALA A 1 402 ? -30.020 4.905 -4.110 1.00 98.19 402 ALA A O 1
ATOM 3086 N N . ALA A 1 403 ? -29.298 5.440 -6.169 1.00 98.12 403 ALA A N 1
ATOM 3087 C CA . ALA A 1 403 ? -29.984 6.732 -6.229 1.00 98.12 403 ALA A CA 1
ATOM 3088 C C . ALA A 1 403 ? -31.499 6.605 -5.993 1.00 98.12 403 ALA A C 1
ATOM 3090 O O . ALA A 1 403 ? -32.062 7.325 -5.171 1.00 98.12 403 ALA A O 1
ATOM 3091 N N . ARG A 1 404 ? -32.154 5.643 -6.663 1.00 98.38 404 ARG A N 1
ATOM 3092 C CA . ARG A 1 404 ? -33.592 5.381 -6.479 1.00 98.38 404 ARG A CA 1
ATOM 3093 C C . ARG A 1 404 ? -33.917 4.950 -5.049 1.00 98.38 404 ARG A C 1
ATOM 3095 O O . ARG A 1 404 ? -34.839 5.488 -4.448 1.00 98.38 404 ARG A O 1
ATOM 3102 N N . ALA A 1 405 ? -33.142 4.016 -4.499 1.00 98.06 405 ALA A N 1
ATOM 3103 C CA . ALA A 1 405 ? -33.337 3.547 -3.130 1.00 98.06 405 ALA A CA 1
ATOM 3104 C C . ALA A 1 405 ? -33.103 4.662 -2.090 1.00 98.06 405 ALA A C 1
ATOM 3106 O O . ALA A 1 405 ? -33.835 4.750 -1.104 1.00 98.06 405 ALA A O 1
ATOM 3107 N N . ALA A 1 406 ? -32.120 5.540 -2.319 1.00 98.06 406 ALA A N 1
ATOM 3108 C CA . ALA A 1 406 ? -31.873 6.705 -1.474 1.00 98.06 406 ALA A CA 1
ATOM 3109 C C . ALA A 1 406 ? -33.072 7.666 -1.481 1.00 98.06 406 ALA A C 1
ATOM 3111 O O . ALA A 1 406 ? -33.503 8.129 -0.423 1.00 98.06 406 ALA A O 1
ATOM 3112 N N . ASP A 1 407 ? -33.634 7.944 -2.660 1.00 97.81 407 ASP A N 1
ATOM 3113 C CA . ASP A 1 407 ? -34.805 8.812 -2.800 1.00 97.81 407 ASP A CA 1
ATOM 3114 C C . ASP A 1 407 ? -36.037 8.229 -2.088 1.00 97.81 407 ASP A C 1
ATOM 3116 O O . ASP A 1 407 ? -36.754 8.969 -1.411 1.00 97.81 407 ASP A O 1
ATOM 3120 N N . ASP A 1 408 ? -36.241 6.910 -2.154 1.00 97.56 408 ASP A N 1
ATOM 3121 C CA . ASP A 1 408 ? -37.326 6.223 -1.445 1.00 97.56 408 ASP A CA 1
ATOM 3122 C C . ASP A 1 408 ? -37.179 6.321 0.088 1.00 97.56 408 ASP A C 1
ATOM 3124 O O . ASP A 1 408 ? -38.158 6.595 0.793 1.00 97.56 408 ASP A O 1
ATOM 3128 N N . LEU A 1 409 ? -35.964 6.145 0.628 1.00 97.00 409 LEU A N 1
ATOM 3129 C CA . LEU A 1 409 ? -35.706 6.291 2.069 1.00 97.00 409 LEU A CA 1
ATOM 3130 C C . LEU A 1 409 ? -35.839 7.742 2.546 1.00 97.00 409 LEU A C 1
ATOM 3132 O O . LEU A 1 409 ? -36.439 7.988 3.598 1.00 97.00 409 LEU A O 1
ATOM 3136 N N . SER A 1 410 ? -35.326 8.701 1.772 1.00 96.88 410 SER A N 1
ATOM 3137 C CA . SER A 1 410 ? -35.465 10.133 2.066 1.00 96.88 410 SER A CA 1
ATOM 3138 C C . SER A 1 410 ? -36.947 10.544 2.052 1.00 96.88 410 SER A C 1
ATOM 3140 O O . SER A 1 410 ? -37.436 11.169 2.997 1.00 96.88 410 SER A O 1
ATOM 3142 N N . ALA A 1 411 ? -37.732 10.073 1.072 1.00 96.75 411 ALA A N 1
ATOM 3143 C CA . ALA A 1 411 ? -39.183 10.282 1.019 1.00 96.75 411 ALA A CA 1
ATOM 3144 C C . ALA A 1 411 ? -39.939 9.627 2.192 1.00 96.75 411 ALA A C 1
ATOM 3146 O O . ALA A 1 411 ? -40.991 10.121 2.609 1.00 96.75 411 ALA A O 1
ATOM 3147 N N . ALA A 1 412 ? -39.403 8.541 2.756 1.00 95.94 412 ALA A N 1
ATOM 3148 C CA . ALA A 1 412 ? -39.922 7.901 3.964 1.00 95.94 412 ALA A CA 1
ATOM 3149 C C . ALA A 1 412 ? -39.546 8.635 5.271 1.00 95.94 412 ALA A C 1
ATOM 3151 O O . ALA A 1 412 ? -39.966 8.202 6.348 1.00 95.94 412 ALA A O 1
ATOM 3152 N N . GLY A 1 413 ? -38.804 9.746 5.193 1.00 96.38 413 GLY A N 1
ATOM 3153 C CA . GLY A 1 413 ? -38.464 10.612 6.324 1.00 96.38 413 GLY A CA 1
ATOM 3154 C C . GLY A 1 413 ? -37.156 10.265 7.037 1.00 96.38 413 GLY A C 1
ATOM 3155 O O . GLY A 1 413 ? -36.937 10.751 8.147 1.00 96.38 413 GLY A O 1
ATOM 3156 N N . VAL A 1 414 ? -36.299 9.432 6.440 1.00 97.50 414 VAL A N 1
ATOM 3157 C CA . VAL A 1 414 ? -34.938 9.199 6.948 1.00 97.50 414 VAL A CA 1
ATOM 3158 C C . VA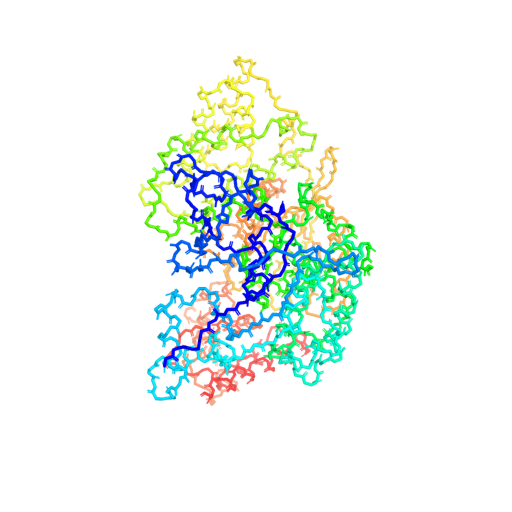L A 1 414 ? -34.083 10.442 6.647 1.00 97.50 414 VAL A C 1
ATOM 3160 O O . VAL A 1 414 ? -34.108 10.913 5.512 1.00 97.50 414 VAL A O 1
ATOM 3163 N N . PRO A 1 415 ? -33.357 11.011 7.629 1.00 95.06 415 PRO A N 1
ATOM 3164 C CA . PRO A 1 415 ? -32.574 12.225 7.411 1.00 95.06 415 PRO A CA 1
ATOM 3165 C C . PRO A 1 415 ? -31.340 11.955 6.542 1.00 95.06 415 PRO A C 1
ATOM 3167 O O . PRO A 1 415 ? -30.582 11.023 6.811 1.00 95.06 415 PRO A O 1
ATOM 3170 N N . ASP A 1 416 ? -31.135 12.797 5.528 1.00 96.50 416 ASP A N 1
ATOM 3171 C CA . ASP A 1 416 ? -29.933 12.790 4.690 1.00 96.50 416 ASP A CA 1
ATOM 3172 C C . ASP A 1 416 ? -28.680 13.209 5.495 1.00 96.50 416 ASP A C 1
ATOM 3174 O O . ASP A 1 416 ? -28.783 14.084 6.366 1.00 96.50 416 ASP A O 1
ATOM 3178 N N . PRO A 1 417 ? -27.496 12.632 5.205 1.00 95.25 417 PRO A N 1
ATOM 3179 C CA . PRO A 1 417 ? -26.238 13.091 5.793 1.00 95.25 417 PRO A CA 1
ATOM 3180 C C . PRO A 1 417 ? -25.878 14.508 5.321 1.00 95.25 417 PRO A C 1
ATOM 3182 O O . PRO A 1 417 ? -26.322 14.959 4.259 1.00 95.25 417 PRO A O 1
ATOM 3185 N N . SER A 1 418 ? -25.037 15.209 6.089 1.00 92.88 418 SER A N 1
ATOM 3186 C CA . SER A 1 418 ? -24.636 16.609 5.837 1.00 92.88 418 SER A CA 1
ATOM 3187 C C . SER A 1 418 ? -24.100 16.847 4.421 1.00 92.88 418 SER A C 1
ATOM 3189 O O . SER A 1 418 ? -24.372 17.885 3.816 1.00 92.88 418 SER A O 1
ATOM 3191 N N . TRP A 1 419 ? -23.371 15.872 3.882 1.00 94.50 419 TRP A N 1
ATOM 3192 C CA . TRP A 1 419 ? -22.711 15.920 2.578 1.00 94.50 419 TRP A CA 1
ATOM 3193 C C . TRP A 1 419 ? -23.557 15.383 1.413 1.00 94.50 419 TRP A C 1
ATOM 3195 O O . TRP A 1 419 ? -23.116 15.458 0.266 1.00 94.50 419 TRP A O 1
ATOM 3205 N N . ALA A 1 420 ? -24.774 14.865 1.638 1.00 94.25 420 ALA A N 1
ATOM 3206 C CA . ALA A 1 420 ? -25.582 14.223 0.583 1.00 94.25 420 ALA A CA 1
ATOM 3207 C C . ALA A 1 420 ? -25.794 15.117 -0.651 1.00 94.25 420 ALA A C 1
ATOM 3209 O O . ALA A 1 420 ? -25.854 14.647 -1.785 1.00 94.25 420 ALA A O 1
ATOM 3210 N N . GLY A 1 421 ? -25.916 16.428 -0.427 1.00 91.31 421 GLY A N 1
ATOM 3211 C CA . GLY A 1 421 ? -26.114 17.412 -1.485 1.00 91.31 421 GLY A CA 1
ATOM 3212 C C . GLY A 1 421 ? -24.839 17.828 -2.222 1.00 91.31 421 GLY A C 1
ATOM 3213 O O . GLY A 1 421 ? -24.957 18.488 -3.256 1.00 91.31 421 GLY A O 1
ATOM 3214 N N . THR A 1 422 ? -23.650 17.489 -1.724 1.00 93.94 422 THR A N 1
ATOM 3215 C CA . THR A 1 422 ? -22.350 17.976 -2.225 1.00 93.94 422 THR A CA 1
ATOM 3216 C C . THR A 1 422 ? -21.387 16.861 -2.630 1.00 93.94 422 THR A C 1
ATOM 3218 O O . THR A 1 422 ? -20.448 17.139 -3.370 1.00 93.94 422 THR A O 1
ATOM 3221 N N . ILE A 1 423 ? -21.638 15.615 -2.229 1.00 94.81 423 ILE A N 1
ATOM 3222 C CA . ILE A 1 423 ? -20.825 14.455 -2.608 1.00 94.81 423 ILE A CA 1
ATOM 3223 C C . ILE A 1 423 ? -20.681 14.308 -4.129 1.00 94.81 423 ILE A C 1
ATOM 3225 O O . ILE A 1 423 ? -21.637 14.483 -4.890 1.00 94.81 423 ILE A O 1
ATOM 3229 N N . GLY A 1 424 ? -19.453 14.049 -4.575 1.00 93.50 424 GLY A N 1
ATOM 3230 C CA . GLY A 1 424 ? -19.051 13.942 -5.977 1.00 93.50 424 GLY A CA 1
ATOM 3231 C C . GLY A 1 424 ? -19.061 15.255 -6.760 1.00 93.50 424 GLY A C 1
ATOM 3232 O O . GLY A 1 424 ? -18.650 15.271 -7.922 1.00 93.50 424 GLY A O 1
ATOM 3233 N N . LYS A 1 425 ? -19.533 16.365 -6.175 1.00 94.00 425 LYS A N 1
ATOM 3234 C CA . LYS A 1 425 ? -19.624 17.654 -6.868 1.00 94.00 425 LYS A CA 1
ATOM 3235 C C . LYS A 1 425 ? -18.307 18.399 -6.754 1.00 94.00 425 LYS A C 1
ATOM 3237 O O . LYS A 1 425 ? -18.031 19.068 -5.762 1.00 94.00 425 LYS A O 1
ATOM 3242 N N . VAL A 1 426 ? -17.529 18.323 -7.823 1.00 95.62 426 VAL A N 1
ATOM 3243 C CA . VAL A 1 426 ? -16.257 19.027 -7.955 1.00 95.62 426 VAL A CA 1
ATOM 3244 C C . VAL A 1 426 ? -16.171 19.753 -9.291 1.00 95.62 426 VAL A C 1
ATOM 3246 O O . VAL A 1 426 ? -16.812 19.364 -10.269 1.00 95.62 426 VAL A O 1
ATOM 3249 N N . GLN A 1 427 ? -15.382 20.821 -9.337 1.00 96.06 427 GLN A N 1
ATOM 3250 C CA . GLN A 1 427 ? -15.056 21.531 -10.568 1.00 96.06 427 GLN A CA 1
ATOM 3251 C C . GLN A 1 427 ? -13.632 21.159 -10.994 1.00 96.06 427 GLN A C 1
ATOM 3253 O O . GLN A 1 427 ? -12.706 21.366 -10.207 1.00 96.06 427 GLN A O 1
ATOM 3258 N N . PRO A 1 428 ? -13.429 20.610 -12.205 1.00 96.69 428 PRO A N 1
ATOM 3259 C CA . PRO A 1 428 ? -12.095 20.283 -12.687 1.00 96.69 428 PRO A CA 1
ATOM 3260 C C . PRO A 1 428 ? -11.284 21.557 -12.942 1.00 96.69 428 PRO A C 1
ATOM 3262 O O . PRO A 1 428 ? -11.790 22.541 -13.488 1.00 96.69 428 PRO A O 1
ATOM 3265 N N . GLY A 1 429 ? -10.021 21.522 -12.537 1.00 94.62 429 GLY A N 1
ATOM 3266 C CA . GLY A 1 429 ? -9.043 22.584 -12.712 1.00 94.62 429 GLY A CA 1
ATOM 3267 C C . GLY A 1 429 ? -7.969 22.227 -13.737 1.00 94.62 429 GLY A C 1
ATOM 3268 O O . GLY A 1 429 ? -8.210 21.536 -14.727 1.00 94.62 429 GLY A O 1
ATOM 3269 N N . GLU A 1 430 ? -6.764 22.743 -13.502 1.00 95.25 430 GLU A N 1
ATOM 3270 C CA . GLU A 1 430 ? -5.594 22.452 -14.328 1.00 95.25 430 GLU A CA 1
ATOM 3271 C C . GLU A 1 430 ? -5.172 20.983 -14.184 1.00 95.25 430 GLU A C 1
ATOM 3273 O O . GLU A 1 430 ? -5.225 20.408 -13.094 1.00 95.25 430 GLU A O 1
ATOM 3278 N N . CYS A 1 431 ? -4.748 20.384 -15.296 1.00 97.25 431 CYS A N 1
ATOM 3279 C CA . CYS A 1 431 ? -4.222 19.028 -15.337 1.00 97.25 431 CYS A CA 1
ATOM 3280 C C . CYS A 1 431 ? -2.770 19.052 -15.819 1.00 97.25 431 CYS A C 1
ATOM 3282 O O . CYS A 1 431 ? -2.411 19.813 -16.722 1.00 97.25 431 CYS A O 1
ATOM 3284 N N . TRP A 1 432 ? -1.949 18.192 -15.232 1.00 95.25 432 TRP A N 1
ATOM 3285 C CA . TRP A 1 432 ? -0.533 18.042 -15.532 1.00 95.25 432 TRP A CA 1
ATOM 3286 C C . TRP A 1 432 ? -0.228 16.591 -15.884 1.00 95.25 432 TRP A C 1
ATOM 3288 O O . TRP A 1 432 ? -0.860 15.667 -15.370 1.00 95.25 432 TRP A O 1
ATOM 3298 N N . THR A 1 433 ? 0.757 16.400 -16.752 1.00 94.50 433 THR A N 1
ATOM 3299 C CA . THR A 1 433 ? 1.343 15.096 -17.043 1.00 94.50 433 THR A CA 1
ATOM 3300 C C . THR A 1 433 ? 2.834 15.152 -16.746 1.00 94.50 433 THR A C 1
ATOM 3302 O O . THR A 1 433 ? 3.528 16.078 -17.165 1.00 94.50 433 THR A O 1
ATOM 3305 N N . TYR A 1 434 ? 3.313 14.160 -16.008 1.00 89.75 434 TYR A N 1
ATOM 3306 C CA . TYR A 1 434 ? 4.725 13.912 -15.749 1.00 89.75 434 TYR A CA 1
ATOM 3307 C C . TYR A 1 434 ? 5.088 12.583 -16.394 1.00 89.75 434 TYR A C 1
ATOM 3309 O O . TYR A 1 434 ? 4.419 11.601 -16.110 1.00 89.75 434 TYR A O 1
ATOM 3317 N N . TYR A 1 435 ? 6.072 12.512 -17.278 1.00 89.38 435 TYR A N 1
ATOM 3318 C CA . TYR A 1 435 ? 6.397 11.255 -17.957 1.00 89.38 435 TYR A CA 1
ATOM 3319 C C . TYR A 1 435 ? 7.881 11.142 -18.267 1.00 89.38 435 TYR A C 1
ATOM 3321 O O . TYR A 1 435 ? 8.562 12.154 -18.440 1.00 89.38 435 TYR A O 1
ATOM 3329 N N . ASP A 1 436 ? 8.377 9.911 -18.368 1.00 86.75 436 ASP A N 1
ATOM 3330 C CA . ASP A 1 436 ? 9.744 9.669 -18.807 1.00 86.75 436 ASP A CA 1
ATOM 3331 C C . ASP A 1 436 ? 9.855 9.714 -20.343 1.00 86.75 436 ASP A C 1
ATOM 3333 O O . ASP A 1 436 ? 8.947 9.319 -21.078 1.00 86.75 436 ASP A O 1
ATOM 3337 N N . ILE A 1 437 ? 10.992 10.177 -20.859 1.00 87.44 437 ILE A N 1
ATOM 3338 C CA . ILE A 1 437 ? 11.254 10.314 -22.300 1.00 87.44 437 ILE A CA 1
ATOM 3339 C C . ILE A 1 437 ? 11.267 8.976 -23.055 1.00 87.44 437 ILE A C 1
ATOM 3341 O O . ILE A 1 437 ? 11.212 8.980 -24.285 1.00 87.44 437 ILE A O 1
ATOM 3345 N N . TYR A 1 438 ? 11.362 7.841 -22.354 1.00 89.81 438 TYR A N 1
ATOM 3346 C CA . TYR A 1 438 ? 11.290 6.506 -22.948 1.00 89.81 438 TYR A CA 1
ATOM 3347 C C . TYR A 1 438 ? 9.839 6.010 -23.083 1.00 89.81 438 TYR A C 1
ATOM 3349 O O . TYR A 1 438 ? 9.565 5.065 -23.835 1.00 89.81 438 TYR A O 1
ATOM 3357 N N . GLY A 1 439 ? 8.901 6.666 -22.396 1.00 88.44 439 GLY A N 1
ATOM 3358 C CA . GLY A 1 439 ? 7.470 6.394 -22.414 1.00 88.44 439 GLY A CA 1
ATOM 3359 C C . GLY A 1 439 ? 7.082 5.113 -21.680 1.00 88.44 439 GLY A C 1
ATOM 3360 O O . GLY A 1 439 ? 6.164 4.432 -22.150 1.00 88.44 439 GLY A O 1
ATOM 3361 N N . ASP A 1 440 ? 7.818 4.753 -20.620 1.00 88.50 440 ASP A N 1
ATOM 3362 C CA . ASP A 1 440 ? 7.499 3.622 -19.739 1.00 88.50 440 ASP A CA 1
ATOM 3363 C C . ASP A 1 440 ? 6.322 3.951 -18.831 1.00 88.50 440 ASP A C 1
ATOM 3365 O O . ASP A 1 440 ? 5.351 3.196 -18.776 1.00 88.50 440 ASP A O 1
ATOM 3369 N N . GLN A 1 441 ? 6.393 5.092 -18.156 1.00 89.88 441 GLN A N 1
ATOM 3370 C CA . GLN A 1 441 ? 5.421 5.520 -17.170 1.00 89.88 441 GLN A CA 1
ATOM 3371 C C . GLN A 1 441 ? 5.065 6.994 -17.342 1.00 89.88 441 GLN A C 1
ATOM 3373 O O . GLN A 1 441 ? 5.846 7.829 -17.806 1.00 89.88 441 GLN A O 1
ATOM 3378 N N . ARG A 1 442 ? 3.841 7.319 -16.936 1.00 92.38 442 ARG A N 1
ATOM 3379 C CA . ARG A 1 442 ? 3.369 8.694 -16.822 1.00 92.38 442 ARG A CA 1
ATOM 3380 C C . ARG A 1 442 ? 2.510 8.854 -15.580 1.00 92.38 442 ARG A C 1
ATOM 3382 O O . ARG A 1 442 ? 1.668 8.009 -15.309 1.00 92.38 442 ARG A O 1
ATOM 3389 N N . SER A 1 443 ? 2.650 9.964 -14.883 1.00 92.94 443 SER A N 1
ATOM 3390 C CA . SER A 1 443 ? 1.719 10.393 -13.852 1.00 92.94 443 SER A CA 1
ATOM 3391 C C . SER A 1 443 ? 0.788 11.458 -14.415 1.00 92.94 443 SER A C 1
ATOM 3393 O O . SER A 1 443 ? 1.247 12.443 -14.994 1.00 92.94 443 SER A O 1
ATOM 3395 N N . LEU A 1 444 ? -0.517 11.280 -14.231 1.00 96.56 444 LEU A N 1
ATOM 3396 C CA . LEU A 1 444 ? -1.519 12.314 -14.467 1.00 96.56 444 LEU A CA 1
ATOM 3397 C C . LEU A 1 444 ? -1.938 12.923 -13.135 1.00 96.56 444 LEU A C 1
ATOM 3399 O O . LEU A 1 444 ? -2.273 12.208 -12.193 1.00 96.56 444 LEU A O 1
ATOM 3403 N N . ILE A 1 445 ? -1.918 14.251 -13.080 1.00 95.62 445 ILE A N 1
ATOM 3404 C CA . ILE A 1 445 ? -2.239 15.036 -11.893 1.00 95.62 445 ILE A CA 1
ATOM 3405 C C . ILE A 1 445 ? -3.363 15.994 -12.263 1.00 95.62 445 ILE A C 1
ATOM 3407 O O . ILE A 1 445 ? -3.174 16.882 -13.091 1.00 95.62 445 ILE A O 1
ATOM 3411 N N . CYS A 1 446 ? -4.547 15.802 -11.695 1.00 97.75 446 CYS A N 1
ATOM 3412 C CA . CYS A 1 446 ? -5.738 16.584 -12.022 1.00 97.75 446 CYS A CA 1
ATOM 3413 C C . CYS A 1 446 ? -6.235 17.308 -10.773 1.00 97.75 446 CYS A C 1
ATOM 3415 O O . CYS A 1 446 ? -6.565 16.663 -9.779 1.00 97.75 446 CYS A O 1
ATOM 3417 N N . LEU A 1 447 ? -6.285 18.639 -10.819 1.00 96.62 447 LEU A N 1
ATOM 3418 C CA . LEU A 1 447 ? -6.808 19.450 -9.722 1.00 96.62 447 LEU A CA 1
ATOM 3419 C C . LEU A 1 447 ? -8.327 19.504 -9.763 1.00 96.62 447 LEU A C 1
ATOM 3421 O O . LEU A 1 447 ? -8.912 19.630 -10.842 1.00 96.62 447 LEU A O 1
ATOM 3425 N N . PHE A 1 448 ? -8.957 19.536 -8.594 1.00 96.38 448 PHE A N 1
ATOM 3426 C CA . PHE A 1 448 ? -10.370 19.856 -8.487 1.00 96.38 448 PHE A CA 1
ATOM 3427 C C . PHE A 1 448 ? -10.643 20.819 -7.337 1.00 96.38 448 PHE A C 1
ATOM 3429 O O . PHE A 1 448 ? -9.963 20.825 -6.312 1.00 96.38 448 PHE A O 1
ATOM 3436 N N . SER A 1 449 ? -11.663 21.654 -7.508 1.00 94.25 449 SER A N 1
ATOM 3437 C CA . SER A 1 449 ? -12.164 22.545 -6.466 1.00 94.25 449 SER A CA 1
ATOM 3438 C C . SER A 1 449 ? -13.578 22.171 -6.035 1.00 94.25 449 SER A C 1
ATOM 3440 O O . SER A 1 449 ? -14.404 21.710 -6.829 1.00 94.25 449 SER A O 1
ATOM 3442 N N . ARG A 1 450 ? -13.864 22.405 -4.756 1.00 88.94 450 ARG A N 1
ATOM 3443 C CA . ARG A 1 450 ? -15.189 22.316 -4.137 1.00 88.94 450 ARG A CA 1
ATOM 3444 C C . ARG A 1 450 ? -15.336 23.385 -3.060 1.00 88.94 450 ARG A C 1
ATOM 3446 O O . ARG A 1 450 ? -14.388 24.097 -2.740 1.00 88.94 450 ARG A O 1
ATOM 3453 N N . ASP A 1 451 ? -16.524 23.483 -2.481 1.00 82.31 451 ASP A N 1
ATOM 3454 C CA . ASP A 1 451 ? -16.822 24.502 -1.471 1.00 82.31 451 ASP A CA 1
ATOM 3455 C C . ASP A 1 451 ? -15.962 24.359 -0.198 1.00 82.31 451 ASP A C 1
ATOM 3457 O O . ASP A 1 451 ? -15.639 25.366 0.429 1.00 82.31 451 ASP A O 1
ATOM 3461 N N . SER A 1 452 ? -15.562 23.132 0.171 1.00 79.62 452 SER A N 1
ATOM 3462 C CA . SER A 1 452 ? -14.720 22.848 1.347 1.00 79.62 452 SER A CA 1
ATOM 3463 C C . SER A 1 452 ? -13.215 23.031 1.109 1.00 79.62 452 SER A C 1
ATOM 3465 O O . SER A 1 452 ? -12.463 23.104 2.079 1.00 79.62 452 SER A O 1
ATOM 3467 N N . GLY A 1 453 ? -12.756 23.134 -0.143 1.00 87.06 453 GLY A N 1
ATOM 3468 C CA . GLY A 1 453 ? -11.329 23.203 -0.458 1.00 87.06 453 GLY A CA 1
ATOM 3469 C C . GLY A 1 453 ? -10.983 22.709 -1.860 1.00 87.06 453 GLY A C 1
ATOM 3470 O O . GLY A 1 453 ? -11.807 22.723 -2.776 1.00 87.06 453 GLY A O 1
ATOM 3471 N N . GLN A 1 454 ? -9.739 22.278 -2.034 1.00 90.38 454 GLN A N 1
ATOM 3472 C CA . GLN A 1 454 ? -9.255 21.677 -3.272 1.00 90.38 454 GLN A CA 1
ATOM 3473 C C . GLN A 1 454 ? -8.694 20.288 -2.986 1.00 90.38 454 GLN A C 1
ATOM 3475 O O . GLN A 1 454 ? -8.124 20.065 -1.922 1.00 90.38 454 GLN A O 1
ATOM 3480 N N . ASP A 1 455 ? -8.834 19.379 -3.944 1.00 92.44 455 ASP A N 1
ATOM 3481 C CA . ASP A 1 455 ? -8.095 18.121 -3.959 1.00 92.44 455 ASP A CA 1
ATOM 3482 C C . ASP A 1 455 ? -7.344 17.938 -5.275 1.00 92.44 455 ASP A C 1
ATOM 3484 O O . ASP A 1 455 ? -7.483 18.706 -6.234 1.00 92.44 455 ASP A O 1
ATOM 3488 N N . VAL A 1 456 ? -6.499 16.917 -5.285 1.00 93.38 456 VAL A N 1
ATOM 3489 C CA . VAL A 1 456 ? -5.770 16.479 -6.462 1.00 93.38 456 VAL A CA 1
ATOM 3490 C C . VAL A 1 456 ? -5.913 14.975 -6.619 1.00 93.38 456 VAL A C 1
ATOM 3492 O O . VAL A 1 456 ? -5.663 14.221 -5.683 1.00 93.38 456 VAL A O 1
ATOM 3495 N N . LEU A 1 457 ? -6.296 14.546 -7.819 1.00 97.19 457 LEU A N 1
ATOM 3496 C CA . LEU A 1 457 ? -6.174 13.159 -8.247 1.00 97.19 457 LEU A CA 1
ATOM 3497 C C . LEU A 1 457 ? -4.774 12.957 -8.822 1.00 97.19 457 LEU A C 1
ATOM 3499 O O . LEU A 1 457 ? -4.405 13.652 -9.772 1.00 97.19 457 LEU A O 1
ATOM 3503 N N . CYS A 1 458 ? -4.036 11.990 -8.289 1.00 94.88 458 CYS A N 1
ATOM 3504 C CA . CYS A 1 458 ? -2.761 11.540 -8.837 1.00 94.88 458 CYS A CA 1
ATOM 3505 C C . CYS A 1 458 ? -2.906 10.097 -9.310 1.00 94.88 458 CYS A C 1
ATOM 3507 O O . CYS A 1 458 ? -3.351 9.248 -8.545 1.00 94.88 458 CYS A O 1
ATOM 3509 N N . VAL A 1 459 ? -2.536 9.819 -10.559 1.00 96.50 459 VAL A N 1
ATOM 3510 C CA . VAL A 1 459 ? -2.580 8.464 -11.126 1.00 96.50 459 VAL A CA 1
ATOM 3511 C C . VAL A 1 459 ? -1.274 8.169 -11.833 1.00 96.50 459 VAL A C 1
ATOM 3513 O O . VAL A 1 459 ? -0.916 8.889 -12.763 1.00 96.50 459 VAL A O 1
ATOM 3516 N N . LEU A 1 460 ? -0.601 7.093 -11.434 1.00 93.50 460 LEU A N 1
ATOM 3517 C CA . LEU A 1 460 ? 0.544 6.542 -12.150 1.00 93.50 460 LEU A CA 1
ATOM 3518 C C . LEU A 1 460 ? 0.043 5.532 -13.183 1.00 93.50 460 LEU A C 1
ATOM 3520 O O . LEU A 1 460 ? -0.588 4.535 -12.840 1.00 93.50 460 LEU A O 1
ATOM 3524 N N . ILE A 1 461 ? 0.339 5.781 -14.451 1.00 95.81 461 ILE A N 1
ATOM 3525 C CA . ILE A 1 461 ? 0.013 4.915 -15.579 1.00 95.81 461 ILE A CA 1
ATOM 3526 C C . ILE A 1 461 ? 1.298 4.265 -16.083 1.00 95.81 461 ILE A C 1
ATOM 3528 O O . ILE A 1 461 ? 2.271 4.957 -16.385 1.00 95.81 461 ILE A O 1
ATOM 3532 N N . ASP A 1 462 ? 1.274 2.944 -16.226 1.00 92.56 462 ASP A N 1
ATOM 3533 C CA . ASP A 1 462 ? 2.372 2.157 -16.779 1.00 92.56 462 ASP A CA 1
ATOM 3534 C C . ASP A 1 462 ? 2.037 1.722 -18.214 1.00 92.56 462 ASP A C 1
ATOM 3536 O O . ASP A 1 462 ? 1.257 0.795 -18.449 1.00 92.56 462 ASP A O 1
ATOM 3540 N N . ASP A 1 463 ? 2.604 2.428 -19.195 1.00 90.56 463 ASP A N 1
ATOM 3541 C CA . ASP A 1 463 ? 2.432 2.132 -20.621 1.00 90.56 463 ASP A CA 1
ATOM 3542 C C . ASP A 1 463 ? 3.206 0.860 -21.031 1.00 90.56 463 ASP A C 1
ATOM 3544 O O . ASP A 1 463 ? 2.889 0.272 -22.067 1.00 90.56 463 ASP A O 1
ATOM 3548 N N . SER A 1 464 ? 4.193 0.412 -20.239 1.00 86.31 464 SER A N 1
ATOM 3549 C CA . SER A 1 464 ? 4.946 -0.827 -20.496 1.00 86.31 464 SER A CA 1
ATOM 3550 C C . SER A 1 464 ? 4.153 -2.094 -20.160 1.00 86.31 464 SER A C 1
ATOM 3552 O O . SER A 1 464 ? 4.410 -3.149 -20.735 1.00 86.31 464 SER A O 1
ATOM 3554 N N . LEU A 1 465 ? 3.140 -1.968 -19.298 1.00 85.19 465 LEU A N 1
ATOM 3555 C CA . LEU A 1 465 ? 2.227 -3.040 -18.897 1.00 85.19 465 LEU A CA 1
ATOM 3556 C C . LEU A 1 465 ? 0.862 -2.935 -19.594 1.00 85.19 465 LEU A C 1
ATOM 3558 O O . LEU A 1 465 ? -0.162 -3.327 -19.046 1.00 85.19 465 LEU A O 1
ATOM 3562 N N . GLY A 1 466 ? 0.826 -2.382 -20.810 1.00 87.31 466 GLY A N 1
ATOM 3563 C CA . GLY A 1 466 ? -0.415 -2.250 -21.576 1.00 87.31 466 GLY A CA 1
ATOM 3564 C C . GLY A 1 466 ? -1.270 -1.046 -21.177 1.00 87.31 466 GLY A C 1
ATOM 3565 O O . GLY A 1 466 ? -2.475 -1.054 -21.419 1.00 87.31 466 GLY A O 1
ATOM 3566 N N . ARG A 1 467 ? -0.655 0.006 -20.617 1.00 91.88 467 ARG A N 1
ATOM 3567 C CA . ARG A 1 467 ? -1.333 1.224 -20.144 1.00 91.88 467 ARG A CA 1
ATOM 3568 C C . ARG A 1 467 ? -2.342 0.897 -19.052 1.00 91.88 467 ARG A C 1
ATOM 3570 O O . ARG A 1 467 ? -3.535 1.104 -19.241 1.00 91.88 467 ARG A O 1
ATOM 3577 N N . ILE A 1 468 ? -1.858 0.386 -17.929 1.00 94.94 468 ILE A N 1
ATOM 3578 C CA . ILE A 1 468 ? -2.663 0.199 -16.715 1.00 94.94 468 ILE A CA 1
ATOM 3579 C C . ILE A 1 468 ? -2.468 1.384 -15.773 1.00 94.94 468 ILE A C 1
ATOM 3581 O O . ILE A 1 468 ? -1.387 1.971 -15.732 1.00 94.94 468 ILE A O 1
ATOM 3585 N N . ALA A 1 469 ? -3.489 1.728 -14.994 1.00 96.50 469 ALA A N 1
ATOM 3586 C CA . ALA A 1 469 ? -3.312 2.539 -13.794 1.00 96.50 469 ALA A CA 1
ATOM 3587 C C . ALA A 1 469 ? -2.678 1.655 -12.708 1.00 96.50 469 ALA A C 1
ATOM 3589 O O . ALA A 1 469 ? -3.320 0.723 -12.230 1.00 96.50 469 ALA A O 1
ATOM 3590 N N . LYS A 1 470 ? -1.408 1.918 -12.390 1.00 87.12 470 LYS A N 1
ATOM 3591 C CA . LYS A 1 470 ? -0.593 1.180 -11.415 1.00 87.12 470 LYS A CA 1
ATOM 3592 C C . LYS A 1 470 ? -0.800 1.691 -9.992 1.00 87.12 470 LYS A C 1
ATOM 3594 O O . LYS A 1 470 ? -0.666 0.936 -9.038 1.00 87.12 470 LYS A O 1
ATOM 3599 N N . ASP A 1 471 ? -1.106 2.974 -9.864 1.00 90.38 471 ASP A N 1
ATOM 3600 C CA . ASP A 1 471 ? -1.414 3.618 -8.595 1.00 90.38 471 ASP A CA 1
ATOM 3601 C C . ASP A 1 471 ? -2.406 4.757 -8.836 1.00 90.38 471 ASP A C 1
ATOM 3603 O O . ASP A 1 471 ? -2.394 5.378 -9.906 1.00 90.38 471 ASP A O 1
ATOM 3607 N N . ALA A 1 472 ? -3.267 5.020 -7.863 1.00 92.75 472 ALA A N 1
ATOM 3608 C CA . ALA A 1 472 ? -4.232 6.105 -7.901 1.00 92.75 472 ALA A CA 1
ATOM 3609 C C . ALA A 1 472 ? -4.566 6.523 -6.475 1.00 92.75 472 ALA A C 1
ATOM 3611 O O . ALA A 1 472 ? -4.943 5.675 -5.683 1.00 92.75 472 ALA A O 1
ATOM 3612 N N . TYR A 1 473 ? -4.473 7.816 -6.173 1.00 87.88 473 TYR A N 1
ATOM 3613 C CA . TYR A 1 473 ? -4.857 8.349 -4.868 1.00 87.88 473 TYR A CA 1
ATOM 3614 C C . TYR A 1 473 ? -5.369 9.785 -4.985 1.00 87.88 473 TYR A C 1
ATOM 3616 O O . TYR A 1 473 ? -5.073 10.507 -5.949 1.00 87.88 473 TYR A O 1
ATOM 3624 N N . ILE A 1 474 ? -6.137 10.210 -3.982 1.00 88.06 474 ILE A N 1
ATOM 3625 C CA . ILE A 1 474 ? -6.597 11.592 -3.840 1.00 88.06 474 ILE A CA 1
ATOM 3626 C C . ILE A 1 474 ? -5.889 12.232 -2.650 1.00 88.06 474 ILE A C 1
ATOM 3628 O O . ILE A 1 474 ? -5.872 11.674 -1.558 1.00 88.06 474 ILE A O 1
ATOM 3632 N N . ALA A 1 475 ? -5.328 13.423 -2.849 1.00 82.38 475 ALA A N 1
ATOM 3633 C CA . ALA A 1 475 ? -4.745 14.215 -1.770 1.00 82.38 475 ALA A CA 1
ATOM 3634 C C . ALA A 1 475 ? -5.512 15.528 -1.568 1.00 82.38 475 ALA A C 1
ATOM 3636 O O . ALA A 1 475 ? -5.960 16.153 -2.529 1.00 82.38 475 ALA A O 1
ATOM 3637 N N . ASP A 1 476 ? -5.611 15.977 -0.320 1.00 78.81 476 ASP A N 1
ATOM 3638 C CA . ASP A 1 476 ? -6.266 17.223 0.108 1.00 78.81 476 ASP A CA 1
ATOM 3639 C C . ASP A 1 476 ? -5.325 18.449 0.096 1.00 78.81 476 ASP A C 1
ATOM 3641 O O . ASP A 1 476 ? -5.731 19.568 0.412 1.00 78.81 476 ASP A O 1
ATOM 3645 N N . GLN A 1 477 ? -4.057 18.257 -0.292 1.00 77.44 477 GLN A N 1
ATOM 3646 C CA . GLN A 1 477 ? -3.020 19.296 -0.356 1.00 77.44 477 GLN A CA 1
ATOM 3647 C C . GLN A 1 477 ? -2.411 19.417 -1.768 1.00 77.44 477 GLN A C 1
ATOM 3649 O O . GLN A 1 477 ? -1.239 19.083 -1.975 1.00 77.44 477 GLN A O 1
ATOM 3654 N N . PRO A 1 478 ? -3.171 19.927 -2.757 1.00 82.00 478 PRO A N 1
ATOM 3655 C CA . PRO A 1 478 ? -2.725 20.027 -4.151 1.00 82.00 478 PRO A CA 1
ATOM 3656 C C . PRO A 1 478 ? -1.442 20.850 -4.332 1.00 82.00 478 PRO A C 1
ATOM 3658 O O . PRO A 1 478 ? -0.586 20.496 -5.144 1.00 82.00 478 PRO A O 1
ATOM 3661 N N . ASP A 1 479 ? -1.272 21.921 -3.552 1.00 77.06 479 ASP A N 1
ATOM 3662 C CA . ASP A 1 479 ? -0.100 22.799 -3.635 1.00 77.06 479 ASP A CA 1
ATOM 3663 C C . ASP A 1 479 ? 1.201 22.075 -3.273 1.00 77.06 479 ASP A C 1
ATOM 3665 O O . ASP A 1 479 ? 2.240 22.336 -3.886 1.00 77.06 479 ASP A O 1
ATOM 3669 N N . LEU A 1 480 ? 1.157 21.154 -2.303 1.00 74.62 480 LEU A N 1
ATOM 3670 C CA . LEU A 1 480 ? 2.322 20.372 -1.895 1.00 74.62 480 LEU A CA 1
ATOM 3671 C C . LEU A 1 480 ? 2.732 19.409 -3.012 1.00 74.62 480 LEU A C 1
ATOM 3673 O O . LEU A 1 480 ? 3.889 19.422 -3.428 1.00 74.62 480 LEU A O 1
ATOM 3677 N N . VAL A 1 481 ? 1.766 18.661 -3.554 1.00 75.88 481 VAL A N 1
ATOM 3678 C CA . VAL A 1 481 ? 1.983 17.709 -4.654 1.00 75.88 481 VAL A CA 1
ATOM 3679 C C . VAL A 1 481 ? 2.581 18.416 -5.871 1.00 75.88 481 VAL A C 1
ATOM 3681 O O . VAL A 1 481 ? 3.597 17.986 -6.416 1.00 75.88 481 VAL A O 1
ATOM 3684 N N . LEU A 1 482 ? 2.008 19.554 -6.273 1.00 78.00 482 LEU A N 1
ATOM 3685 C CA . LEU A 1 482 ? 2.528 20.321 -7.404 1.00 78.00 482 LEU A CA 1
ATOM 3686 C C . LEU A 1 482 ? 3.908 20.921 -7.128 1.00 78.00 482 LEU A C 1
ATOM 3688 O O . LEU A 1 482 ? 4.717 21.023 -8.050 1.00 78.00 482 LEU A O 1
ATOM 3692 N N . SER A 1 483 ? 4.181 21.345 -5.893 1.00 75.75 483 SER A N 1
ATOM 3693 C CA . SER A 1 483 ? 5.483 21.903 -5.515 1.00 75.75 483 SER A CA 1
ATOM 3694 C C . SER A 1 483 ? 6.578 20.839 -5.538 1.00 75.75 483 SER A C 1
ATOM 3696 O O . SER A 1 483 ? 7.658 21.107 -6.063 1.00 75.75 483 SER A O 1
ATOM 3698 N N . GLU A 1 484 ? 6.301 19.634 -5.033 1.00 75.06 484 GLU A N 1
ATOM 3699 C CA . GLU A 1 484 ? 7.230 18.498 -5.081 1.00 75.06 484 GLU A CA 1
ATOM 3700 C C . GLU A 1 484 ? 7.524 18.084 -6.530 1.00 75.06 484 GLU A C 1
ATOM 3702 O O . GLU A 1 484 ? 8.691 17.998 -6.917 1.00 75.06 484 GLU A O 1
ATOM 3707 N N . LEU A 1 485 ? 6.491 17.957 -7.369 1.00 71.94 485 LEU A N 1
ATOM 3708 C CA . LEU A 1 485 ? 6.648 17.626 -8.790 1.00 71.94 485 LEU A CA 1
ATOM 3709 C C . LEU A 1 485 ? 7.463 18.683 -9.547 1.00 71.94 485 LEU A C 1
ATOM 3711 O O . LEU A 1 485 ? 8.379 18.357 -10.304 1.00 71.94 485 LEU A O 1
ATOM 3715 N N . LYS A 1 486 ? 7.176 19.971 -9.317 1.00 74.50 486 LYS A N 1
ATOM 3716 C CA . LYS A 1 486 ? 7.920 21.082 -9.935 1.00 74.50 486 LYS A CA 1
ATOM 3717 C C . LYS A 1 486 ? 9.364 21.170 -9.438 1.00 74.50 486 LYS A C 1
ATOM 3719 O O . LYS A 1 486 ? 10.215 21.666 -10.173 1.00 74.50 486 LYS A O 1
ATOM 3724 N N . ALA A 1 487 ? 9.646 20.715 -8.218 1.00 73.06 487 ALA A N 1
ATOM 3725 C CA . ALA A 1 487 ? 10.997 20.662 -7.669 1.00 73.06 487 ALA A CA 1
ATOM 3726 C C . ALA A 1 487 ? 11.808 19.465 -8.198 1.00 73.06 487 ALA A C 1
ATOM 3728 O O . ALA A 1 487 ? 13.021 19.595 -8.358 1.00 73.06 487 ALA A O 1
ATOM 3729 N N . GLN A 1 488 ? 11.160 18.332 -8.491 1.00 66.56 488 GLN A N 1
ATOM 3730 C CA . GLN A 1 488 ? 11.804 17.132 -9.042 1.00 66.56 488 GLN A CA 1
ATOM 3731 C C . GLN A 1 488 ? 12.090 17.239 -10.544 1.00 66.56 488 GLN A C 1
ATOM 3733 O O . GLN A 1 488 ? 13.180 16.869 -10.979 1.00 66.56 488 GLN A O 1
ATOM 3738 N N . ALA A 1 489 ? 11.170 17.813 -11.329 1.00 64.06 489 ALA A N 1
ATOM 3739 C CA . ALA A 1 489 ? 11.275 17.858 -12.791 1.00 64.06 489 ALA A CA 1
ATOM 3740 C C . ALA A 1 489 ? 12.612 18.417 -13.351 1.00 64.06 489 ALA A C 1
ATOM 3742 O O . ALA A 1 489 ? 13.123 17.855 -14.316 1.00 64.06 489 ALA A O 1
ATOM 3743 N N . PRO A 1 490 ? 13.250 19.465 -12.781 1.00 58.12 490 PRO A N 1
ATOM 3744 C CA . PRO A 1 490 ? 14.538 19.967 -13.277 1.00 58.12 490 PRO A CA 1
ATOM 3745 C C . PRO A 1 490 ? 15.737 19.041 -13.002 1.00 58.12 490 PRO A C 1
ATOM 3747 O O . PRO A 1 490 ? 16.807 19.259 -13.569 1.00 58.12 490 PRO A O 1
ATOM 3750 N N . GLY A 1 491 ? 15.595 18.076 -12.086 1.00 58.16 491 GLY A N 1
ATOM 3751 C CA . GLY A 1 491 ? 16.662 17.178 -11.634 1.00 58.16 491 GLY A CA 1
ATOM 3752 C C . GLY A 1 491 ? 16.735 15.844 -12.381 1.00 58.16 491 GLY A C 1
ATOM 3753 O O . GLY A 1 491 ? 17.728 15.133 -12.229 1.00 58.16 491 GLY A O 1
ATOM 3754 N N . GLU A 1 492 ? 15.730 15.519 -13.198 1.00 65.31 492 GLU A N 1
ATOM 3755 C CA . GLU A 1 492 ? 15.645 14.280 -13.976 1.00 65.31 492 GLU A CA 1
ATOM 3756 C C . GLU A 1 492 ? 15.702 14.599 -15.482 1.00 65.31 492 GLU A C 1
ATOM 3758 O O . GLU A 1 492 ? 14.680 14.911 -16.087 1.00 65.31 492 GLU A O 1
ATOM 3763 N N . PRO A 1 493 ? 16.881 14.503 -16.135 1.00 61.81 493 PRO A N 1
ATOM 3764 C CA . PRO A 1 493 ? 17.047 14.836 -17.559 1.00 61.81 493 PRO A CA 1
ATOM 3765 C C . PRO A 1 493 ? 16.153 14.020 -18.505 1.00 61.81 493 PRO A C 1
ATOM 3767 O O . PRO A 1 493 ? 15.961 14.387 -19.662 1.00 61.81 493 PRO A O 1
ATOM 3770 N N . ALA A 1 494 ? 15.649 12.888 -18.012 1.00 70.94 494 ALA A N 1
ATOM 3771 C CA . ALA A 1 494 ? 14.799 11.951 -18.721 1.00 70.94 494 ALA A CA 1
ATOM 3772 C C . ALA A 1 494 ? 13.308 12.108 -18.384 1.00 70.94 494 ALA A C 1
ATOM 3774 O O . ALA A 1 494 ? 12.535 11.258 -18.807 1.00 70.94 494 ALA A O 1
ATOM 3775 N N . ALA A 1 495 ? 12.892 13.149 -17.661 1.00 79.19 495 ALA A N 1
ATOM 3776 C CA . ALA A 1 495 ? 11.496 13.369 -17.307 1.00 79.19 495 ALA A CA 1
ATOM 3777 C C . ALA A 1 495 ? 10.974 14.715 -17.819 1.00 79.19 495 ALA A C 1
ATOM 3779 O O . ALA A 1 495 ? 11.687 15.719 -17.857 1.00 79.19 495 ALA A O 1
ATOM 3780 N N . VAL A 1 496 ? 9.708 14.735 -18.226 1.00 85.25 496 VAL A N 1
ATOM 3781 C CA . VAL A 1 496 ? 9.022 15.917 -18.750 1.00 85.25 496 VAL A CA 1
ATOM 3782 C C . VAL A 1 496 ? 7.781 16.177 -17.913 1.00 85.25 496 VAL A C 1
ATOM 3784 O O . VAL A 1 496 ? 6.971 15.278 -17.705 1.00 85.25 496 VAL A O 1
ATOM 3787 N N . LEU A 1 497 ? 7.631 17.421 -17.453 1.00 89.94 497 LEU A N 1
ATOM 3788 C CA . LEU A 1 497 ? 6.436 17.921 -16.780 1.00 89.94 497 LEU A CA 1
ATOM 3789 C C . LEU A 1 497 ? 5.786 18.998 -17.650 1.00 89.94 497 LEU A C 1
ATOM 3791 O O . LEU A 1 497 ? 6.402 20.031 -17.918 1.00 89.94 497 LEU A O 1
ATOM 3795 N N . GLU A 1 498 ? 4.535 18.792 -18.042 1.00 93.31 498 GLU A N 1
ATOM 3796 C CA . GLU A 1 498 ? 3.774 19.761 -18.834 1.00 93.31 498 GLU A CA 1
ATOM 3797 C C . GLU A 1 498 ? 2.287 19.762 -18.472 1.00 93.31 498 GLU A C 1
ATOM 3799 O O . GLU A 1 498 ? 1.785 18.857 -17.800 1.00 93.31 498 GLU A O 1
ATOM 3804 N N . THR A 1 499 ? 1.576 20.806 -18.895 1.00 95.25 499 THR A N 1
ATOM 3805 C CA . THR A 1 499 ? 0.120 20.860 -18.763 1.00 95.25 499 THR A CA 1
ATOM 3806 C C . THR A 1 499 ? -0.535 20.016 -19.851 1.00 95.25 499 THR A C 1
ATOM 3808 O O . THR A 1 499 ? -0.076 19.971 -20.991 1.00 95.25 499 THR A O 1
ATOM 3811 N N . ILE A 1 500 ? -1.636 19.358 -19.503 1.00 96.31 500 ILE A N 1
ATOM 3812 C CA . ILE A 1 500 ? -2.422 18.533 -20.419 1.00 96.31 500 ILE A CA 1
ATOM 3813 C C . ILE A 1 500 ? -3.866 19.027 -20.447 1.00 96.31 500 ILE A C 1
ATOM 3815 O O . ILE A 1 500 ? -4.412 19.466 -19.434 1.00 96.31 500 ILE A O 1
ATOM 3819 N N . ASP A 1 501 ? -4.494 18.967 -21.621 1.00 97.19 501 ASP A N 1
ATOM 3820 C CA . ASP A 1 501 ? -5.915 19.272 -21.756 1.00 97.19 501 ASP A CA 1
ATOM 3821 C C . ASP A 1 501 ? -6.750 18.334 -20.852 1.00 97.19 501 ASP A C 1
ATOM 3823 O O . ASP A 1 501 ? -6.582 17.113 -20.937 1.00 97.19 501 ASP A O 1
ATOM 3827 N N . PRO A 1 502 ? -7.657 18.853 -20.001 1.00 97.88 502 PRO A N 1
ATOM 3828 C CA . PRO A 1 502 ? -8.432 18.022 -19.080 1.00 97.88 502 PRO A CA 1
ATOM 3829 C C . PRO A 1 502 ? -9.282 16.942 -19.763 1.00 97.88 502 PRO A C 1
ATOM 3831 O O . PRO A 1 502 ? -9.500 15.879 -19.180 1.00 97.88 502 PRO A O 1
ATOM 3834 N N . ALA A 1 503 ? -9.744 17.169 -21.000 1.00 97.62 503 ALA A N 1
ATOM 3835 C CA . ALA A 1 503 ? -10.502 16.161 -21.733 1.00 97.62 503 ALA A CA 1
ATOM 3836 C C . ALA A 1 503 ? -9.590 15.049 -22.261 1.00 97.62 503 ALA A C 1
ATOM 3838 O O . ALA A 1 503 ? -9.970 13.877 -22.236 1.00 97.62 503 ALA A O 1
ATOM 3839 N N . MET A 1 504 ? -8.366 15.389 -22.676 1.00 97.56 504 MET A N 1
ATOM 3840 C CA . MET A 1 504 ? -7.333 14.399 -22.989 1.00 97.56 504 MET A CA 1
ATOM 3841 C C . MET A 1 504 ? -6.902 13.601 -21.749 1.00 97.56 504 MET A C 1
ATOM 3843 O O . MET A 1 504 ? -6.791 12.377 -21.826 1.00 97.56 504 MET A O 1
ATOM 3847 N N . ALA A 1 505 ? -6.713 14.263 -20.601 1.00 97.88 505 ALA A N 1
ATOM 3848 C CA . ALA A 1 505 ? -6.396 13.599 -19.336 1.00 97.88 505 ALA A CA 1
ATOM 3849 C C . ALA A 1 505 ? -7.476 12.575 -18.968 1.00 97.88 505 ALA A C 1
ATOM 3851 O O . ALA A 1 505 ? -7.159 11.422 -18.683 1.00 97.88 505 ALA A O 1
ATOM 3852 N N . ARG A 1 506 ? -8.755 12.956 -19.082 1.00 98.19 506 ARG A N 1
ATOM 3853 C CA . ARG A 1 506 ? -9.880 12.033 -18.900 1.00 98.19 506 ARG A CA 1
ATOM 3854 C C . ARG A 1 506 ? -9.784 10.812 -19.807 1.00 98.19 506 ARG A C 1
ATOM 3856 O O . ARG A 1 506 ? -9.910 9.700 -19.314 1.00 98.19 506 ARG A O 1
ATOM 3863 N N . ALA A 1 507 ? -9.549 11.005 -21.105 1.00 97.44 507 ALA A N 1
ATOM 3864 C CA . ALA A 1 507 ? -9.482 9.899 -22.059 1.00 97.44 507 ALA A CA 1
ATOM 3865 C C . ALA A 1 507 ? -8.341 8.915 -21.731 1.00 97.44 507 ALA A C 1
ATOM 3867 O O . ALA A 1 507 ? -8.525 7.703 -21.829 1.00 97.44 507 ALA A O 1
ATOM 3868 N N . LEU A 1 508 ? -7.178 9.424 -21.302 1.00 96.56 508 LEU A N 1
ATOM 3869 C CA . LEU A 1 508 ? -6.053 8.595 -20.854 1.00 96.56 508 LEU A CA 1
ATOM 3870 C C . LEU A 1 508 ? -6.383 7.822 -19.573 1.00 96.56 508 LEU A C 1
ATOM 3872 O O . LEU A 1 508 ? -6.098 6.629 -19.501 1.00 96.56 508 LEU A O 1
ATOM 3876 N N . LEU A 1 509 ? -6.995 8.486 -18.591 1.00 98.19 509 LEU A N 1
ATOM 3877 C CA . LEU A 1 509 ? -7.390 7.877 -17.321 1.00 98.19 509 LEU A CA 1
ATOM 3878 C C . LEU A 1 509 ? -8.469 6.806 -17.514 1.00 98.19 509 LEU A C 1
ATOM 3880 O O . LEU A 1 509 ? -8.340 5.714 -16.973 1.00 98.19 509 LEU A O 1
ATOM 3884 N N . GLU A 1 510 ? -9.499 7.077 -18.320 1.00 97.12 510 GLU A N 1
ATOM 3885 C CA . GLU A 1 510 ? -10.545 6.100 -18.648 1.00 97.12 510 GLU A CA 1
ATOM 3886 C C . GLU A 1 510 ? -9.949 4.859 -19.324 1.00 97.12 510 GLU A C 1
ATOM 3888 O O . GLU A 1 510 ? -10.289 3.740 -18.946 1.00 97.12 510 GLU A O 1
ATOM 3893 N N . ALA A 1 511 ? -9.019 5.036 -20.270 1.00 95.56 511 ALA A N 1
ATOM 3894 C CA . ALA A 1 511 ? -8.323 3.913 -20.894 1.00 95.56 511 ALA A CA 1
ATOM 3895 C C . ALA A 1 511 ? -7.462 3.133 -19.889 1.00 95.56 511 ALA A C 1
ATOM 3897 O O . ALA A 1 511 ? -7.502 1.906 -19.882 1.00 95.56 511 ALA A O 1
ATOM 3898 N N . ALA A 1 512 ? -6.722 3.831 -19.022 1.00 97.12 512 ALA A N 1
ATOM 3899 C CA . ALA A 1 512 ? -5.857 3.195 -18.036 1.00 97.12 512 ALA A CA 1
ATOM 3900 C C . ALA A 1 512 ? -6.647 2.362 -17.017 1.00 97.12 512 ALA A C 1
ATOM 3902 O O . ALA A 1 512 ? -6.325 1.200 -16.792 1.00 97.12 512 ALA A O 1
ATOM 3903 N N . PHE A 1 513 ? -7.726 2.917 -16.459 1.00 96.62 513 PHE A N 1
ATOM 3904 C CA . PHE A 1 513 ? -8.587 2.205 -15.510 1.00 96.62 513 PHE A CA 1
ATOM 3905 C C . PHE A 1 513 ? -9.389 1.073 -16.161 1.00 96.62 513 PHE A C 1
ATOM 3907 O O . PHE A 1 513 ? -9.717 0.105 -15.479 1.00 96.62 513 PHE A O 1
ATOM 3914 N N . ALA A 1 514 ? -9.719 1.180 -17.453 1.00 94.31 514 ALA A N 1
ATOM 3915 C CA . ALA A 1 514 ? -10.362 0.095 -18.194 1.00 94.31 514 ALA A CA 1
ATOM 3916 C C . ALA A 1 514 ? -9.413 -1.091 -18.430 1.00 94.31 514 ALA A C 1
ATOM 3918 O O . ALA A 1 514 ? -9.867 -2.233 -18.460 1.00 94.31 514 ALA A O 1
ATOM 3919 N N . ASN A 1 515 ? -8.113 -0.824 -18.580 1.00 93.69 515 ASN A N 1
ATOM 3920 C CA . ASN A 1 515 ? -7.087 -1.852 -18.735 1.00 93.69 515 ASN A CA 1
ATOM 3921 C C . ASN A 1 515 ? -6.646 -2.465 -17.394 1.00 93.69 515 ASN A C 1
ATOM 3923 O O . ASN A 1 515 ? -6.116 -3.572 -17.389 1.00 93.69 515 ASN A O 1
ATOM 3927 N N . THR A 1 516 ? -6.851 -1.775 -16.267 1.00 95.00 516 THR A N 1
ATOM 3928 C CA . THR A 1 516 ? -6.528 -2.298 -14.931 1.00 95.00 516 THR A CA 1
ATOM 3929 C C . THR A 1 516 ? -7.584 -3.301 -14.458 1.00 95.00 516 THR A C 1
ATOM 3931 O O . THR A 1 516 ? -8.610 -2.933 -13.876 1.00 95.00 516 THR A O 1
ATOM 3934 N N . THR A 1 517 ? -7.320 -4.581 -14.708 1.00 88.00 517 THR A N 1
ATOM 3935 C CA . THR A 1 517 ? -8.102 -5.720 -14.211 1.00 88.00 517 THR A CA 1
ATOM 3936 C C . THR A 1 517 ? -7.759 -6.058 -12.757 1.00 88.00 517 THR A C 1
ATOM 3938 O O . THR A 1 517 ? -6.837 -5.495 -12.174 1.00 88.00 517 THR A O 1
ATOM 3941 N N . GLY A 1 518 ? -8.534 -6.958 -12.148 1.00 78.81 518 GLY A N 1
ATOM 3942 C CA . GLY A 1 518 ? -8.375 -7.349 -10.744 1.00 78.81 518 GLY A CA 1
ATOM 3943 C C . GLY A 1 518 ? -7.037 -8.002 -10.386 1.00 78.81 518 GLY A C 1
ATOM 3944 O O . GLY A 1 518 ? -6.586 -7.903 -9.254 1.00 78.81 518 GLY A O 1
ATOM 3945 N N . ASP A 1 519 ? -6.403 -8.641 -11.362 1.00 80.62 519 ASP A N 1
ATOM 3946 C CA . ASP A 1 519 ? -5.102 -9.305 -11.278 1.00 80.62 519 ASP A CA 1
ATOM 3947 C C . ASP A 1 519 ? -3.932 -8.398 -11.703 1.00 80.62 519 ASP A C 1
ATOM 3949 O O . ASP A 1 519 ? -2.781 -8.837 -11.742 1.00 80.62 519 ASP A O 1
ATOM 3953 N N . ALA A 1 520 ? -4.207 -7.135 -12.047 1.00 83.25 520 ALA A N 1
ATOM 3954 C CA . ALA A 1 520 ? -3.176 -6.203 -12.474 1.00 83.25 520 ALA A CA 1
ATOM 3955 C C . ALA A 1 520 ? -2.207 -5.869 -11.318 1.00 83.25 520 ALA A C 1
ATOM 3957 O O . ALA A 1 520 ? -2.640 -5.699 -10.176 1.00 83.25 520 ALA A O 1
ATOM 3958 N N . PRO A 1 521 ? -0.899 -5.711 -11.597 1.00 82.44 521 PRO A N 1
ATOM 3959 C CA . PRO A 1 521 ? 0.109 -5.406 -10.583 1.00 82.44 521 PRO A CA 1
ATOM 3960 C C . PRO A 1 521 ? 0.044 -3.927 -10.164 1.00 82.44 521 PRO A C 1
ATOM 3962 O O . PRO A 1 521 ? 0.784 -3.086 -10.681 1.00 82.44 521 PRO A O 1
ATOM 3965 N N . VAL A 1 522 ? -0.865 -3.614 -9.242 1.00 83.75 522 VAL A N 1
ATOM 3966 C CA . VAL A 1 522 ? -1.125 -2.263 -8.718 1.00 83.75 522 VAL A CA 1
ATOM 3967 C C . VAL A 1 522 ? -0.577 -2.070 -7.299 1.00 83.75 522 VAL A C 1
ATOM 3969 O O . VAL A 1 522 ? -0.141 -3.026 -6.659 1.00 83.75 522 VAL A O 1
ATOM 3972 N N . SER A 1 523 ? -0.577 -0.830 -6.804 1.00 78.12 523 SER A N 1
ATOM 3973 C CA . SER A 1 523 ? -0.278 -0.515 -5.403 1.00 78.12 523 SER A CA 1
ATOM 3974 C C . SER A 1 523 ? -1.317 -1.123 -4.450 1.00 78.12 523 SER A C 1
ATOM 3976 O O . SER A 1 523 ? -2.476 -1.315 -4.818 1.00 78.12 523 SER A O 1
ATOM 3978 N N . GLU A 1 524 ? -0.926 -1.384 -3.200 1.00 72.19 524 GLU A N 1
ATOM 3979 C CA . GLU A 1 524 ? -1.821 -1.968 -2.183 1.00 72.19 524 GLU A CA 1
ATOM 3980 C C . GLU A 1 524 ? -3.081 -1.121 -1.941 1.00 72.19 524 GLU A C 1
ATOM 3982 O O . GLU A 1 524 ? -4.170 -1.660 -1.757 1.00 72.19 524 GLU A O 1
ATOM 3987 N N . ASN A 1 525 ? -2.953 0.207 -2.016 1.00 75.81 525 ASN A N 1
ATOM 3988 C CA . ASN A 1 525 ? -4.051 1.146 -1.769 1.00 75.81 525 ASN A CA 1
ATOM 3989 C C . ASN A 1 525 ? -4.953 1.363 -2.993 1.00 75.81 525 ASN A C 1
ATOM 3991 O O . ASN A 1 525 ? -6.014 1.976 -2.872 1.00 75.81 525 ASN A O 1
ATOM 3995 N N . PHE A 1 526 ? -4.564 0.864 -4.174 1.00 84.38 526 PHE A N 1
ATOM 3996 C CA . PHE A 1 526 ? -5.279 1.135 -5.419 1.00 84.38 526 PHE A CA 1
ATOM 3997 C C . PHE A 1 526 ? -6.759 0.765 -5.324 1.00 84.38 526 PHE A C 1
ATOM 3999 O O . PHE A 1 526 ? -7.608 1.540 -5.753 1.00 84.38 526 PHE A O 1
ATOM 4006 N N . GLY A 1 527 ? -7.075 -0.401 -4.747 1.00 86.19 527 GLY A N 1
ATOM 4007 C CA . GLY A 1 527 ? -8.454 -0.862 -4.579 1.00 86.19 527 GLY A CA 1
ATOM 4008 C C . GLY A 1 527 ? -9.305 0.128 -3.782 1.00 86.19 527 GLY A C 1
ATOM 4009 O O . GLY A 1 527 ? -10.405 0.472 -4.221 1.00 86.19 527 GLY A O 1
ATOM 4010 N N . GLY A 1 528 ? -8.773 0.619 -2.660 1.00 86.31 528 GLY A N 1
ATOM 4011 C CA . GLY A 1 528 ? -9.449 1.547 -1.756 1.00 86.31 528 GLY A CA 1
ATOM 4012 C C . GLY A 1 528 ? -9.676 2.935 -2.351 1.00 86.31 528 GLY A C 1
ATOM 4013 O O . GLY A 1 528 ? -10.750 3.512 -2.201 1.00 86.31 528 GLY A O 1
ATOM 4014 N N . ASP A 1 529 ? -8.736 3.443 -3.144 1.00 89.75 529 ASP A N 1
ATOM 4015 C CA . ASP A 1 529 ? -8.850 4.759 -3.787 1.00 89.75 529 ASP A CA 1
ATOM 4016 C C . ASP A 1 529 ? -9.602 4.731 -5.134 1.00 89.75 529 ASP A C 1
ATOM 4018 O O . ASP A 1 529 ? -10.015 5.771 -5.669 1.00 89.75 529 ASP A O 1
ATOM 4022 N N . ARG A 1 530 ? -9.820 3.541 -5.710 1.00 94.75 530 ARG A N 1
ATOM 4023 C CA . ARG A 1 530 ? -10.311 3.366 -7.086 1.00 94.75 530 ARG A CA 1
ATOM 4024 C C . ARG A 1 530 ? -11.651 4.044 -7.362 1.00 94.75 530 ARG A C 1
ATOM 4026 O O . ARG A 1 530 ? -11.814 4.669 -8.414 1.00 94.75 530 ARG A O 1
ATOM 4033 N N . ALA A 1 531 ? -12.639 3.886 -6.481 1.00 95.94 531 ALA A N 1
ATOM 4034 C CA . ALA A 1 531 ? -13.988 4.398 -6.731 1.00 95.94 531 ALA A CA 1
ATOM 4035 C C . ALA A 1 531 ? -14.027 5.934 -6.652 1.00 95.94 531 ALA A C 1
ATOM 4037 O O . ALA A 1 531 ? -14.649 6.586 -7.500 1.00 95.94 531 ALA A O 1
ATOM 4038 N N . ALA A 1 532 ? -13.299 6.520 -5.699 1.00 96.12 532 ALA A N 1
ATOM 4039 C CA . ALA A 1 532 ? -13.118 7.962 -5.599 1.00 96.12 532 ALA A CA 1
ATOM 4040 C C . ALA A 1 532 ? -12.352 8.518 -6.817 1.00 96.12 532 ALA A C 1
ATOM 4042 O O . ALA A 1 532 ? -12.779 9.512 -7.416 1.00 96.12 532 ALA A O 1
ATOM 4043 N N . ALA A 1 533 ? -11.293 7.837 -7.269 1.00 97.69 533 ALA A N 1
ATOM 4044 C CA . ALA A 1 533 ? -10.564 8.206 -8.482 1.00 97.69 533 ALA A CA 1
ATOM 4045 C C . ALA A 1 533 ? -11.468 8.194 -9.729 1.00 97.69 533 ALA A C 1
ATOM 4047 O O . ALA A 1 533 ? -11.512 9.175 -10.474 1.00 97.69 533 ALA A O 1
ATOM 4048 N N . LEU A 1 534 ? -12.272 7.142 -9.925 1.00 97.00 534 LEU A N 1
ATOM 4049 C CA . LEU A 1 534 ? -13.256 7.068 -11.014 1.00 97.00 534 LEU A CA 1
ATOM 4050 C C . LEU A 1 534 ? -14.301 8.188 -10.931 1.00 97.00 534 LEU A C 1
ATOM 4052 O O . LEU A 1 534 ? -14.691 8.747 -11.960 1.00 97.00 534 LEU A O 1
ATOM 4056 N N . CYS A 1 535 ? -14.727 8.572 -9.726 1.00 96.06 535 CYS A N 1
ATOM 4057 C CA . CYS A 1 535 ? -15.598 9.729 -9.536 1.00 96.06 535 CYS A CA 1
ATOM 4058 C C . CYS A 1 535 ? -14.953 11.022 -10.058 1.00 96.06 535 CYS A C 1
ATOM 4060 O O . CYS A 1 535 ? -15.614 11.800 -10.751 1.00 96.06 535 CYS A O 1
ATOM 4062 N N . ARG A 1 536 ? -13.665 11.243 -9.778 1.00 97.00 536 ARG A N 1
ATOM 4063 C CA . ARG A 1 536 ? -12.913 12.404 -10.280 1.00 97.00 536 ARG A CA 1
ATOM 4064 C C . ARG A 1 536 ? -12.696 12.363 -11.788 1.00 97.00 536 ARG A C 1
ATOM 4066 O O . ARG A 1 536 ? -12.899 13.374 -12.458 1.00 97.00 536 ARG A O 1
ATOM 4073 N N . ILE A 1 537 ? -12.408 11.191 -12.348 1.00 97.75 537 ILE A N 1
ATOM 4074 C CA . ILE A 1 537 ? -12.285 10.995 -13.801 1.00 97.75 537 ILE A CA 1
ATOM 4075 C C . ILE A 1 537 ? -13.593 11.365 -14.515 1.00 97.75 537 ILE A C 1
ATOM 4077 O O . ILE A 1 537 ? -13.574 12.081 -15.518 1.00 97.75 537 ILE A O 1
ATOM 4081 N N . ARG A 1 538 ? -14.748 10.953 -13.970 1.00 95.81 538 ARG A N 1
ATOM 4082 C CA . ARG A 1 538 ? -16.073 11.304 -14.515 1.00 95.81 538 ARG A CA 1
ATOM 4083 C C . ARG A 1 538 ? -16.350 12.813 -14.496 1.00 95.81 538 ARG A C 1
ATOM 4085 O O . ARG A 1 538 ? -17.087 13.284 -15.366 1.00 95.81 538 ARG A O 1
ATOM 4092 N N . ALA A 1 539 ? -15.774 13.547 -13.541 1.00 96.00 539 ALA A N 1
ATOM 4093 C CA . ALA A 1 539 ? -15.938 14.994 -13.396 1.00 96.00 539 ALA A CA 1
ATOM 4094 C C . ALA A 1 539 ? -15.100 15.817 -14.393 1.00 96.00 539 ALA A C 1
ATOM 4096 O O . ALA A 1 539 ? -15.449 16.965 -14.677 1.00 96.00 539 ALA A O 1
ATOM 4097 N N . LEU A 1 540 ? -14.027 15.250 -14.955 1.00 97.94 540 LEU A N 1
ATOM 4098 C CA . LEU A 1 540 ? -13.272 15.886 -16.038 1.00 97.94 540 LEU A CA 1
ATOM 4099 C C . LEU A 1 540 ? -14.147 16.038 -17.302 1.00 97.94 540 LEU A C 1
ATOM 4101 O O . LEU A 1 540 ? -15.037 15.214 -17.550 1.00 97.94 540 LEU A O 1
ATOM 4105 N N . PRO A 1 541 ? -13.925 17.068 -18.140 1.00 96.94 541 PRO A N 1
ATOM 4106 C CA . PRO A 1 541 ? -14.725 17.267 -19.345 1.00 96.94 541 PRO A CA 1
ATOM 4107 C C . PRO A 1 541 ? -14.550 16.092 -20.325 1.00 96.94 541 PRO A C 1
ATOM 4109 O O . PRO A 1 541 ? -13.429 15.645 -20.547 1.00 96.94 541 PRO A O 1
ATOM 4112 N N . PRO A 1 542 ? -15.627 15.566 -20.933 1.00 95.06 542 PRO A N 1
ATOM 4113 C CA . PRO A 1 542 ? -15.510 14.551 -21.977 1.00 95.06 542 PRO A CA 1
ATOM 4114 C C . PRO A 1 542 ? -14.987 15.163 -23.287 1.00 95.06 542 PRO A C 1
ATOM 4116 O O . PRO A 1 542 ? -15.003 16.379 -23.471 1.00 95.06 542 PRO A O 1
ATOM 4119 N N . GLY A 1 543 ? -14.602 14.311 -24.241 1.00 89.06 543 GLY A N 1
ATOM 4120 C CA . GLY A 1 543 ? -14.275 14.728 -25.612 1.00 89.06 543 GLY A CA 1
ATOM 4121 C C . GLY A 1 543 ? -12.798 14.646 -25.995 1.00 89.06 543 GLY A C 1
ATOM 4122 O O . GLY A 1 543 ? -12.471 14.929 -27.147 1.00 89.06 543 GLY A O 1
ATOM 4123 N N . GLY A 1 544 ? -11.918 14.219 -25.085 1.00 92.06 544 GLY A N 1
ATOM 4124 C CA . GLY A 1 544 ? -10.574 13.788 -25.459 1.00 92.06 544 GLY A CA 1
ATOM 4125 C C . GLY A 1 544 ? -10.637 12.541 -26.334 1.00 92.06 544 GLY A C 1
ATOM 4126 O O . GLY A 1 544 ? -11.479 11.665 -26.134 1.00 92.06 544 GLY A O 1
ATOM 4127 N N . VAL A 1 545 ? -9.755 12.468 -27.326 1.00 91.75 545 VAL A N 1
ATOM 4128 C CA . VAL A 1 545 ? -9.676 11.338 -28.253 1.00 91.75 545 VAL A CA 1
ATOM 4129 C C . VAL A 1 545 ? -8.248 10.829 -28.240 1.00 91.75 545 VAL A C 1
ATOM 4131 O O . VAL A 1 545 ? -7.342 11.537 -28.674 1.00 91.75 545 VAL A O 1
ATOM 4134 N N . LEU A 1 546 ? -8.054 9.605 -27.750 1.00 91.00 546 LEU A N 1
ATOM 4135 C CA . LEU A 1 546 ? -6.759 8.941 -27.844 1.00 91.00 546 LEU A CA 1
ATOM 4136 C C . LEU A 1 546 ? -6.477 8.571 -29.295 1.00 91.00 546 LEU A C 1
ATOM 4138 O O . LEU A 1 546 ? -7.347 8.047 -29.996 1.00 91.00 546 LEU A O 1
ATOM 4142 N N . GLU A 1 547 ? -5.245 8.810 -29.734 1.00 88.00 547 GLU A N 1
ATOM 4143 C CA . GLU A 1 547 ? -4.799 8.297 -31.021 1.00 88.00 547 GLU A CA 1
ATOM 4144 C C . GLU A 1 547 ? -4.866 6.759 -31.014 1.00 88.00 547 GLU A C 1
ATOM 4146 O O . GLU A 1 547 ? -4.423 6.127 -30.046 1.00 88.00 547 GLU A O 1
ATOM 4151 N N . PRO A 1 548 ? -5.431 6.134 -32.066 1.00 87.69 548 PRO A N 1
ATOM 4152 C CA . PRO A 1 548 ? -5.426 4.685 -32.192 1.00 87.69 548 PRO A CA 1
ATOM 4153 C C . PRO A 1 548 ? -3.997 4.144 -32.171 1.00 87.69 548 PRO A C 1
ATOM 4155 O O . PRO A 1 548 ? -3.106 4.705 -32.811 1.00 87.69 548 PRO A O 1
ATOM 4158 N N . LEU A 1 549 ? -3.793 3.027 -31.473 1.00 88.38 549 LEU A N 1
ATOM 4159 C CA . LEU A 1 549 ? -2.484 2.382 -31.426 1.00 88.38 549 LEU A CA 1
ATOM 4160 C C . LEU A 1 549 ? -2.044 1.940 -32.835 1.00 88.38 549 LEU A C 1
ATOM 4162 O O . LEU A 1 549 ? -2.885 1.472 -33.614 1.00 88.38 549 LEU A O 1
ATOM 4166 N N . PRO A 1 550 ? -0.748 2.057 -33.183 1.00 91.56 550 PRO A N 1
ATOM 4167 C CA . PRO A 1 550 ? -0.255 1.618 -34.481 1.00 91.56 550 PRO A CA 1
ATOM 4168 C C . PRO A 1 550 ? -0.473 0.115 -34.680 1.00 91.56 550 PRO A C 1
ATOM 4170 O O . PRO A 1 550 ? -0.096 -0.702 -33.842 1.00 91.56 550 PRO A O 1
ATOM 4173 N N . VAL A 1 551 ? -1.046 -0.265 -35.823 1.00 92.50 551 VAL A N 1
ATOM 4174 C CA . VAL A 1 551 ? -1.217 -1.672 -36.206 1.00 92.50 551 VAL A CA 1
ATOM 4175 C C . VAL A 1 551 ? -0.213 -2.011 -37.300 1.00 92.50 551 VAL A C 1
ATOM 4177 O O . VAL A 1 551 ? -0.245 -1.438 -38.390 1.00 92.50 551 VAL A O 1
ATOM 4180 N N . HIS A 1 552 ? 0.668 -2.967 -37.016 1.00 95.38 552 HIS A N 1
ATOM 4181 C CA . HIS A 1 552 ? 1.688 -3.430 -37.953 1.00 95.38 552 HIS A CA 1
ATOM 4182 C C . HIS A 1 552 ? 1.285 -4.771 -38.565 1.00 95.38 552 HIS A C 1
ATOM 4184 O O . HIS A 1 552 ? 1.285 -5.800 -37.881 1.00 95.38 552 HIS A O 1
ATOM 4190 N N . ASP A 1 553 ? 0.968 -4.756 -39.863 1.00 95.94 553 ASP A N 1
ATOM 4191 C CA . ASP A 1 553 ? 0.771 -5.978 -40.641 1.00 95.94 553 ASP A CA 1
ATOM 4192 C C . ASP A 1 553 ? 2.094 -6.739 -40.849 1.00 95.94 553 ASP A C 1
ATOM 4194 O O . ASP A 1 553 ? 3.188 -6.243 -40.569 1.00 95.94 553 ASP A O 1
ATOM 4198 N N . GLU A 1 554 ? 2.003 -7.968 -41.359 1.00 97.12 554 GLU A N 1
ATOM 4199 C CA . GLU A 1 554 ? 3.175 -8.830 -41.538 1.00 97.12 554 GLU A CA 1
ATOM 4200 C C . GLU A 1 554 ? 4.247 -8.196 -42.436 1.00 97.12 554 GLU A C 1
ATOM 4202 O O . GLU A 1 554 ? 5.444 -8.343 -42.192 1.00 97.12 554 GLU A O 1
ATOM 4207 N N . LYS A 1 555 ? 3.830 -7.433 -43.452 1.00 97.12 555 LYS A N 1
ATOM 4208 C CA . LYS A 1 555 ? 4.750 -6.754 -44.365 1.00 97.12 555 LYS A CA 1
ATOM 4209 C C . LYS A 1 555 ? 5.497 -5.622 -43.655 1.00 97.12 555 LYS A C 1
ATOM 4211 O O . LYS A 1 555 ? 6.696 -5.464 -43.874 1.00 97.12 555 LYS A O 1
ATOM 4216 N N . ALA A 1 556 ? 4.813 -4.848 -42.815 1.00 96.75 556 ALA A N 1
ATOM 4217 C CA . ALA A 1 556 ? 5.409 -3.780 -42.023 1.00 96.75 556 ALA A CA 1
ATOM 4218 C C . ALA A 1 556 ? 6.405 -4.336 -40.997 1.00 96.75 556 ALA A C 1
ATOM 4220 O O . ALA A 1 556 ? 7.522 -3.830 -40.897 1.00 96.75 556 ALA A O 1
ATOM 4221 N N . ARG A 1 557 ? 6.047 -5.421 -40.297 1.00 97.94 557 ARG A N 1
ATOM 4222 C CA . ARG A 1 557 ? 6.954 -6.099 -39.357 1.00 97.94 557 ARG A CA 1
ATOM 4223 C C . ARG A 1 557 ? 8.204 -6.630 -40.066 1.00 97.94 557 ARG A C 1
ATOM 4225 O O . ARG A 1 557 ? 9.319 -6.387 -39.613 1.00 97.94 557 ARG A O 1
ATOM 4232 N N . GLN A 1 558 ? 8.041 -7.279 -41.223 1.00 97.62 558 GLN A N 1
ATOM 4233 C CA . GLN A 1 558 ? 9.166 -7.748 -42.047 1.00 97.62 558 GLN A CA 1
ATOM 4234 C C . GLN A 1 558 ? 10.060 -6.611 -42.545 1.00 97.62 558 GLN A C 1
ATOM 4236 O O . GLN A 1 558 ? 11.276 -6.783 -42.603 1.00 97.62 558 GLN A O 1
ATOM 4241 N N . ALA A 1 559 ? 9.485 -5.458 -42.894 1.00 97.75 559 ALA A N 1
ATOM 4242 C CA . ALA A 1 559 ? 10.260 -4.304 -43.334 1.00 97.75 559 ALA A CA 1
ATOM 4243 C C . ALA A 1 559 ? 11.188 -3.785 -42.223 1.00 97.75 559 ALA A C 1
ATOM 4245 O O . ALA A 1 559 ? 12.355 -3.526 -42.500 1.00 97.75 559 ALA A O 1
ATOM 4246 N N . ILE A 1 560 ? 10.706 -3.717 -40.976 1.00 97.69 560 ILE A N 1
ATOM 4247 C CA . ILE A 1 560 ? 11.511 -3.290 -39.818 1.00 97.69 560 ILE A CA 1
ATOM 4248 C C . ILE A 1 560 ? 12.675 -4.261 -39.576 1.00 97.69 560 ILE A C 1
ATOM 4250 O O . ILE A 1 560 ? 13.822 -3.838 -39.438 1.00 97.69 560 ILE A O 1
ATOM 4254 N N . VAL A 1 561 ? 12.396 -5.569 -39.580 1.00 98.06 561 VAL A N 1
ATOM 4255 C CA . VAL A 1 561 ? 13.436 -6.604 -39.438 1.00 98.06 561 VAL A CA 1
ATOM 4256 C C . VAL A 1 561 ? 14.462 -6.500 -40.570 1.00 98.06 561 VAL A C 1
ATOM 4258 O O . VAL A 1 561 ? 15.665 -6.558 -40.324 1.00 98.06 561 VAL A O 1
ATOM 4261 N N . GLY A 1 562 ? 13.998 -6.322 -41.809 1.00 97.56 562 GLY A N 1
ATOM 4262 C CA . GLY A 1 562 ? 14.857 -6.183 -42.981 1.00 97.56 562 GLY A CA 1
ATOM 4263 C C . GLY A 1 562 ? 15.758 -4.950 -42.923 1.00 97.56 562 GLY A C 1
ATOM 4264 O O . GLY A 1 562 ? 16.924 -5.042 -43.294 1.00 97.56 562 GLY A O 1
ATOM 4265 N N . GLU A 1 563 ? 15.251 -3.820 -42.426 1.00 97.75 563 GLU A N 1
ATOM 4266 C CA . GLU A 1 563 ? 16.042 -2.601 -42.240 1.00 97.75 563 GLU A CA 1
ATOM 4267 C C . GLU A 1 563 ? 17.164 -2.812 -41.214 1.00 97.75 563 GLU A C 1
ATOM 4269 O O . GLU A 1 563 ? 18.323 -2.513 -41.501 1.00 97.75 563 GLU A O 1
ATOM 4274 N N . PHE A 1 564 ? 16.848 -3.406 -40.058 1.00 98.06 564 PHE A N 1
ATOM 4275 C CA . PHE A 1 564 ? 17.849 -3.719 -39.036 1.00 98.06 564 PHE A CA 1
ATOM 4276 C C . PHE A 1 564 ? 18.934 -4.668 -39.562 1.00 98.06 564 PHE A C 1
ATOM 4278 O O . PHE A 1 564 ? 20.125 -4.415 -39.387 1.00 98.06 564 PHE A O 1
ATOM 4285 N N . LEU A 1 565 ? 18.540 -5.752 -40.237 1.00 97.75 565 LEU A N 1
ATOM 4286 C CA . LEU A 1 565 ? 19.482 -6.742 -40.769 1.00 97.75 565 LEU A CA 1
ATOM 4287 C C . LEU A 1 565 ? 20.304 -6.210 -41.949 1.00 97.75 565 LEU A C 1
ATOM 4289 O O . LEU A 1 565 ? 21.412 -6.686 -42.176 1.00 97.75 565 LEU A O 1
ATOM 4293 N N . ASN A 1 566 ? 19.798 -5.223 -42.692 1.00 97.50 566 ASN A N 1
ATOM 4294 C CA . ASN A 1 566 ? 20.581 -4.546 -43.721 1.00 97.50 566 ASN A CA 1
ATOM 4295 C C . ASN A 1 566 ? 21.733 -3.729 -43.110 1.00 97.50 566 ASN A C 1
ATOM 4297 O O . ASN A 1 566 ? 22.840 -3.742 -43.647 1.00 97.50 566 ASN A O 1
ATOM 4301 N N . ASP A 1 567 ? 21.488 -3.060 -41.980 1.00 96.88 567 ASP A N 1
ATOM 4302 C CA . ASP A 1 567 ? 22.519 -2.315 -41.245 1.00 96.88 567 ASP A CA 1
ATOM 4303 C C . ASP A 1 567 ? 23.461 -3.252 -40.459 1.00 96.88 567 ASP A C 1
ATOM 4305 O O . ASP A 1 567 ? 24.636 -2.936 -40.250 1.00 96.88 567 ASP A O 1
ATOM 4309 N N . HIS A 1 568 ? 22.963 -4.424 -40.049 1.00 96.88 568 HIS A N 1
ATOM 4310 C CA . HIS A 1 568 ? 23.665 -5.396 -39.206 1.00 96.88 568 HIS A CA 1
ATOM 4311 C C . HIS A 1 568 ? 23.552 -6.839 -39.750 1.00 96.88 568 HIS A C 1
ATOM 4313 O O . HIS A 1 568 ? 22.899 -7.684 -39.129 1.00 96.88 568 HIS A O 1
ATOM 4319 N N . PRO A 1 569 ? 24.223 -7.169 -40.874 1.00 94.69 569 PRO A N 1
ATOM 4320 C CA . PRO A 1 569 ? 24.031 -8.439 -41.591 1.00 94.69 569 PRO A CA 1
ATOM 4321 C C . PRO A 1 569 ? 24.473 -9.692 -40.818 1.00 94.69 569 PRO A C 1
ATOM 4323 O O . PRO A 1 569 ? 24.036 -10.794 -41.141 1.00 94.69 569 PRO A O 1
ATOM 4326 N N . ASP A 1 570 ? 25.311 -9.538 -39.789 1.00 94.06 570 ASP A N 1
ATOM 4327 C CA . ASP A 1 570 ? 25.814 -10.641 -38.958 1.00 94.06 570 ASP A CA 1
ATOM 4328 C C . ASP A 1 570 ? 24.881 -11.010 -37.781 1.00 94.06 570 ASP A C 1
ATOM 4330 O O . ASP A 1 570 ? 25.220 -11.880 -36.964 1.00 94.06 570 ASP A O 1
ATOM 4334 N N . MET A 1 571 ? 23.734 -10.331 -37.645 1.00 95.69 571 MET A N 1
ATOM 4335 C CA . MET A 1 571 ? 22.755 -10.579 -36.580 1.00 95.69 571 MET A CA 1
ATOM 4336 C C . MET A 1 571 ? 21.727 -11.652 -36.975 1.00 95.69 571 MET A C 1
ATOM 4338 O O . MET A 1 571 ? 21.294 -11.706 -38.126 1.00 95.69 571 MET A O 1
ATOM 4342 N N . PRO A 1 572 ? 21.298 -12.518 -36.036 1.00 94.75 572 PRO A N 1
ATOM 4343 C CA . PRO A 1 572 ? 20.282 -13.527 -36.316 1.00 94.75 572 PRO A CA 1
ATOM 4344 C C . PRO A 1 572 ? 18.896 -12.889 -36.510 1.00 94.75 572 PRO A C 1
ATOM 4346 O O . PRO A 1 572 ? 18.475 -12.042 -35.726 1.00 94.75 572 PRO A O 1
ATOM 4349 N N . ALA A 1 573 ? 18.163 -13.334 -37.534 1.00 94.75 573 ALA A N 1
ATOM 4350 C CA . ALA A 1 573 ? 16.869 -12.756 -37.907 1.00 94.75 573 ALA A CA 1
ATOM 4351 C C . ALA A 1 573 ? 15.724 -13.100 -36.938 1.00 94.75 573 ALA A C 1
ATOM 4353 O O . ALA A 1 573 ? 14.867 -12.256 -36.692 1.00 94.75 573 ALA A O 1
ATOM 4354 N N . GLU A 1 574 ? 15.699 -14.318 -36.386 1.00 95.25 574 GLU A N 1
ATOM 4355 C CA . GLU A 1 574 ? 14.607 -14.771 -35.508 1.00 95.25 574 GLU A CA 1
ATOM 4356 C C . GLU A 1 574 ? 14.502 -13.956 -34.204 1.00 95.25 574 GLU A C 1
ATOM 4358 O O . GLU A 1 574 ? 13.405 -13.479 -33.915 1.00 95.25 574 GLU A O 1
ATOM 4363 N N . PRO A 1 575 ? 15.596 -13.689 -33.456 1.00 95.50 575 PRO A N 1
ATOM 4364 C CA . PRO A 1 575 ? 15.520 -12.836 -32.269 1.00 95.50 575 PRO A CA 1
ATOM 4365 C C . PRO A 1 575 ? 15.104 -11.395 -32.577 1.00 95.50 575 PRO A C 1
ATOM 4367 O O . PRO A 1 575 ? 14.325 -10.806 -31.835 1.00 95.50 575 PRO A O 1
ATOM 4370 N N . VAL A 1 576 ? 15.578 -10.828 -33.694 1.00 97.06 576 VAL A N 1
ATOM 4371 C CA . VAL A 1 576 ? 15.174 -9.482 -34.137 1.00 97.06 576 VAL A CA 1
ATOM 4372 C C . VAL A 1 576 ? 13.681 -9.456 -34.438 1.00 97.06 576 VAL A C 1
ATOM 4374 O O . VAL A 1 576 ? 12.972 -8.551 -34.001 1.00 97.06 576 VAL A O 1
ATOM 4377 N N . ARG A 1 577 ? 13.187 -10.470 -35.160 1.00 97.00 577 ARG A N 1
ATOM 4378 C CA . ARG A 1 577 ? 11.764 -10.599 -35.458 1.00 97.00 577 ARG A CA 1
ATOM 4379 C C . ARG A 1 577 ? 10.934 -10.676 -34.184 1.00 97.00 577 ARG A C 1
ATOM 4381 O O . ARG A 1 577 ? 9.912 -10.009 -34.103 1.00 97.00 577 ARG A O 1
ATOM 4388 N N . TRP A 1 578 ? 11.399 -11.424 -33.194 1.00 97.00 578 TRP A N 1
ATOM 4389 C CA . TRP A 1 578 ? 10.707 -11.540 -31.921 1.00 97.00 578 TRP A CA 1
ATOM 4390 C C . TRP A 1 578 ? 10.641 -10.223 -31.144 1.00 97.00 578 TRP A C 1
ATOM 4392 O O . TRP A 1 578 ? 9.578 -9.898 -30.632 1.00 97.00 578 TRP A O 1
ATOM 4402 N N . ILE A 1 579 ? 11.712 -9.419 -31.115 1.00 96.69 579 ILE A N 1
ATOM 4403 C CA . ILE A 1 579 ? 11.673 -8.084 -30.487 1.00 96.69 579 ILE A CA 1
ATOM 4404 C C . ILE A 1 579 ? 10.653 -7.175 -31.196 1.00 96.69 579 ILE A C 1
ATOM 4406 O O . ILE A 1 579 ? 9.907 -6.442 -30.541 1.00 96.69 579 ILE A O 1
ATOM 4410 N N . VAL A 1 580 ? 10.594 -7.235 -32.532 1.00 97.62 580 VAL A N 1
ATOM 4411 C CA . VAL A 1 580 ? 9.601 -6.491 -33.325 1.00 97.62 580 VAL A CA 1
ATOM 4412 C C . VAL A 1 580 ? 8.185 -6.959 -33.000 1.00 97.62 580 VAL A C 1
ATOM 4414 O O . VAL A 1 580 ? 7.326 -6.119 -32.739 1.00 97.62 580 VAL A O 1
ATOM 4417 N N . ASP A 1 581 ? 7.947 -8.272 -32.978 1.00 96.12 581 ASP A N 1
ATOM 4418 C CA . ASP A 1 581 ? 6.643 -8.841 -32.634 1.00 96.12 581 ASP A CA 1
ATOM 4419 C C . ASP A 1 581 ? 6.222 -8.446 -31.222 1.00 96.12 581 ASP A C 1
ATOM 4421 O O . ASP A 1 581 ? 5.126 -7.922 -31.046 1.00 96.12 581 ASP A O 1
ATOM 4425 N N . TYR A 1 582 ? 7.126 -8.573 -30.247 1.00 94.56 582 TYR A N 1
ATOM 4426 C CA . TYR A 1 582 ? 6.888 -8.140 -28.877 1.00 94.56 582 TYR A CA 1
ATOM 4427 C C . TYR A 1 582 ? 6.450 -6.677 -28.831 1.00 94.56 582 TYR A C 1
ATOM 4429 O O . TYR A 1 582 ? 5.443 -6.338 -28.216 1.00 94.56 582 TYR A O 1
ATOM 4437 N N . GLY A 1 583 ? 7.170 -5.789 -29.519 1.00 94.31 583 GLY A N 1
ATOM 4438 C CA . GLY A 1 583 ? 6.817 -4.378 -29.503 1.00 94.31 583 GLY A CA 1
ATOM 4439 C C . GLY A 1 583 ? 5.483 -4.070 -30.198 1.00 94.31 583 GLY A C 1
ATOM 4440 O O . GLY A 1 583 ? 4.781 -3.143 -29.800 1.00 94.31 583 GLY A O 1
ATOM 4441 N N . CYS A 1 584 ? 5.101 -4.849 -31.209 1.00 94.81 584 CYS A N 1
ATOM 4442 C CA . CYS A 1 584 ? 3.797 -4.712 -31.848 1.00 94.81 584 CYS A CA 1
ATOM 4443 C C . CYS A 1 584 ? 2.646 -5.255 -30.989 1.00 94.81 584 CYS A C 1
ATOM 4445 O O . CYS A 1 584 ? 1.587 -4.634 -30.957 1.00 94.81 584 CYS A O 1
ATOM 4447 N N . ASP A 1 585 ? 2.849 -6.390 -30.320 1.00 92.00 585 ASP A N 1
ATOM 4448 C CA . ASP A 1 585 ? 1.784 -7.146 -29.652 1.00 92.00 585 ASP A CA 1
ATOM 4449 C C . ASP A 1 585 ? 1.637 -6.792 -28.163 1.00 92.00 585 ASP A C 1
ATOM 4451 O O . ASP A 1 585 ? 0.532 -6.856 -27.627 1.00 92.00 585 ASP A O 1
ATOM 4455 N N . HIS A 1 586 ? 2.723 -6.369 -27.508 1.00 89.06 586 HIS A N 1
ATOM 4456 C CA . HIS A 1 586 ? 2.784 -6.154 -26.057 1.00 89.06 586 HIS A CA 1
ATOM 4457 C C . HIS A 1 586 ? 3.220 -4.739 -25.640 1.00 89.06 586 HIS A C 1
ATOM 4459 O O . HIS A 1 586 ? 3.060 -4.379 -24.482 1.00 89.06 586 HIS A O 1
ATOM 4465 N N . ASP A 1 587 ? 3.719 -3.901 -26.559 1.00 91.69 587 ASP A N 1
ATOM 4466 C CA . ASP A 1 587 ? 4.195 -2.538 -26.247 1.00 91.69 587 ASP A CA 1
ATOM 4467 C C . ASP A 1 587 ? 3.416 -1.450 -27.000 1.00 91.69 587 ASP A C 1
ATOM 4469 O O . ASP A 1 587 ? 3.975 -0.540 -27.625 1.00 91.69 587 ASP A O 1
ATOM 4473 N N . LEU A 1 588 ? 2.087 -1.559 -26.956 1.00 91.44 588 LEU A N 1
ATOM 4474 C CA . LEU A 1 588 ? 1.156 -0.584 -27.532 1.00 91.44 588 LEU A CA 1
ATOM 4475 C C . LEU A 1 588 ? 1.394 -0.315 -29.031 1.00 91.44 588 LEU A C 1
ATOM 4477 O O . LEU A 1 588 ? 1.227 0.812 -29.501 1.00 91.44 588 LEU A O 1
ATOM 4481 N N . GLY A 1 589 ? 1.812 -1.332 -29.790 1.00 93.44 589 GLY A N 1
ATOM 4482 C CA . GLY A 1 589 ? 2.083 -1.187 -31.219 1.00 93.44 589 GLY A CA 1
ATOM 4483 C C . GLY A 1 589 ? 3.378 -0.434 -31.538 1.00 93.44 589 GLY A C 1
ATOM 4484 O O . GLY A 1 589 ? 3.497 0.115 -32.629 1.00 93.44 589 GLY A O 1
ATOM 4485 N N . ARG A 1 590 ? 4.349 -0.366 -30.616 1.00 93.81 590 ARG A N 1
ATOM 4486 C CA . ARG A 1 590 ? 5.597 0.406 -30.767 1.00 93.81 590 ARG A CA 1
ATOM 4487 C C . ARG A 1 590 ? 6.823 -0.515 -30.916 1.00 93.81 590 ARG A C 1
ATOM 4489 O O . ARG A 1 590 ? 7.638 -0.626 -29.995 1.00 93.81 590 ARG A O 1
ATOM 4496 N N . PRO A 1 591 ? 7.037 -1.151 -32.087 1.00 95.00 591 PRO A N 1
ATOM 4497 C CA . PRO A 1 591 ? 8.153 -2.079 -32.305 1.00 95.00 591 PRO A CA 1
ATOM 4498 C C . PRO A 1 591 ? 9.528 -1.441 -32.097 1.00 95.00 591 PRO A C 1
ATOM 4500 O O . PRO A 1 591 ? 10.423 -2.086 -31.564 1.00 95.00 591 PRO A O 1
ATOM 4503 N N . LEU A 1 592 ? 9.688 -0.168 -32.466 1.00 95.69 592 LEU A N 1
ATOM 4504 C CA . LEU A 1 592 ? 10.958 0.551 -32.348 1.00 95.69 592 LEU A CA 1
ATOM 4505 C C . LEU A 1 592 ? 11.205 1.162 -30.965 1.00 95.69 592 LEU A C 1
ATOM 4507 O O . LEU A 1 592 ? 12.303 1.664 -30.738 1.00 95.69 592 LEU A O 1
ATOM 4511 N N . ARG A 1 593 ? 10.225 1.137 -30.047 1.00 94.62 593 ARG A N 1
ATOM 4512 C CA . ARG A 1 593 ? 10.434 1.682 -28.702 1.00 94.62 593 ARG A CA 1
ATOM 4513 C C . ARG A 1 593 ? 11.497 0.878 -27.973 1.00 94.62 593 ARG A C 1
ATOM 4515 O O . ARG A 1 593 ? 11.485 -0.349 -28.035 1.00 94.62 593 ARG A O 1
ATOM 4522 N N . VAL A 1 594 ? 12.393 1.572 -27.286 1.00 94.81 594 VAL A N 1
ATOM 4523 C CA . VAL A 1 594 ? 13.379 0.991 -26.375 1.00 94.81 594 VAL A CA 1
ATOM 4524 C C . VAL A 1 594 ? 13.435 1.854 -25.128 1.00 94.81 594 VAL A C 1
ATOM 4526 O O . VAL A 1 594 ? 13.461 3.080 -25.221 1.00 94.81 594 VAL A O 1
ATOM 4529 N N . SER A 1 595 ? 13.396 1.193 -23.982 1.00 93.50 595 SER A N 1
ATOM 4530 C CA . SER A 1 595 ? 13.263 1.793 -22.661 1.00 93.50 595 SER A CA 1
ATOM 4531 C C . SER A 1 595 ? 13.805 0.815 -21.612 1.00 93.50 595 SER A C 1
ATOM 4533 O O . SER A 1 595 ? 13.850 -0.383 -21.911 1.00 93.50 595 SER A O 1
ATOM 4535 N N . PRO A 1 596 ? 14.210 1.265 -20.412 1.00 90.25 596 PRO A N 1
ATOM 4536 C CA . PRO A 1 596 ? 14.649 0.355 -19.356 1.00 90.25 596 PRO A CA 1
ATOM 4537 C C . PRO A 1 596 ? 13.619 -0.743 -19.062 1.00 90.25 596 PRO A C 1
ATOM 4539 O O . PRO A 1 596 ? 13.957 -1.920 -19.177 1.00 90.25 596 PRO A O 1
ATOM 4542 N N . ALA A 1 597 ? 12.347 -0.390 -18.830 1.00 89.00 597 ALA A N 1
ATOM 4543 C CA . ALA A 1 597 ? 11.334 -1.387 -18.480 1.00 89.00 597 ALA A CA 1
ATOM 4544 C C . ALA A 1 597 ? 11.086 -2.383 -19.622 1.00 89.00 597 ALA A C 1
ATOM 4546 O O . ALA A 1 597 ? 10.916 -3.577 -19.386 1.00 89.00 597 ALA A O 1
ATOM 4547 N N . LYS A 1 598 ? 11.115 -1.934 -20.886 1.00 92.31 598 LYS A N 1
ATOM 4548 C CA . LYS A 1 598 ? 10.976 -2.851 -22.024 1.00 92.31 598 LYS A CA 1
ATOM 4549 C C . LYS A 1 598 ? 12.152 -3.821 -22.115 1.00 92.31 598 LYS A C 1
ATOM 4551 O O . LYS A 1 598 ? 11.935 -4.980 -22.454 1.00 92.31 598 LYS A O 1
ATOM 4556 N N . LEU A 1 599 ? 13.381 -3.370 -21.853 1.00 92.75 599 LEU A N 1
ATOM 4557 C CA . LEU A 1 599 ? 14.550 -4.253 -21.862 1.00 92.75 599 LEU A CA 1
ATOM 4558 C C . LEU A 1 599 ? 14.429 -5.330 -20.781 1.00 92.75 599 LEU A C 1
ATOM 4560 O O . LEU A 1 599 ? 14.642 -6.498 -21.101 1.00 92.75 599 LEU A O 1
ATOM 4564 N N . ASP A 1 600 ? 13.998 -4.961 -19.574 1.00 88.50 600 ASP A N 1
ATOM 4565 C CA . ASP A 1 600 ? 13.744 -5.910 -18.484 1.00 88.50 600 ASP A CA 1
ATOM 4566 C C . ASP A 1 600 ? 12.697 -6.954 -18.907 1.00 88.50 600 ASP A C 1
ATOM 4568 O O . ASP A 1 600 ? 12.930 -8.163 -18.826 1.00 88.50 600 ASP A O 1
ATOM 4572 N N . GLN A 1 601 ? 11.567 -6.504 -19.466 1.00 87.25 601 GLN A N 1
ATOM 4573 C CA . GLN A 1 601 ? 10.495 -7.397 -19.917 1.00 87.25 601 GLN A CA 1
ATOM 4574 C C . GLN A 1 601 ? 10.937 -8.353 -21.032 1.00 87.25 601 GLN A C 1
ATOM 4576 O O . GLN A 1 601 ? 10.574 -9.530 -21.014 1.00 87.25 601 GLN A O 1
ATOM 4581 N N . LEU A 1 602 ? 11.753 -7.895 -21.988 1.00 90.06 602 LEU A N 1
ATOM 4582 C CA . LEU A 1 602 ? 12.257 -8.749 -23.071 1.00 90.06 602 LEU A CA 1
ATOM 4583 C C . LEU A 1 602 ? 13.115 -9.916 -22.552 1.00 90.06 602 LEU A C 1
ATOM 4585 O O . LEU A 1 602 ? 13.213 -10.938 -23.225 1.00 90.06 602 LEU A O 1
ATOM 4589 N N . ILE A 1 603 ? 13.734 -9.774 -21.381 1.00 86.88 603 ILE A N 1
ATOM 4590 C CA . ILE A 1 603 ? 14.631 -10.782 -20.798 1.00 86.88 603 ILE A CA 1
ATOM 4591 C C . ILE A 1 603 ? 13.876 -11.704 -19.849 1.00 86.88 603 ILE A C 1
ATOM 4593 O O . ILE A 1 603 ? 14.168 -12.897 -19.790 1.00 86.88 603 ILE A O 1
ATOM 4597 N N . LEU A 1 604 ? 12.888 -11.163 -19.136 1.00 83.00 604 LEU A N 1
ATOM 4598 C CA . LEU A 1 604 ? 11.989 -11.942 -18.289 1.00 83.00 604 LEU A CA 1
ATOM 4599 C C . LEU A 1 604 ? 11.010 -12.790 -19.114 1.00 83.00 604 LEU A C 1
ATOM 4601 O O . LEU A 1 604 ? 10.565 -13.841 -18.654 1.00 83.00 604 LEU A O 1
ATOM 4605 N N . THR A 1 605 ? 10.688 -12.368 -20.341 1.00 81.94 605 THR A N 1
ATOM 4606 C CA . THR A 1 605 ? 9.778 -13.112 -21.216 1.00 81.94 605 THR A CA 1
ATOM 4607 C C . THR A 1 605 ? 10.465 -14.369 -21.770 1.00 81.94 605 THR A C 1
ATOM 4609 O O . THR A 1 605 ? 11.487 -14.259 -22.451 1.00 81.94 605 THR A O 1
ATOM 4612 N N . PRO A 1 606 ? 9.910 -15.580 -21.562 1.00 80.62 606 PRO A N 1
ATOM 4613 C CA . PRO A 1 606 ? 10.510 -16.811 -22.066 1.00 80.62 606 PRO A CA 1
ATOM 4614 C C . PRO A 1 606 ? 10.616 -16.838 -23.597 1.00 80.62 606 PRO A C 1
ATOM 4616 O O . PRO A 1 606 ? 9.631 -16.643 -24.311 1.00 80.62 606 PRO A O 1
ATOM 4619 N N . THR A 1 607 ? 11.799 -17.171 -24.117 1.00 84.44 607 THR A N 1
ATOM 4620 C CA . THR A 1 607 ? 12.046 -17.316 -25.561 1.00 84.44 607 THR A CA 1
ATOM 4621 C C . THR A 1 607 ? 12.867 -18.568 -25.881 1.00 84.44 607 THR A C 1
ATOM 4623 O O . THR A 1 607 ? 13.424 -19.220 -25.001 1.00 84.44 607 THR A O 1
ATOM 4626 N N . ARG A 1 608 ? 12.922 -18.951 -27.165 1.00 86.19 608 ARG A N 1
ATOM 4627 C CA . ARG A 1 608 ? 13.666 -20.141 -27.636 1.00 86.19 608 ARG A CA 1
ATOM 4628 C C . ARG A 1 608 ? 15.127 -19.851 -28.003 1.00 86.19 608 ARG A C 1
ATOM 4630 O O . ARG A 1 608 ? 15.833 -20.765 -28.421 1.00 86.19 608 ARG A O 1
ATOM 4637 N N . PHE A 1 609 ? 15.564 -18.600 -27.913 1.00 86.06 609 PHE A N 1
ATOM 4638 C CA . PHE A 1 609 ? 16.872 -18.131 -28.370 1.00 86.06 609 PHE A CA 1
ATOM 4639 C C . PHE A 1 609 ? 17.431 -17.095 -27.395 1.00 86.06 609 PHE A C 1
ATOM 4641 O O . PHE A 1 609 ? 16.683 -16.407 -26.717 1.00 86.06 609 PHE A O 1
ATOM 4648 N N . SER A 1 610 ? 18.755 -16.952 -27.346 1.00 86.12 610 SER A N 1
ATOM 4649 C CA . SER A 1 610 ? 19.381 -15.911 -26.527 1.00 86.12 610 SER A CA 1
ATOM 4650 C C . SER A 1 610 ? 19.311 -14.548 -27.218 1.00 86.12 610 SER A C 1
ATOM 4652 O O . SER A 1 610 ? 19.563 -14.433 -28.423 1.00 86.12 610 SER A O 1
ATOM 4654 N N . LEU A 1 611 ? 19.014 -13.506 -26.439 1.00 91.88 611 LEU A N 1
ATOM 4655 C CA . LEU A 1 611 ? 19.044 -12.114 -26.888 1.00 91.88 611 LEU A CA 1
ATOM 4656 C C . LEU A 1 611 ? 20.406 -11.445 -26.651 1.00 91.88 611 LEU A C 1
ATOM 4658 O O . LEU A 1 611 ? 20.593 -10.311 -27.083 1.00 91.88 611 LEU A O 1
ATOM 4662 N N . GLU A 1 612 ? 21.382 -12.136 -26.048 1.00 91.94 612 GLU A N 1
ATOM 4663 C CA . GLU A 1 612 ? 22.665 -11.569 -25.590 1.00 91.94 612 GLU A CA 1
ATOM 4664 C C . GLU A 1 612 ? 23.419 -10.750 -26.660 1.00 91.94 612 GLU A C 1
ATOM 4666 O O . GLU A 1 612 ? 24.126 -9.792 -26.353 1.00 91.94 612 GLU A O 1
ATOM 4671 N N . ARG A 1 613 ? 23.318 -11.152 -27.936 1.00 91.06 613 ARG A N 1
ATOM 4672 C CA . ARG A 1 613 ? 24.013 -10.502 -29.057 1.00 91.06 613 ARG A CA 1
ATOM 4673 C C . ARG A 1 613 ? 23.149 -9.440 -29.719 1.00 91.06 613 ARG A C 1
ATOM 4675 O O . ARG A 1 613 ? 23.677 -8.431 -30.169 1.00 91.06 613 ARG A O 1
ATOM 4682 N N . VAL A 1 614 ? 21.844 -9.691 -29.809 1.00 95.25 614 VAL A N 1
ATOM 4683 C CA . VAL A 1 614 ? 20.913 -8.837 -30.553 1.00 95.25 614 VAL A CA 1
ATOM 4684 C C . VAL A 1 614 ? 20.478 -7.648 -29.717 1.00 95.25 614 VAL A C 1
ATOM 4686 O O . VAL A 1 614 ? 20.422 -6.549 -30.256 1.00 95.25 614 VAL A O 1
ATOM 4689 N N . LEU A 1 615 ? 20.225 -7.838 -28.420 1.00 94.94 615 LEU A N 1
ATOM 4690 C CA . LEU A 1 615 ? 19.652 -6.813 -27.553 1.00 94.94 615 LEU A CA 1
ATOM 4691 C C . LEU A 1 615 ? 20.499 -5.530 -27.527 1.00 94.94 615 LEU A C 1
ATOM 4693 O O . LEU A 1 615 ? 19.952 -4.480 -27.855 1.00 94.94 615 LEU A O 1
ATOM 4697 N N . PRO A 1 616 ? 21.829 -5.558 -27.293 1.00 96.44 616 PRO A N 1
ATOM 4698 C CA . PRO A 1 616 ? 22.606 -4.319 -27.269 1.00 96.44 616 PRO A CA 1
ATOM 4699 C C . PRO A 1 616 ? 22.697 -3.618 -28.628 1.00 96.44 616 PRO A C 1
ATOM 4701 O O . PRO A 1 616 ? 22.769 -2.388 -28.702 1.00 96.44 616 PRO A O 1
ATOM 4704 N N . THR A 1 617 ? 22.741 -4.378 -29.726 1.00 97.19 617 THR A N 1
ATOM 4705 C CA . THR A 1 617 ? 22.799 -3.813 -31.082 1.00 97.19 617 THR A CA 1
ATOM 4706 C C . THR A 1 617 ? 21.450 -3.220 -31.482 1.00 97.19 617 THR A C 1
ATOM 4708 O O . THR A 1 617 ? 21.409 -2.094 -31.974 1.00 97.19 617 THR A O 1
ATOM 4711 N N . TRP A 1 618 ? 20.353 -3.928 -31.200 1.00 97.38 618 TRP A N 1
ATOM 4712 C CA . TRP A 1 618 ? 18.986 -3.451 -31.390 1.00 97.38 618 TRP A CA 1
ATOM 4713 C C . TRP A 1 618 ? 18.729 -2.168 -30.607 1.00 97.38 618 TRP A C 1
ATOM 4715 O O . TRP A 1 618 ? 18.285 -1.185 -31.194 1.00 97.38 618 TRP A O 1
ATOM 4725 N N . THR A 1 619 ? 19.078 -2.135 -29.317 1.00 97.06 619 THR A N 1
ATOM 4726 C CA . THR A 1 619 ? 18.848 -0.971 -28.455 1.00 97.06 619 THR A CA 1
ATOM 4727 C C . THR A 1 619 ? 19.505 0.285 -29.009 1.00 97.06 619 THR A C 1
ATOM 4729 O O . THR A 1 619 ? 18.834 1.302 -29.159 1.00 97.06 619 THR A O 1
ATOM 4732 N N . ARG A 1 620 ? 20.785 0.222 -29.399 1.00 96.38 620 ARG A N 1
ATOM 4733 C CA . ARG A 1 620 ? 21.485 1.379 -29.986 1.00 96.38 620 ARG A CA 1
ATOM 4734 C C . ARG A 1 620 ? 20.878 1.797 -31.328 1.00 96.38 620 ARG A C 1
ATOM 4736 O O . ARG A 1 620 ? 20.683 2.986 -31.573 1.00 96.38 620 ARG A O 1
ATOM 4743 N N . TRP A 1 621 ? 20.559 0.826 -32.184 1.00 97.06 621 TRP A N 1
ATOM 4744 C CA . TRP A 1 621 ? 19.977 1.072 -33.505 1.00 97.06 621 TRP A CA 1
ATOM 4745 C C . TRP A 1 621 ? 18.590 1.730 -33.423 1.00 97.06 621 TRP A C 1
ATOM 4747 O O . TRP A 1 621 ? 18.309 2.684 -34.154 1.00 97.06 621 TRP A O 1
ATOM 4757 N N . ALA A 1 622 ? 17.745 1.254 -32.508 1.00 96.50 622 ALA A N 1
ATOM 4758 C CA . ALA A 1 622 ? 16.392 1.748 -32.295 1.00 96.50 622 ALA A CA 1
ATOM 4759 C C . ALA A 1 622 ? 16.377 3.091 -31.543 1.00 96.50 622 ALA A C 1
ATOM 4761 O O . ALA A 1 622 ? 15.637 3.997 -31.925 1.00 96.50 622 ALA A O 1
ATOM 4762 N N . ALA A 1 623 ? 17.227 3.268 -30.524 1.00 94.12 623 ALA A N 1
ATOM 4763 C CA . ALA A 1 623 ? 17.327 4.516 -29.762 1.00 94.12 623 ALA A CA 1
ATOM 4764 C C . ALA A 1 623 ? 17.721 5.710 -30.651 1.00 94.12 623 ALA A C 1
ATOM 4766 O O . ALA A 1 623 ? 17.128 6.786 -30.544 1.00 94.12 623 ALA A O 1
ATOM 4767 N N . ALA A 1 624 ? 18.655 5.505 -31.588 1.00 92.62 624 ALA A N 1
ATOM 4768 C CA . ALA A 1 624 ? 19.059 6.531 -32.549 1.00 92.62 624 ALA A CA 1
ATOM 4769 C C . ALA A 1 624 ? 17.912 6.950 -33.491 1.00 92.62 624 ALA A C 1
ATOM 4771 O O . ALA A 1 624 ? 17.767 8.130 -33.812 1.00 92.62 624 ALA A O 1
ATOM 4772 N N . ARG A 1 625 ? 17.072 5.994 -33.912 1.00 93.81 625 ARG A N 1
ATOM 4773 C CA . ARG A 1 625 ? 15.915 6.230 -34.798 1.00 93.81 625 ARG A CA 1
ATOM 4774 C C . ARG A 1 625 ? 14.729 6.883 -34.096 1.00 93.81 625 ARG A C 1
ATOM 4776 O O . ARG A 1 625 ? 13.942 7.556 -34.749 1.00 93.81 625 ARG A O 1
ATOM 4783 N N . GLN A 1 626 ? 14.621 6.721 -32.783 1.00 90.38 626 GLN A N 1
ATOM 4784 C CA . GLN A 1 626 ? 13.640 7.433 -31.964 1.00 90.38 626 GLN A CA 1
ATOM 4785 C C . GLN A 1 626 ? 14.071 8.860 -31.602 1.00 90.38 626 GLN A C 1
ATOM 4787 O O . GLN A 1 626 ? 13.321 9.568 -30.940 1.00 90.38 626 GLN A O 1
ATOM 4792 N N . HIS A 1 627 ? 15.265 9.292 -32.028 1.00 89.06 627 HIS A N 1
ATOM 4793 C CA . HIS A 1 627 ? 15.811 10.616 -31.726 1.00 89.06 627 HIS A CA 1
ATOM 4794 C C . HIS A 1 627 ? 15.882 10.924 -30.219 1.00 89.06 627 HIS A C 1
ATOM 4796 O O . HIS A 1 627 ? 15.739 12.077 -29.812 1.00 89.06 627 HIS A O 1
ATOM 4802 N N . LEU A 1 628 ? 16.134 9.900 -29.392 1.00 88.31 628 LEU A N 1
ATOM 4803 C CA . LEU A 1 628 ? 16.346 10.085 -27.955 1.00 88.31 628 LEU A CA 1
ATOM 4804 C C . LEU A 1 628 ? 17.591 10.964 -27.700 1.00 88.31 628 LEU A C 1
ATOM 4806 O O . LEU A 1 628 ? 18.545 10.899 -28.482 1.00 88.31 628 LEU A O 1
ATOM 4810 N N . PRO A 1 629 ? 17.637 11.757 -26.613 1.00 89.31 629 PRO A N 1
ATOM 4811 C CA . PRO A 1 629 ? 18.836 12.494 -26.208 1.00 89.31 629 PRO A CA 1
ATOM 4812 C C . PRO A 1 629 ? 20.062 11.582 -26.064 1.00 89.31 629 PRO A C 1
ATOM 4814 O O . PRO A 1 629 ? 19.940 10.435 -25.641 1.00 89.31 629 PRO A O 1
ATOM 4817 N N . GLU A 1 630 ? 21.259 12.084 -26.376 1.00 88.94 630 GLU A N 1
ATOM 4818 C CA . GLU A 1 630 ? 22.498 11.281 -26.376 1.00 88.94 630 GLU A CA 1
ATOM 4819 C C . GLU A 1 630 ? 22.779 10.617 -25.014 1.00 88.94 630 GLU A C 1
ATOM 4821 O O . GLU A 1 630 ? 23.160 9.448 -24.955 1.00 88.94 630 GLU A O 1
ATOM 4826 N N . GLU A 1 631 ? 22.505 11.324 -23.914 1.00 87.00 631 GLU A N 1
ATOM 4827 C CA . GLU A 1 631 ? 22.627 10.788 -22.550 1.00 87.00 631 GLU A CA 1
ATOM 4828 C C . GLU A 1 631 ? 21.672 9.611 -22.301 1.00 87.00 631 GLU A C 1
ATOM 4830 O O . GLU A 1 631 ? 22.068 8.600 -21.721 1.00 87.00 631 GLU A O 1
ATOM 4835 N N . ALA A 1 632 ? 20.444 9.702 -22.815 1.00 87.75 632 ALA A N 1
ATOM 4836 C CA . ALA A 1 632 ? 19.429 8.659 -22.708 1.00 87.75 632 ALA A CA 1
ATOM 4837 C C . ALA A 1 632 ? 19.791 7.421 -23.546 1.00 87.75 632 ALA A C 1
ATOM 4839 O O . ALA A 1 632 ? 19.664 6.285 -23.091 1.00 87.75 632 ALA A O 1
ATOM 4840 N N . GLN A 1 633 ? 20.320 7.633 -24.758 1.00 91.94 633 GLN A N 1
ATOM 4841 C CA . GLN A 1 633 ? 20.835 6.548 -25.601 1.00 91.94 633 GLN A CA 1
ATOM 4842 C C . GLN A 1 633 ? 21.989 5.807 -24.917 1.00 91.94 633 GLN A C 1
ATOM 4844 O O . GLN A 1 633 ? 22.065 4.579 -24.989 1.00 91.94 633 GLN A O 1
ATOM 4849 N N . LYS A 1 634 ? 22.886 6.544 -24.250 1.00 90.06 634 LYS A N 1
ATOM 4850 C CA . LYS A 1 634 ? 24.019 5.963 -23.527 1.00 90.06 634 LYS A CA 1
ATOM 4851 C C . LYS A 1 634 ? 23.559 5.128 -22.330 1.00 90.06 634 LYS A C 1
ATOM 4853 O O . LYS A 1 634 ? 24.008 3.993 -22.203 1.00 90.06 634 LYS A O 1
ATOM 4858 N N . ALA A 1 635 ? 22.640 5.647 -21.514 1.00 89.69 635 ALA A N 1
ATOM 4859 C CA . ALA A 1 635 ? 22.079 4.915 -20.377 1.00 89.69 635 ALA A CA 1
ATOM 4860 C C . ALA A 1 635 ? 21.396 3.607 -20.819 1.00 89.69 635 ALA A C 1
ATOM 4862 O O . ALA A 1 635 ? 21.656 2.545 -20.260 1.00 89.69 635 ALA A O 1
ATOM 4863 N N . LEU A 1 636 ? 20.593 3.654 -21.889 1.00 92.19 636 LEU A N 1
ATOM 4864 C CA . LEU A 1 636 ? 19.972 2.458 -22.466 1.00 92.19 636 LEU A CA 1
ATOM 4865 C C . LEU A 1 636 ? 20.988 1.435 -22.977 1.00 92.19 636 LEU A C 1
ATOM 4867 O O . LEU A 1 636 ? 20.774 0.230 -22.845 1.00 92.19 636 LEU A O 1
ATOM 4871 N N . ALA A 1 637 ? 22.078 1.898 -23.590 1.00 92.50 637 ALA A N 1
ATOM 4872 C CA . ALA A 1 637 ? 23.130 1.013 -24.071 1.00 92.50 637 ALA A CA 1
ATOM 4873 C C . ALA A 1 637 ? 23.837 0.288 -22.916 1.00 92.50 637 ALA A C 1
ATOM 4875 O O . ALA A 1 637 ? 24.084 -0.909 -23.038 1.00 92.50 637 ALA A O 1
ATOM 4876 N N . GLU A 1 638 ? 24.112 0.987 -21.809 1.00 92.25 638 GLU A N 1
ATOM 4877 C CA . GLU A 1 638 ? 24.704 0.404 -20.596 1.00 92.25 638 GLU A CA 1
ATOM 4878 C C . GLU A 1 638 ? 23.788 -0.679 -20.005 1.00 92.25 638 GLU A C 1
ATOM 4880 O O . GLU A 1 638 ? 24.230 -1.812 -19.822 1.00 92.25 638 GLU A O 1
ATOM 4885 N N . ILE A 1 639 ? 22.493 -0.386 -19.843 1.00 91.62 639 ILE A N 1
ATOM 4886 C CA . ILE A 1 639 ? 21.493 -1.356 -19.363 1.00 91.62 639 ILE A CA 1
ATOM 4887 C C . ILE A 1 639 ? 21.426 -2.583 -20.283 1.00 91.62 639 ILE A C 1
ATOM 4889 O O . ILE A 1 639 ? 21.400 -3.721 -19.815 1.00 91.62 639 ILE A O 1
ATOM 4893 N N . ALA A 1 640 ? 21.409 -2.387 -21.604 1.00 93.31 640 ALA A N 1
ATOM 4894 C CA . ALA A 1 640 ? 21.359 -3.500 -22.549 1.00 93.31 640 ALA A CA 1
ATOM 4895 C C . ALA A 1 640 ? 22.633 -4.368 -22.506 1.00 93.31 640 ALA A C 1
ATOM 4897 O O . ALA A 1 640 ? 22.544 -5.590 -22.640 1.00 93.31 640 ALA A O 1
ATOM 4898 N N . ASP A 1 641 ? 23.808 -3.757 -22.319 1.00 92.25 641 ASP A N 1
ATOM 4899 C CA . ASP A 1 641 ? 25.084 -4.468 -22.191 1.00 92.25 641 ASP A CA 1
ATOM 4900 C C . ASP A 1 641 ? 25.161 -5.274 -20.879 1.00 92.25 641 ASP A C 1
ATOM 4902 O O . ASP A 1 641 ? 25.630 -6.415 -20.896 1.00 92.25 641 ASP A O 1
ATOM 4906 N N . GLU A 1 642 ? 24.671 -4.726 -19.761 1.00 90.44 642 GLU A N 1
ATOM 4907 C CA . GLU A 1 642 ? 24.585 -5.425 -18.467 1.00 90.44 642 GLU A CA 1
ATOM 4908 C C . GLU A 1 642 ? 23.690 -6.661 -18.559 1.00 90.44 642 GLU A C 1
ATOM 4910 O O . GLU A 1 642 ? 24.092 -7.771 -18.206 1.00 90.44 642 GLU A O 1
ATOM 4915 N N . HIS A 1 643 ? 22.507 -6.498 -19.137 1.00 89.38 643 HIS A N 1
ATOM 4916 C CA . HIS A 1 643 ? 21.583 -7.590 -19.394 1.00 89.38 643 HIS A CA 1
ATOM 4917 C C . HIS A 1 643 ? 22.155 -8.673 -20.314 1.00 89.38 643 HIS A C 1
ATOM 4919 O O . HIS A 1 643 ? 21.993 -9.870 -20.067 1.00 89.38 643 HIS A O 1
ATOM 4925 N N . ALA A 1 644 ? 22.870 -8.272 -21.365 1.00 88.50 644 ALA A N 1
ATOM 4926 C CA . ALA A 1 644 ? 23.587 -9.204 -22.227 1.00 88.50 644 ALA A CA 1
ATOM 4927 C C . ALA A 1 644 ? 24.696 -9.963 -21.488 1.00 88.50 644 ALA A C 1
ATOM 4929 O O . ALA A 1 644 ? 24.980 -11.108 -21.839 1.00 88.50 644 ALA A O 1
ATOM 4930 N N . ALA A 1 645 ? 25.331 -9.352 -20.485 1.00 85.25 645 ALA A N 1
ATOM 4931 C CA . ALA A 1 645 ? 26.306 -10.031 -19.642 1.00 85.25 645 ALA A CA 1
ATOM 4932 C C . ALA A 1 645 ? 25.639 -11.040 -18.695 1.00 85.25 645 ALA A C 1
ATOM 4934 O O . ALA A 1 645 ? 26.166 -12.138 -18.542 1.00 85.25 645 ALA A O 1
ATOM 4935 N N . LEU A 1 646 ? 24.475 -10.707 -18.126 1.00 82.38 646 LEU A N 1
ATOM 4936 C CA . LEU A 1 646 ? 23.698 -11.617 -17.277 1.00 82.38 646 LEU A CA 1
ATOM 4937 C C . LEU A 1 646 ? 23.242 -12.870 -18.033 1.00 82.38 646 LEU A C 1
ATOM 4939 O O . LEU A 1 646 ? 23.372 -13.963 -17.505 1.00 82.38 646 LEU A O 1
ATOM 4943 N N . MET A 1 647 ? 22.800 -12.738 -19.288 1.00 82.69 647 MET A N 1
ATOM 4944 C CA . MET A 1 647 ? 22.389 -13.882 -20.123 1.00 82.69 647 MET A CA 1
ATOM 4945 C C . MET A 1 647 ? 23.532 -14.847 -20.503 1.00 82.69 647 MET A C 1
ATOM 4947 O O . MET A 1 647 ? 23.261 -15.927 -21.026 1.00 82.69 647 MET A O 1
ATOM 4951 N N . ARG A 1 648 ? 24.801 -14.454 -20.307 1.00 78.00 648 ARG A N 1
ATOM 4952 C CA . ARG A 1 648 ? 25.982 -15.301 -20.575 1.00 78.00 648 ARG A CA 1
ATOM 4953 C C . ARG A 1 648 ? 26.384 -16.173 -19.388 1.00 78.00 648 ARG A C 1
ATOM 4955 O O . ARG A 1 648 ? 27.174 -17.099 -19.585 1.00 78.00 648 ARG A O 1
ATOM 4962 N N . LEU A 1 649 ? 25.945 -15.798 -18.188 1.00 64.50 649 LEU A N 1
ATOM 4963 C CA . LEU A 1 649 ? 26.172 -16.522 -16.938 1.00 64.50 649 LEU A CA 1
ATOM 4964 C C . LEU A 1 649 ? 25.119 -17.621 -16.798 1.00 64.50 649 LEU A C 1
ATOM 4966 O O . LEU A 1 649 ? 25.507 -18.702 -16.302 1.00 64.50 649 LEU A O 1
#

pLDDT: mean 86.78, std 11.78, range [32.91, 98.44]

Organism: NCBI:txid453573

InterPro domains:
  IPR012912 Plasmid pRiA4b, Orf3-like domain [PF07929] (4-152)
  IPR012912 Plasmid pRiA4b, Orf3-like domain [PTHR41878] (4-161)
  IPR024047 MM3350-like superfamily [G3DSA:3.10.290.30] (1-155)
  IPR024047 MM3350-like superfamily [SSF159941] (4-155)
  IPR045651 Domain of unknown function DUF6398 [PF19935] (186-289)

Foldseek 3Di:
DFDDWDFDWDAPQFQFQANVQLLVCLLQVHDFPFAFKWKAAPVFIEGPDDPVVRHHHSRVHGNNRRDQWIWMFGHPQQTEIDIHGNPDDDDDDPPDDPGATPDTWWHRQYPPCNHPVSSVVLVVLCVDPPRPCNVVSCVVVVRDDDRGDDDRVSSRCSSVLHDDDLVVLLVPAPAPPVCSVLLSLLLVLLVCCCVVQNGSQLSVLLSVLSSLQRPDVVRPSVDDDSLLLSLLSSVLLCVLLVLCDPPDPSRDHLVRSCVVSVHDSVSSPVSNVVSCVVNVPDRPPVSRYGNPRCPPPVNVVVVVVVVCPPDHDDDDPLLVVLVCLLVVQDPVLLADPDLVVLLLVLLQVQLVCFLDDDPPDDSCCSRLVSNLVVLLVDLEQSSLSNLLSCLQQPDPPSVVSSVVSSVVSVVVVRDGGPCSVPHLDKAKDWKKKKAFQLGQKIWIWIKIDDPVAIKIWIWIFGLLQVTAGQEIAMDRCSVVVVVVVVVCQVVDPGMDMDTDQQQQSLVSVVSRHVPDGSPDNHDPCCSSRVSVSVSVSVNGDHDRDDDQQDAADPVNLVVQLVVLCVVVVPDDSVLLSVLQVCCCPRNSHGSLRADLSSLVVSLVDDDPDDCLPVQLSSLLVSCVVSVHPPVRSVVSNVSSNVSSVVSVD

Secondary structure (DSSP, 8-state):
-PPPPEEEEE--TT-BHHHHHHHHHHHHT--SS-S-EEEEETTEEEES-BTTTTEEEGGG-BHHHHTTEEEEEE-TTT-EEEEEE-----PPPTT--SSEEEEEESPPPPTTS-HHHHHHHHHHHHH-TTSTTHHHHHHHTTS---TT---HHHHHHHHHTPPPPHHHHHHHS---HHHHHHHHHHHHHHHHHHHHHS-HHHHHHHHHHHHHHHHSSS-GGGSS-HHHHHHHHHHHHHHHTTTTSTTSTT---HHHHHHHHT--HHHHHHHHHHHHHHHT--TT-GGG--GGGGGSHHHHHHHHHHHTTSS-PPPPPHHHHHHHHHHTS-GGGGG-S-HHHHHHHHHHHHHTTTT---TTS-HHIIIIIHHHHHHHT--SHHHHHHHHHHHHHSPTTHHHHHHHHHHHHHHTTPPPPTTTTTTT--EEEEEEEEEETTSSEEEEEEEEEETTEEEEEEEEEEGGGTSEEEEEEEES-HHHHHHHHHHHGGG-TTEEEEEE-HHHHHHHHHHHHHH--TTS---TTHHHHHHHHHHHHHHSPS---PPPPP---HHHHHHHHHHHHHH-TTS-HHHHHHHHHHHHHTSTT-TT---HHHHHHHHHS--SS--TTHHHHHHHHHHHHTT--HHHHHHHHHHHHHHHHHTT-

Sequence (649 aa):
MPVPVWRTLEVPAGTTLADLYPVVQQAMGWDLPGHLHVFETPGGRYGDPDSELKIEDAAQVTIDEVAPRFEYLYDFGDGWRHEIVVTETLAADPDARYPRLVNGAGACPPEDSGGPIGYATMLEALADPAHEDHGHYLEWTGGGHDPAAFDPASADRRLRAELPGIDEWLAEEPIPEAMRAKASGIVEITDEFCLGHLDTAFAELCRVTTAKLARKRPSPLARGDLRIWAAGIVYAMGRVNFLGDGSHPLHKSAHEISVLLDVTKTTMQQKASRVLDILEIGTFDPDFVHPGIQSHPLHQAGELLRLFSGPEPEPVPLDELLDSMVDGIPGEILGEPDPLQAELFFSEMMGAWWGRELTGADIDEVFCGGLIDRAAGRRTPQSLALLRAFAVLAPPPFDARAARAADDLSAAGVPDPSWAGTIGKVQPGECWTYYDIYGDQRSLICLFSRDSGQDVLCVLIDDSLGRIAKDAYIADQPDLVLSELKAQAPGEPAAVLETIDPAMARALLEAAFANTTGDAPVSENFGGDRAAALCRIRALPPGGVLEPLPVHDEKARQAIVGEFLNDHPDMPAEPVRWIVDYGCDHDLGRPLRVSPAKLDQLILTPTRFSLERVLPTWTRWAAARQHLPEEAQKALAEIADEHAALMRL